Protein AF-A0A956GFX4-F1 (afdb_monomer_lite)

Structure (mmCIF, N/CA/C/O backbone):
data_AF-A0A956GFX4-F1
#
_entry.id   AF-A0A956GFX4-F1
#
loop_
_atom_site.group_PDB
_atom_site.id
_atom_site.type_symbol
_atom_site.label_atom_id
_atom_site.label_alt_id
_atom_site.label_comp_id
_atom_site.label_asym_id
_atom_site.label_entity_id
_atom_site.label_seq_id
_atom_site.pdbx_PDB_ins_code
_atom_site.Cartn_x
_atom_site.Cartn_y
_atom_site.Cartn_z
_atom_site.occupancy
_atom_site.B_iso_or_equiv
_atom_site.auth_seq_id
_atom_site.auth_comp_id
_atom_site.auth_asym_id
_atom_site.auth_atom_id
_atom_site.pdbx_PDB_model_num
ATOM 1 N N . MET A 1 1 ? 74.857 12.981 -63.190 1.00 52.34 1 MET A N 1
ATOM 2 C CA . MET A 1 1 ? 74.518 12.936 -61.744 1.00 52.34 1 MET A CA 1
ATOM 3 C C . MET A 1 1 ? 73.145 13.539 -61.383 1.00 52.34 1 MET A C 1
ATOM 5 O O . MET A 1 1 ? 72.634 13.207 -60.323 1.00 52.34 1 MET A O 1
ATOM 9 N N . ALA A 1 2 ? 72.503 14.352 -62.241 1.00 52.97 2 ALA A N 1
ATOM 10 C CA . ALA A 1 2 ? 71.226 15.023 -61.932 1.00 52.97 2 ALA A CA 1
ATOM 11 C C . ALA A 1 2 ? 69.951 14.153 -62.091 1.00 52.97 2 ALA A C 1
ATOM 13 O O . ALA A 1 2 ? 68.999 14.310 -61.334 1.00 52.97 2 ALA A O 1
ATOM 14 N N . ILE A 1 3 ? 69.940 13.170 -63.001 1.00 49.12 3 ILE A N 1
ATOM 15 C CA . ILE A 1 3 ? 68.730 12.380 -63.335 1.00 49.12 3 ILE A CA 1
ATOM 16 C C . ILE A 1 3 ? 68.320 11.391 -62.219 1.00 49.12 3 ILE A C 1
ATOM 18 O O . ILE A 1 3 ? 67.143 11.067 -62.072 1.00 49.12 3 ILE A O 1
ATOM 22 N N . ARG A 1 4 ? 69.258 10.944 -61.368 1.00 53.25 4 ARG A N 1
ATOM 23 C CA . ARG A 1 4 ? 68.954 10.044 -60.234 1.00 53.25 4 ARG A CA 1
ATOM 24 C C . ARG A 1 4 ? 68.366 10.760 -59.010 1.00 53.25 4 ARG A C 1
ATOM 26 O O . ARG A 1 4 ? 67.753 10.094 -58.185 1.00 53.25 4 ARG A O 1
ATOM 33 N N . ARG A 1 5 ? 68.521 12.086 -58.887 1.00 55.22 5 ARG A N 1
ATOM 34 C CA . ARG A 1 5 ? 67.976 12.856 -57.751 1.00 55.22 5 ARG A CA 1
ATOM 35 C C . ARG A 1 5 ? 66.478 13.141 -57.893 1.00 55.22 5 ARG A C 1
ATOM 37 O O . ARG A 1 5 ? 65.774 13.077 -56.894 1.00 55.22 5 ARG A O 1
ATOM 44 N N . HIS A 1 6 ? 65.985 13.358 -59.115 1.00 56.47 6 HIS A N 1
ATOM 45 C CA . HIS A 1 6 ? 64.557 13.603 -59.354 1.00 56.47 6 HIS A CA 1
ATOM 46 C C . HIS A 1 6 ? 63.686 12.385 -59.029 1.00 56.47 6 HIS A C 1
ATOM 48 O O . HIS A 1 6 ? 62.737 12.508 -58.266 1.00 56.47 6 HIS A O 1
ATOM 54 N N . ARG A 1 7 ? 64.089 11.183 -59.464 1.00 62.91 7 ARG A N 1
ATOM 55 C CA . ARG A 1 7 ? 63.339 9.949 -59.161 1.00 62.91 7 ARG A CA 1
ATOM 56 C C . ARG A 1 7 ? 63.282 9.614 -57.669 1.00 62.91 7 ARG A C 1
ATOM 58 O O . ARG A 1 7 ? 62.342 8.962 -57.232 1.00 62.91 7 ARG A O 1
ATOM 65 N N . LEU A 1 8 ? 64.280 10.043 -56.892 1.00 69.25 8 LEU A N 1
ATOM 66 C CA . LEU A 1 8 ? 64.287 9.854 -55.441 1.00 69.25 8 LEU A CA 1
ATOM 67 C C . LEU A 1 8 ? 63.318 10.823 -54.749 1.00 69.25 8 LEU A C 1
ATOM 69 O O . LEU A 1 8 ? 62.628 10.428 -53.814 1.00 69.25 8 LEU A O 1
ATOM 73 N N . LEU A 1 9 ? 63.242 12.070 -55.228 1.00 71.88 9 LEU A N 1
ATOM 74 C CA . LEU A 1 9 ? 62.288 13.060 -54.726 1.00 71.88 9 LEU A CA 1
ATOM 75 C C . LEU A 1 9 ? 60.841 12.658 -55.034 1.00 71.88 9 LEU A C 1
ATOM 77 O O . LEU A 1 9 ? 59.994 12.737 -54.150 1.00 71.88 9 LEU A O 1
ATOM 81 N N . ASP A 1 10 ? 60.579 12.164 -56.245 1.00 73.88 10 ASP A N 1
ATOM 82 C CA . ASP A 1 10 ? 59.245 11.707 -56.649 1.00 73.88 10 ASP A CA 1
ATOM 83 C C . ASP A 1 10 ? 58.792 10.494 -55.821 1.00 73.88 10 ASP A C 1
ATOM 85 O O . ASP A 1 10 ? 57.645 10.422 -55.380 1.00 73.88 10 ASP A O 1
ATOM 89 N N . LEU A 1 11 ? 59.714 9.566 -55.531 1.00 75.31 11 LEU A N 1
ATOM 90 C CA . LEU A 1 11 ? 59.439 8.412 -54.673 1.00 75.31 11 LEU A CA 1
ATOM 91 C C . LEU A 1 11 ? 59.169 8.831 -53.218 1.00 75.31 11 LEU A C 1
ATOM 93 O O . LEU A 1 11 ? 58.274 8.280 -52.579 1.00 75.31 11 LEU A O 1
ATOM 97 N N . LEU A 1 12 ? 59.902 9.823 -52.702 1.00 78.25 12 LEU A N 1
ATOM 98 C CA . LEU A 1 12 ? 59.688 10.377 -51.361 1.00 78.25 12 LEU A CA 1
ATOM 99 C C . LEU A 1 12 ? 58.359 11.138 -51.255 1.00 78.25 12 LEU A C 1
ATOM 101 O O . LEU A 1 12 ? 57.678 11.019 -50.240 1.00 78.25 12 LEU A O 1
ATOM 105 N N . LEU A 1 13 ? 57.955 11.864 -52.301 1.00 78.75 13 LEU A N 1
ATOM 106 C CA . LEU A 1 13 ? 56.661 12.550 -52.366 1.00 78.75 13 LEU A CA 1
ATOM 107 C C . LEU A 1 13 ? 55.491 11.560 -52.430 1.00 78.75 13 LEU A C 1
ATOM 109 O O . LEU A 1 13 ? 54.494 11.750 -51.735 1.00 78.75 13 LEU A O 1
ATOM 113 N N . LEU A 1 14 ? 55.626 10.468 -53.188 1.00 78.19 14 LEU A N 1
ATOM 114 C CA . LEU A 1 14 ? 54.627 9.394 -53.235 1.00 78.19 14 LEU A CA 1
ATOM 115 C C . LEU A 1 14 ? 54.511 8.650 -51.897 1.00 78.19 14 LEU A C 1
ATOM 117 O O . LEU A 1 14 ? 53.400 8.371 -51.447 1.00 78.19 14 LEU A O 1
ATOM 121 N N . LEU A 1 15 ? 55.634 8.381 -51.224 1.00 76.81 15 LEU A N 1
ATOM 122 C CA . LEU A 1 15 ? 55.649 7.802 -49.875 1.00 76.81 15 LEU A CA 1
ATOM 123 C C . LEU A 1 15 ? 55.027 8.743 -48.840 1.00 76.81 15 LEU A C 1
ATOM 125 O O . LEU A 1 15 ? 54.250 8.292 -48.000 1.00 76.81 15 LEU A O 1
ATOM 129 N N . ALA A 1 16 ? 55.309 10.045 -48.919 1.00 75.38 16 ALA A N 1
ATOM 130 C CA . ALA A 1 16 ? 54.698 11.045 -48.051 1.00 75.38 16 ALA A CA 1
ATOM 131 C C . ALA A 1 16 ? 53.182 11.147 -48.281 1.00 75.38 16 ALA A C 1
ATOM 133 O O . ALA A 1 16 ? 52.432 11.182 -47.309 1.00 75.38 16 ALA A O 1
ATOM 134 N N . ALA A 1 17 ? 52.718 11.114 -49.535 1.00 74.56 17 ALA A N 1
ATOM 135 C CA . ALA A 1 17 ? 51.295 11.111 -49.877 1.00 74.56 17 ALA A CA 1
ATOM 136 C C . ALA A 1 17 ? 50.582 9.829 -49.411 1.00 74.56 17 ALA A C 1
ATOM 138 O O . ALA A 1 17 ? 49.481 9.902 -48.867 1.00 74.56 17 ALA A O 1
ATOM 139 N N . ALA A 1 18 ? 51.222 8.662 -49.549 1.00 73.62 18 ALA A N 1
ATOM 140 C CA . ALA A 1 18 ? 50.700 7.389 -49.051 1.00 73.62 18 ALA A CA 1
ATOM 141 C C . ALA A 1 18 ? 50.633 7.354 -47.514 1.00 73.62 18 ALA A C 1
ATOM 143 O O . ALA A 1 18 ? 49.636 6.902 -46.951 1.00 73.62 18 ALA A O 1
ATOM 144 N N . LEU A 1 19 ? 51.647 7.891 -46.826 1.00 71.69 19 LEU A N 1
ATOM 145 C CA . LEU A 1 19 ? 51.642 8.065 -45.371 1.00 71.69 19 LEU A CA 1
ATOM 146 C C . LEU A 1 19 ? 50.577 9.072 -44.920 1.00 71.69 19 LEU A C 1
ATOM 148 O O . LEU A 1 19 ? 49.949 8.850 -43.890 1.00 71.69 19 LEU A O 1
ATOM 152 N N . TRP A 1 20 ? 50.314 10.127 -45.696 1.00 64.00 20 TRP A N 1
ATOM 153 C CA . TRP A 1 20 ? 49.234 11.081 -45.426 1.00 64.00 20 TRP A CA 1
ATOM 154 C C . TRP A 1 20 ? 47.842 10.470 -45.632 1.00 64.00 20 TRP A C 1
ATOM 156 O O . TRP A 1 20 ? 46.945 10.713 -44.831 1.00 64.00 20 TRP A O 1
ATOM 166 N N . LEU A 1 21 ? 47.660 9.625 -46.650 1.00 61.19 21 LEU A N 1
ATOM 167 C CA . LEU A 1 21 ? 46.429 8.858 -46.877 1.00 61.19 21 LEU A CA 1
ATOM 168 C C . LEU A 1 21 ? 46.196 7.806 -45.784 1.00 61.19 21 LEU A C 1
ATOM 170 O O . LEU A 1 21 ? 45.077 7.677 -45.291 1.00 61.19 21 LEU A O 1
ATOM 174 N N . LEU A 1 22 ? 47.246 7.108 -45.342 1.00 56.41 22 LEU A N 1
ATOM 175 C CA . LEU A 1 22 ? 47.182 6.168 -44.217 1.00 56.41 22 LEU A CA 1
ATOM 176 C C . LEU A 1 22 ? 46.942 6.885 -42.880 1.00 56.41 22 LEU A C 1
ATOM 178 O O . LEU A 1 22 ? 46.139 6.419 -42.074 1.00 56.41 22 LEU A O 1
ATOM 182 N N . ALA A 1 23 ? 47.559 8.049 -42.662 1.00 56.53 23 ALA A N 1
ATOM 183 C CA . ALA A 1 23 ? 47.297 8.898 -41.503 1.00 56.53 23 ALA A CA 1
ATOM 184 C C . ALA A 1 23 ? 45.883 9.496 -41.542 1.00 56.53 23 ALA A C 1
ATOM 186 O O . ALA A 1 23 ? 45.242 9.586 -40.500 1.00 56.53 23 ALA A O 1
ATOM 187 N N . GLY A 1 24 ? 45.365 9.838 -42.727 1.00 49.81 24 GLY A N 1
ATOM 188 C CA . GLY A 1 24 ? 43.996 10.299 -42.958 1.00 49.81 24 GLY A CA 1
ATOM 189 C C . GLY A 1 24 ? 42.949 9.207 -42.729 1.00 49.81 24 GLY A C 1
ATOM 190 O O . GLY A 1 24 ? 41.923 9.475 -42.111 1.00 49.81 24 GLY A O 1
ATOM 191 N N . LEU A 1 25 ? 43.233 7.960 -43.122 1.00 48.28 25 LEU A N 1
ATOM 192 C CA . LEU A 1 25 ? 42.407 6.786 -42.814 1.00 48.28 25 LEU A CA 1
ATOM 193 C C . LEU A 1 25 ? 42.464 6.422 -41.319 1.00 48.28 25 LEU A C 1
ATOM 195 O O . LEU A 1 25 ? 41.432 6.102 -40.732 1.00 48.28 25 LEU A O 1
ATOM 199 N N . ALA A 1 26 ? 43.620 6.572 -40.663 1.00 46.38 26 ALA A N 1
ATOM 200 C CA . ALA A 1 26 ? 43.751 6.423 -39.211 1.00 46.38 26 ALA A CA 1
ATOM 201 C C . ALA A 1 26 ? 43.069 7.568 -38.427 1.00 46.38 26 ALA A C 1
ATOM 203 O O . ALA A 1 26 ? 42.498 7.338 -37.360 1.00 46.38 26 ALA A O 1
ATOM 204 N N . HIS A 1 27 ? 43.051 8.796 -38.964 1.00 42.56 27 HIS A N 1
ATOM 205 C CA . HIS A 1 27 ? 42.293 9.927 -38.409 1.00 42.56 27 HIS A CA 1
ATOM 206 C C . HIS A 1 27 ? 40.782 9.810 -38.659 1.00 42.56 27 HIS A C 1
ATOM 208 O O . HIS A 1 27 ? 39.989 10.255 -37.824 1.00 42.56 27 HIS A O 1
ATOM 214 N N . ALA A 1 28 ? 40.372 9.187 -39.768 1.00 42.34 28 ALA A N 1
ATOM 215 C CA . ALA A 1 28 ? 38.976 8.873 -40.061 1.00 42.34 28 ALA A CA 1
ATOM 216 C C . ALA A 1 28 ? 38.442 7.742 -39.162 1.00 42.34 28 ALA A C 1
ATOM 218 O O . ALA A 1 28 ? 37.292 7.808 -38.728 1.00 42.34 28 ALA A O 1
ATOM 219 N N . ASP A 1 29 ? 39.276 6.766 -38.785 1.00 43.75 29 ASP A N 1
ATOM 220 C CA . ASP A 1 29 ? 38.881 5.700 -37.849 1.00 43.75 29 ASP A CA 1
ATOM 221 C C . ASP A 1 29 ? 38.951 6.147 -36.369 1.00 43.75 29 ASP A C 1
ATOM 223 O O . ASP A 1 29 ? 38.190 5.671 -35.523 1.00 43.75 29 ASP A O 1
ATOM 227 N N . GLY A 1 30 ? 39.770 7.162 -36.055 1.00 36.91 30 GLY A N 1
ATOM 228 C CA . GLY A 1 30 ? 39.841 7.813 -34.737 1.00 36.91 30 GLY A CA 1
ATOM 229 C C . GLY A 1 30 ? 38.676 8.762 -34.408 1.00 36.91 30 GLY A C 1
ATOM 230 O O . GLY A 1 30 ? 38.505 9.154 -33.252 1.00 36.91 30 GLY A O 1
ATOM 231 N N . ARG A 1 31 ? 37.835 9.106 -35.396 1.00 41.16 31 ARG A N 1
ATOM 232 C CA . ARG A 1 31 ? 36.592 9.884 -35.227 1.00 41.16 31 ARG A CA 1
ATOM 233 C C . ARG A 1 31 ? 35.336 9.065 -35.529 1.00 41.16 31 ARG A C 1
ATOM 235 O O . ARG A 1 31 ? 34.325 9.619 -35.963 1.00 41.16 31 ARG A O 1
ATOM 242 N N . ARG A 1 32 ? 35.310 7.774 -35.180 1.00 44.44 32 ARG A N 1
ATOM 243 C CA . ARG A 1 32 ? 34.030 7.159 -34.791 1.00 44.44 32 ARG A CA 1
ATOM 244 C C . ARG A 1 32 ? 33.560 7.883 -33.538 1.00 44.44 32 ARG A C 1
ATOM 246 O O . ARG A 1 32 ? 33.966 7.541 -32.428 1.00 44.44 32 ARG A O 1
ATOM 253 N N . GLY A 1 33 ? 32.761 8.936 -33.723 1.00 39.31 33 GLY A N 1
ATOM 254 C CA . GLY A 1 33 ? 32.131 9.658 -32.628 1.00 39.31 33 GLY A CA 1
ATOM 255 C C . GLY A 1 33 ? 31.580 8.628 -31.654 1.00 39.31 33 GLY A C 1
ATOM 256 O O . GLY A 1 33 ? 30.800 7.766 -32.060 1.00 39.31 33 GLY A O 1
ATOM 257 N N . ARG A 1 34 ? 32.049 8.652 -30.397 1.00 47.78 34 ARG A N 1
ATOM 258 C CA . ARG A 1 34 ? 31.468 7.846 -29.317 1.00 47.78 34 ARG A CA 1
ATOM 259 C C . ARG A 1 34 ? 29.961 8.016 -29.451 1.00 47.78 34 ARG A C 1
ATOM 261 O O . ARG A 1 34 ? 29.477 9.120 -29.203 1.00 47.78 34 ARG A O 1
ATOM 268 N N . ALA A 1 35 ? 29.249 6.977 -29.900 1.00 54.50 35 ALA A N 1
ATOM 269 C CA . ALA A 1 35 ? 27.801 7.030 -30.025 1.00 54.50 35 ALA A CA 1
ATOM 270 C C . ALA A 1 35 ? 27.285 7.582 -28.697 1.00 54.50 35 ALA A C 1
ATOM 272 O O . ALA A 1 35 ? 27.585 7.005 -27.644 1.00 54.50 35 ALA A O 1
ATOM 273 N N . ARG A 1 36 ? 26.659 8.770 -28.729 1.00 57.44 36 ARG A N 1
ATOM 274 C CA . ARG A 1 36 ? 26.234 9.454 -27.505 1.00 57.44 36 ARG A CA 1
ATOM 275 C C . ARG A 1 36 ? 25.413 8.453 -26.710 1.00 57.44 36 ARG A C 1
ATOM 277 O O . ARG A 1 36 ? 24.407 7.943 -27.203 1.00 57.44 36 ARG A O 1
ATOM 284 N N . ARG A 1 37 ? 25.898 8.129 -25.513 1.00 71.38 37 ARG A N 1
ATOM 285 C CA . ARG A 1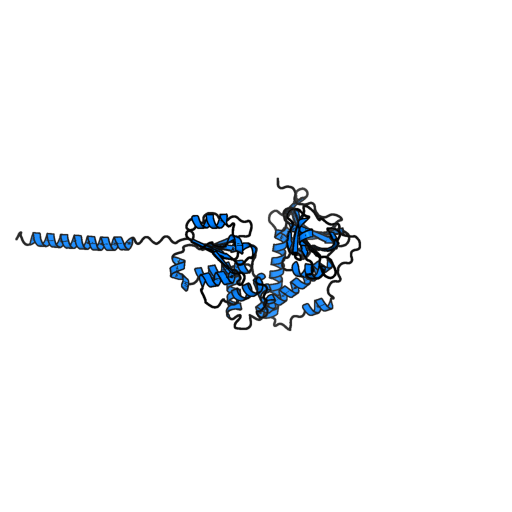 37 ? 25.248 7.170 -24.632 1.00 71.38 37 ARG A CA 1
ATOM 286 C C . ARG A 1 37 ? 23.842 7.688 -24.339 1.00 71.38 37 ARG A C 1
ATOM 288 O O . ARG A 1 37 ? 23.709 8.760 -23.755 1.00 71.38 37 ARG A O 1
ATOM 295 N N . ARG A 1 38 ? 22.812 6.978 -24.799 1.00 83.81 38 ARG A N 1
ATOM 296 C CA . ARG A 1 38 ? 21.419 7.442 -24.686 1.00 83.81 38 ARG A CA 1
ATOM 297 C C . ARG A 1 38 ? 20.920 7.195 -23.272 1.00 83.81 38 ARG A C 1
ATOM 299 O O . ARG A 1 38 ? 20.904 6.029 -22.906 1.00 83.81 38 ARG A O 1
ATOM 306 N N . PRO A 1 39 ? 20.521 8.211 -22.498 1.00 90.12 39 PRO A N 1
ATOM 307 C CA . PRO A 1 39 ? 20.087 8.006 -21.122 1.00 90.12 39 PRO A CA 1
ATOM 308 C C . PRO A 1 39 ? 18.814 7.153 -21.056 1.00 90.12 39 PRO A C 1
ATOM 310 O O . PRO A 1 39 ? 17.968 7.191 -21.954 1.00 90.12 39 PRO A O 1
ATOM 313 N N . VAL A 1 40 ? 18.658 6.398 -19.969 1.00 93.06 40 VAL A N 1
ATOM 314 C CA . VAL A 1 40 ? 17.483 5.547 -19.734 1.00 93.06 40 VAL A CA 1
ATOM 315 C C . VAL A 1 40 ? 16.709 6.072 -18.538 1.00 93.06 40 VAL A C 1
ATOM 317 O O . VAL A 1 40 ? 17.292 6.369 -17.496 1.00 93.06 40 VAL A O 1
ATOM 320 N N . THR A 1 41 ? 15.384 6.117 -18.652 1.00 96.12 41 THR A N 1
ATOM 321 C CA . THR A 1 41 ? 14.501 6.382 -17.513 1.00 96.12 41 THR A CA 1
ATOM 322 C C . THR A 1 41 ? 13.510 5.239 -17.350 1.00 96.12 41 THR A C 1
ATOM 324 O O . THR A 1 41 ? 12.754 4.932 -18.265 1.00 96.12 41 THR A O 1
ATOM 327 N N . VAL A 1 42 ? 13.484 4.631 -16.167 1.00 97.25 42 VAL A N 1
ATOM 328 C CA . VAL A 1 42 ? 12.468 3.660 -15.753 1.00 97.25 42 VAL A CA 1
ATOM 329 C C . VAL A 1 42 ? 11.535 4.341 -14.760 1.00 97.25 42 VAL A C 1
ATOM 331 O O . VAL A 1 42 ? 11.921 4.647 -13.631 1.00 97.25 42 VAL A O 1
ATOM 334 N N . ILE A 1 43 ? 10.307 4.581 -15.189 1.00 98.00 43 ILE A N 1
ATOM 335 C CA . ILE A 1 43 ? 9.221 5.113 -14.381 1.00 98.00 43 ILE A CA 1
ATOM 336 C C . ILE A 1 43 ? 8.380 3.927 -13.911 1.00 98.00 43 ILE A C 1
ATOM 338 O O . ILE A 1 43 ? 7.967 3.105 -14.723 1.00 98.00 43 ILE A O 1
ATOM 342 N N . TYR A 1 44 ? 8.151 3.803 -12.610 1.00 97.31 44 TYR A N 1
ATOM 343 C CA . TYR A 1 44 ? 7.480 2.638 -12.028 1.00 97.31 44 TYR A CA 1
ATOM 344 C C . TYR A 1 44 ? 6.421 3.047 -11.014 1.00 97.31 44 TYR A C 1
ATOM 346 O O . TYR A 1 44 ? 6.513 4.128 -10.424 1.00 97.31 44 TYR A O 1
ATOM 354 N N . HIS A 1 45 ? 5.452 2.165 -10.761 1.00 94.50 45 HIS A N 1
ATOM 355 C CA . HIS A 1 45 ? 4.409 2.454 -9.788 1.00 94.50 45 HIS A CA 1
ATOM 356 C C . HIS A 1 45 ? 4.972 2.588 -8.354 1.00 94.50 45 HIS A C 1
ATOM 358 O O . HIS A 1 45 ? 5.497 1.644 -7.758 1.00 94.50 45 HIS A O 1
ATOM 364 N N . GLY A 1 46 ? 4.890 3.804 -7.807 1.00 79.81 46 GLY A N 1
ATOM 365 C CA . GLY A 1 46 ? 5.639 4.291 -6.648 1.00 79.81 46 GLY A CA 1
ATOM 366 C C . GLY A 1 46 ? 4.898 4.313 -5.310 1.00 79.81 46 GLY A C 1
ATOM 367 O O . GLY A 1 46 ? 5.493 4.669 -4.296 1.00 79.81 46 GLY A O 1
ATOM 368 N N . ALA A 1 47 ? 3.633 3.895 -5.248 1.00 70.00 47 ALA A N 1
ATOM 369 C CA . ALA A 1 47 ? 2.788 3.983 -4.047 1.00 70.00 47 ALA A CA 1
ATOM 370 C C . ALA A 1 47 ? 3.083 2.904 -2.974 1.00 70.00 47 ALA A C 1
ATOM 372 O O . ALA A 1 47 ? 2.184 2.419 -2.286 1.00 70.00 47 ALA A O 1
ATOM 373 N N . GLY A 1 48 ? 4.341 2.468 -2.853 1.00 78.25 48 GLY A N 1
ATOM 374 C CA . GLY A 1 48 ? 4.712 1.294 -2.057 1.00 78.25 48 GLY A CA 1
ATOM 375 C C . GLY A 1 48 ? 4.249 -0.036 -2.668 1.00 78.25 48 GLY A C 1
ATOM 376 O O . GLY A 1 48 ? 4.308 -1.058 -1.979 1.00 78.25 48 GLY A O 1
ATOM 377 N N . CYS A 1 49 ? 3.819 -0.026 -3.939 1.00 89.44 49 CYS A N 1
ATOM 378 C CA . CYS A 1 49 ? 3.400 -1.212 -4.683 1.00 89.44 49 CYS A CA 1
ATOM 379 C C . CYS A 1 49 ? 4.530 -2.247 -4.717 1.00 89.44 49 CYS A C 1
ATOM 381 O O . CYS A 1 49 ? 5.691 -1.927 -4.997 1.00 89.44 49 CYS A O 1
ATOM 383 N N . THR A 1 50 ? 4.202 -3.496 -4.388 1.00 94.19 50 THR A N 1
ATOM 384 C CA . THR A 1 50 ? 5.188 -4.579 -4.435 1.00 94.19 50 THR A CA 1
ATOM 385 C C . THR A 1 50 ? 5.449 -5.011 -5.871 1.00 94.19 50 THR A C 1
ATOM 387 O O . THR A 1 50 ? 6.617 -5.215 -6.202 1.00 94.19 50 THR A O 1
ATOM 390 N N . ASP A 1 51 ? 4.428 -5.076 -6.728 1.00 96.94 51 ASP A N 1
ATOM 391 C CA . ASP A 1 51 ? 4.615 -5.411 -8.140 1.00 96.94 51 ASP A CA 1
ATOM 392 C C . ASP A 1 51 ? 5.425 -4.332 -8.878 1.00 96.94 51 ASP A C 1
ATOM 394 O O . ASP A 1 51 ? 6.474 -4.624 -9.453 1.00 96.94 51 ASP A O 1
ATOM 398 N N . GLY A 1 52 ? 5.077 -3.057 -8.699 1.00 96.94 52 GLY A N 1
ATOM 399 C CA . GLY A 1 52 ? 5.787 -1.931 -9.312 1.00 96.94 52 GLY A CA 1
ATOM 400 C C . GLY A 1 52 ? 7.239 -1.811 -8.885 1.00 96.94 52 GLY A C 1
ATOM 401 O O . GLY A 1 52 ? 8.129 -1.605 -9.718 1.00 96.94 52 GLY A O 1
ATOM 402 N N . TYR A 1 53 ? 7.535 -2.034 -7.602 1.00 97.69 53 TYR A N 1
ATOM 403 C CA . TYR A 1 53 ? 8.930 -2.077 -7.176 1.00 97.69 53 TYR A CA 1
ATOM 404 C C . TYR A 1 53 ? 9.661 -3.330 -7.687 1.00 97.69 53 TYR A C 1
ATOM 406 O O . TYR A 1 53 ? 10.857 -3.263 -7.982 1.00 97.69 53 TYR A O 1
ATOM 414 N N . THR A 1 54 ? 8.968 -4.465 -7.832 1.00 98.25 54 THR A N 1
ATOM 415 C CA . THR A 1 54 ? 9.542 -5.686 -8.421 1.00 98.25 54 THR A CA 1
ATOM 416 C C . THR A 1 54 ? 9.863 -5.465 -9.901 1.00 98.25 54 THR A C 1
ATOM 418 O O . THR A 1 54 ? 10.971 -5.792 -10.324 1.00 98.25 54 THR A O 1
ATOM 421 N N . SER A 1 55 ? 8.984 -4.804 -10.657 1.00 98.25 55 SER A N 1
ATOM 422 C CA . SER A 1 55 ? 9.220 -4.349 -12.034 1.00 98.25 55 SER A CA 1
ATOM 423 C C . SER A 1 55 ? 10.474 -3.481 -12.130 1.00 98.25 55 SER A C 1
ATOM 425 O O . SER A 1 55 ? 11.402 -3.775 -12.890 1.00 98.25 55 SER A O 1
ATOM 427 N N . ARG A 1 56 ? 10.582 -2.460 -11.273 1.00 97.38 56 ARG A N 1
ATOM 428 C CA . ARG A 1 56 ? 11.777 -1.611 -11.195 1.00 97.38 56 ARG A CA 1
ATOM 429 C C . ARG A 1 56 ? 13.040 -2.400 -10.840 1.00 97.38 56 ARG A C 1
ATOM 431 O O . ARG A 1 56 ? 14.096 -2.156 -11.423 1.00 97.38 56 ARG A O 1
ATOM 438 N N . TYR A 1 57 ? 12.958 -3.346 -9.903 1.00 97.38 57 TYR A N 1
ATOM 439 C CA . TYR A 1 57 ? 14.074 -4.225 -9.542 1.00 97.38 57 TYR A CA 1
ATOM 440 C C . TYR A 1 57 ? 14.526 -5.098 -10.723 1.00 97.38 57 TYR A C 1
ATOM 442 O O . TYR A 1 57 ? 15.729 -5.236 -10.949 1.00 97.38 57 TYR A O 1
ATOM 450 N N . VAL A 1 58 ? 13.587 -5.655 -11.493 1.00 96.94 58 VAL A N 1
ATOM 451 C CA . VAL A 1 58 ? 13.872 -6.448 -12.697 1.00 96.94 58 VAL A CA 1
ATOM 452 C C . VAL A 1 58 ? 14.594 -5.602 -13.746 1.00 96.94 58 VAL A C 1
ATOM 454 O O . VAL A 1 58 ? 15.637 -6.030 -14.248 1.00 96.94 58 VAL A O 1
ATOM 457 N N . ALA A 1 59 ? 14.094 -4.395 -14.024 1.00 95.56 59 ALA A N 1
ATOM 458 C CA . ALA A 1 59 ? 14.743 -3.462 -14.942 1.00 95.56 59 ALA A CA 1
ATOM 459 C C . ALA A 1 59 ? 16.167 -3.116 -14.472 1.00 95.56 59 ALA A C 1
ATOM 461 O O . ALA A 1 59 ? 17.121 -3.230 -15.242 1.00 95.56 59 ALA A O 1
ATOM 462 N N . GLU A 1 60 ? 16.353 -2.788 -13.187 1.00 94.25 60 GLU A N 1
ATOM 463 C CA . GLU A 1 60 ? 17.689 -2.490 -12.661 1.00 94.25 60 GLU A CA 1
ATOM 464 C C . GLU A 1 60 ? 18.633 -3.687 -12.729 1.00 94.25 60 GLU A C 1
ATOM 466 O O . GLU A 1 60 ? 19.800 -3.539 -13.094 1.00 94.25 60 GLU A O 1
ATOM 471 N N . ARG A 1 61 ? 18.145 -4.892 -12.431 1.00 92.25 61 ARG A N 1
ATOM 472 C CA . ARG A 1 61 ? 18.940 -6.113 -12.568 1.00 92.25 61 ARG A CA 1
ATOM 473 C C . ARG A 1 61 ? 19.406 -6.314 -14.006 1.00 92.25 61 ARG A C 1
ATOM 475 O O . ARG A 1 61 ? 20.543 -6.742 -14.199 1.00 92.25 61 ARG A O 1
ATOM 482 N N . PHE A 1 62 ? 18.558 -6.025 -14.993 1.00 91.88 62 PHE A N 1
ATOM 483 C CA . PHE A 1 62 ? 18.936 -6.101 -16.401 1.00 91.88 62 PHE A CA 1
ATOM 484 C C . PHE A 1 62 ? 20.068 -5.123 -16.713 1.00 91.88 62 PHE A C 1
ATOM 486 O O . PHE A 1 62 ? 21.136 -5.574 -17.124 1.00 91.88 62 PHE A O 1
ATOM 493 N N . PHE A 1 63 ? 19.875 -3.830 -16.436 1.00 89.19 63 PHE A N 1
ATOM 494 C CA . PHE A 1 63 ? 20.853 -2.784 -16.758 1.00 89.19 63 PHE A CA 1
ATOM 495 C C . PHE A 1 63 ? 22.163 -2.882 -15.961 1.00 89.19 63 PHE A C 1
ATOM 497 O O . PHE A 1 63 ? 23.197 -2.420 -16.431 1.00 89.19 63 PHE A O 1
ATOM 504 N N . ARG A 1 64 ? 22.150 -3.515 -14.780 1.00 86.44 64 ARG A N 1
ATOM 505 C CA . ARG A 1 64 ? 23.363 -3.815 -13.999 1.00 86.44 64 ARG A CA 1
ATOM 506 C C . ARG A 1 64 ? 24.095 -5.087 -14.437 1.00 86.44 64 ARG A C 1
ATOM 508 O O . ARG A 1 64 ? 25.216 -5.317 -13.991 1.00 86.44 64 ARG A O 1
ATOM 515 N N . SER A 1 65 ? 23.470 -5.969 -15.218 1.00 78.12 65 SER A N 1
ATOM 516 C CA . SER A 1 65 ? 24.048 -7.284 -15.525 1.00 78.12 65 SER A CA 1
ATOM 517 C C . SER A 1 65 ? 25.189 -7.201 -16.544 1.00 78.12 65 SER A C 1
ATOM 519 O O . SER A 1 65 ? 25.068 -6.515 -17.557 1.00 78.12 65 SER A O 1
ATOM 521 N N . SER A 1 66 ? 26.256 -7.985 -16.360 1.00 60.38 66 SER A N 1
ATOM 522 C CA . SER A 1 66 ? 27.363 -8.075 -17.332 1.00 60.38 66 SER A CA 1
ATOM 523 C C . SER A 1 66 ? 26.914 -8.596 -18.704 1.00 60.38 66 SER A C 1
ATOM 525 O O . SER A 1 66 ? 27.498 -8.233 -19.720 1.00 60.38 66 SER A O 1
ATOM 527 N N . ALA A 1 67 ? 25.828 -9.380 -18.757 1.00 56.88 67 ALA A N 1
ATOM 528 C CA . ALA A 1 67 ? 25.192 -9.830 -20.000 1.00 56.88 67 ALA A CA 1
ATOM 529 C C . ALA A 1 67 ? 24.592 -8.670 -20.814 1.00 56.88 67 ALA A C 1
ATOM 531 O O . ALA A 1 67 ? 24.536 -8.726 -22.040 1.00 56.88 67 ALA A O 1
ATOM 532 N N . SER A 1 68 ? 24.185 -7.591 -20.143 1.00 58.69 68 SER A N 1
ATOM 533 C CA . SER A 1 68 ? 23.816 -6.339 -20.797 1.00 58.69 68 SER A CA 1
ATOM 534 C C . SER A 1 68 ? 25.031 -5.470 -21.130 1.00 58.69 68 SER A C 1
ATOM 536 O O . SER A 1 68 ? 24.857 -4.485 -21.829 1.00 58.69 68 SER A O 1
ATOM 538 N N . GLY A 1 69 ? 26.249 -5.828 -20.700 1.00 51.03 69 GLY A N 1
ATOM 539 C CA . GLY A 1 69 ? 27.434 -4.964 -20.620 1.00 51.03 69 GLY A CA 1
ATOM 540 C C . GLY A 1 69 ? 27.670 -4.067 -21.834 1.00 51.03 69 GLY A C 1
ATOM 541 O O . GLY A 1 69 ? 27.774 -2.861 -21.667 1.00 51.03 69 GLY A O 1
ATOM 542 N N . ARG A 1 70 ? 27.624 -4.591 -23.067 1.00 53.69 70 ARG A N 1
ATOM 543 C CA . ARG A 1 70 ? 27.759 -3.746 -24.276 1.00 53.69 70 ARG A CA 1
ATOM 544 C C . ARG A 1 70 ? 26.527 -2.871 -24.564 1.00 53.69 70 ARG A C 1
ATOM 546 O O . ARG A 1 70 ? 26.673 -1.738 -25.005 1.00 53.69 70 ARG A O 1
ATOM 553 N N . ARG A 1 71 ? 25.311 -3.367 -24.299 1.00 56.94 71 ARG A N 1
ATOM 554 C CA . ARG A 1 71 ? 24.029 -2.650 -24.495 1.00 56.94 71 ARG A CA 1
ATOM 555 C C . ARG A 1 71 ? 23.734 -1.620 -23.398 1.00 56.94 71 ARG A C 1
ATOM 557 O O . ARG A 1 71 ? 23.181 -0.576 -23.712 1.00 56.94 71 ARG A O 1
ATOM 564 N N . ALA A 1 72 ? 24.081 -1.894 -22.144 1.00 57.66 72 ALA A N 1
ATOM 565 C CA . ALA A 1 72 ? 23.905 -0.994 -21.008 1.00 57.66 72 ALA A CA 1
ATOM 566 C C . ALA A 1 72 ? 24.985 0.094 -20.992 1.00 57.66 72 ALA A C 1
ATOM 568 O O . ALA A 1 72 ? 24.670 1.261 -20.796 1.00 57.66 72 ALA A O 1
ATOM 569 N N . GLN A 1 73 ? 26.236 -0.240 -21.330 1.00 53.94 73 GLN A N 1
ATOM 570 C CA . GLN A 1 73 ? 27.313 0.747 -21.458 1.00 53.94 73 GLN A CA 1
ATOM 571 C C . GLN A 1 73 ? 27.085 1.724 -22.628 1.00 53.94 73 GLN A C 1
ATOM 573 O O . GLN A 1 73 ? 27.568 2.853 -22.582 1.00 53.94 73 GLN A O 1
ATOM 578 N N . ALA A 1 74 ? 26.296 1.336 -23.638 1.00 57.06 74 ALA A N 1
ATOM 579 C CA . ALA A 1 74 ? 25.817 2.218 -24.707 1.00 57.06 74 ALA A CA 1
ATOM 580 C C . ALA A 1 74 ? 24.613 3.106 -24.305 1.00 57.06 74 ALA A C 1
ATOM 582 O O . ALA A 1 74 ? 24.287 4.049 -25.022 1.00 57.06 74 ALA A O 1
ATOM 583 N N . ARG A 1 75 ? 23.958 2.832 -23.168 1.00 63.78 75 ARG A N 1
ATOM 584 C CA . ARG A 1 75 ? 22.694 3.450 -22.716 1.00 63.78 75 ARG A CA 1
ATOM 585 C C . ARG A 1 75 ? 22.841 4.417 -21.521 1.00 63.78 75 ARG A C 1
ATOM 587 O O . ARG A 1 75 ? 21.878 4.712 -20.826 1.00 63.78 75 ARG A O 1
ATOM 594 N N . GLY A 1 76 ? 24.044 4.942 -21.295 1.00 67.62 76 GLY A N 1
ATOM 595 C CA . GLY A 1 76 ? 24.273 6.042 -20.343 1.00 67.62 76 GLY A CA 1
ATOM 596 C C . GLY A 1 76 ? 23.846 5.724 -18.907 1.00 67.62 76 GLY A C 1
ATOM 597 O O . GLY A 1 76 ? 23.777 4.558 -18.520 1.00 67.62 76 GLY A O 1
ATOM 598 N N . ASP A 1 77 ? 23.587 6.767 -18.117 1.00 79.75 77 ASP A N 1
ATOM 599 C CA . ASP A 1 77 ? 23.065 6.621 -16.756 1.00 79.75 77 ASP A CA 1
ATOM 600 C C . ASP A 1 77 ? 21.583 6.218 -16.777 1.00 79.75 77 ASP A C 1
ATOM 602 O O . ASP A 1 77 ? 20.786 6.729 -17.572 1.00 79.75 77 ASP A O 1
ATOM 606 N N . VAL A 1 78 ? 21.206 5.308 -15.872 1.00 90.56 78 VAL A N 1
ATOM 607 C CA . VAL A 1 78 ? 19.826 4.830 -15.723 1.00 90.56 78 VAL A CA 1
ATOM 608 C C . VAL A 1 78 ? 19.166 5.507 -14.526 1.00 90.56 78 VAL A C 1
ATOM 610 O O . VAL A 1 78 ? 19.596 5.331 -13.384 1.00 90.56 78 VAL A O 1
ATOM 613 N N . ARG A 1 79 ? 18.083 6.244 -14.775 1.00 94.19 79 ARG A N 1
ATOM 614 C CA . ARG A 1 79 ? 17.259 6.897 -13.750 1.00 94.19 79 ARG A CA 1
ATOM 615 C C . ARG A 1 79 ? 16.049 6.030 -13.413 1.00 94.19 79 ARG A C 1
ATOM 617 O O . ARG A 1 79 ? 15.388 5.520 -14.312 1.00 94.19 79 ARG A O 1
ATOM 624 N N . TYR A 1 80 ? 15.721 5.911 -12.128 1.00 95.25 80 TYR A N 1
ATOM 625 C CA . TYR A 1 80 ? 14.513 5.225 -11.654 1.00 95.25 80 TYR A CA 1
ATOM 626 C C . TYR A 1 80 ? 13.616 6.230 -10.938 1.00 95.25 80 TYR A C 1
ATOM 628 O O . TYR A 1 80 ? 14.037 6.800 -9.934 1.00 95.25 80 TYR A O 1
ATOM 636 N N . ILE A 1 81 ? 12.400 6.443 -11.435 1.00 96.00 81 ILE A N 1
ATOM 637 C CA . ILE A 1 81 ? 11.472 7.452 -10.909 1.00 96.00 81 ILE A CA 1
ATOM 638 C C . ILE A 1 81 ? 10.184 6.758 -10.470 1.00 96.00 81 ILE A C 1
ATOM 640 O O . ILE A 1 81 ? 9.535 6.084 -11.264 1.00 96.00 81 ILE A O 1
ATOM 644 N N . ALA A 1 82 ? 9.836 6.897 -9.193 1.00 95.94 82 ALA A N 1
ATOM 645 C CA . ALA A 1 82 ? 8.570 6.398 -8.670 1.00 95.94 82 ALA A CA 1
ATOM 646 C C . ALA A 1 82 ? 7.448 7.367 -9.074 1.00 95.94 82 ALA A C 1
ATOM 648 O O . ALA A 1 82 ? 7.646 8.576 -8.982 1.00 95.94 82 ALA A O 1
ATOM 649 N N . SER A 1 83 ? 6.297 6.854 -9.504 1.00 95.00 83 SER A N 1
ATOM 650 C CA . SER A 1 83 ? 5.134 7.669 -9.878 1.00 95.00 83 SER A CA 1
ATOM 651 C C . SER A 1 83 ? 3.816 6.962 -9.548 1.00 95.00 83 SER A C 1
ATOM 653 O O . SER A 1 83 ? 3.762 5.737 -9.420 1.00 95.00 83 SER A O 1
ATOM 655 N N . THR A 1 84 ? 2.742 7.716 -9.353 1.00 90.69 84 THR A N 1
ATOM 656 C CA . THR A 1 84 ? 1.398 7.212 -9.065 1.00 90.69 84 THR A CA 1
ATOM 657 C C . THR A 1 84 ? 0.366 7.797 -10.029 1.00 90.69 84 THR A C 1
ATOM 659 O O . THR A 1 84 ? 0.630 8.755 -10.751 1.00 90.69 84 THR A O 1
ATOM 662 N N . TYR A 1 85 ? -0.834 7.216 -10.048 1.00 86.12 85 TYR A N 1
ATOM 663 C CA . TYR A 1 85 ? -1.962 7.783 -10.783 1.00 86.12 85 TYR A CA 1
ATOM 664 C C . TYR A 1 85 ? -2.240 9.218 -10.318 1.00 86.12 85 TYR A C 1
ATOM 666 O O . TYR A 1 85 ? -2.329 9.467 -9.117 1.00 86.12 85 TYR A O 1
ATOM 674 N N . GLY A 1 86 ? -2.387 10.131 -11.279 1.00 86.00 86 GLY A N 1
ATOM 675 C CA . GLY A 1 86 ? -2.562 11.566 -11.041 1.00 86.00 86 GLY A CA 1
ATOM 676 C C . GLY A 1 86 ? -1.286 12.387 -11.238 1.00 86.00 86 GLY A C 1
ATOM 677 O O . GLY A 1 86 ? -1.385 13.577 -11.527 1.00 86.00 86 GLY A O 1
ATOM 678 N N . ASP A 1 87 ? -0.104 11.767 -11.171 1.00 90.31 87 ASP A N 1
ATOM 679 C CA . ASP A 1 87 ? 1.145 12.460 -11.484 1.00 90.31 87 ASP A CA 1
ATOM 680 C C . ASP A 1 87 ? 1.240 12.772 -12.983 1.00 90.31 87 ASP A C 1
ATOM 682 O O . ASP A 1 87 ? 0.870 11.962 -13.839 1.00 90.31 87 ASP A O 1
ATOM 686 N N . ALA A 1 88 ? 1.828 13.922 -13.309 1.00 93.75 88 ALA A N 1
ATOM 687 C CA . ALA A 1 88 ? 2.292 14.197 -14.662 1.00 93.75 88 ALA A CA 1
ATOM 688 C C . ALA A 1 88 ? 3.585 13.409 -14.967 1.00 93.75 88 ALA A C 1
ATOM 690 O O . ALA A 1 88 ? 4.373 13.138 -14.052 1.00 93.75 88 ALA A O 1
ATOM 691 N N . PRO A 1 89 ? 3.872 13.090 -16.246 1.00 94.62 89 PRO A N 1
ATOM 692 C CA . PRO A 1 89 ? 5.145 12.502 -16.627 1.00 94.62 89 PRO A CA 1
ATOM 693 C C . PRO A 1 89 ? 6.322 13.374 -16.154 1.00 94.62 89 PRO A C 1
ATOM 695 O O . PRO A 1 89 ? 6.247 14.604 -16.239 1.00 94.62 89 PRO A O 1
ATOM 698 N N . PRO A 1 90 ? 7.433 12.774 -15.684 1.00 94.00 90 PRO A N 1
ATOM 699 C CA . PRO A 1 90 ? 8.608 13.526 -15.265 1.00 94.00 90 PRO A CA 1
ATOM 700 C C . PRO A 1 90 ? 9.132 14.446 -16.374 1.00 94.00 90 PRO A C 1
ATOM 702 O O . PRO A 1 90 ? 9.133 14.092 -17.553 1.00 94.00 90 PRO A O 1
ATOM 705 N N . LYS A 1 91 ? 9.649 15.615 -15.990 1.00 92.38 91 LYS A N 1
ATOM 706 C CA . LYS A 1 91 ? 10.314 16.537 -16.922 1.00 92.38 91 LYS A CA 1
ATOM 707 C C . LYS A 1 91 ? 11.662 15.964 -17.397 1.00 92.38 91 LYS A C 1
ATOM 709 O O . LYS A 1 91 ? 12.249 15.097 -16.745 1.00 92.38 91 LYS A O 1
ATOM 714 N N . ASN A 1 92 ? 12.189 16.512 -18.495 1.00 91.31 92 ASN A N 1
ATOM 715 C CA . ASN A 1 92 ? 13.514 16.194 -19.054 1.00 91.31 92 ASN A CA 1
ATOM 716 C C . ASN A 1 92 ? 13.664 14.728 -19.499 1.00 91.31 92 ASN A C 1
ATOM 718 O O . ASN A 1 92 ? 14.570 14.024 -19.057 1.00 91.31 92 ASN A O 1
ATOM 722 N N . LEU A 1 93 ? 12.754 14.275 -20.368 1.00 94.12 93 LEU A N 1
ATOM 723 C CA . LEU A 1 93 ? 12.779 12.939 -20.984 1.00 94.12 93 LEU A CA 1
ATOM 724 C C . LEU A 1 93 ? 13.137 12.970 -22.479 1.00 94.12 93 LEU A C 1
ATOM 726 O O . LEU A 1 93 ? 13.139 11.927 -23.132 1.00 94.12 93 LEU A O 1
ATOM 730 N N . SER A 1 94 ? 13.454 14.150 -23.024 1.00 94.19 94 SER A N 1
ATOM 731 C CA . SER A 1 94 ? 13.798 14.301 -24.439 1.00 94.19 94 SER A CA 1
ATOM 732 C C . SER A 1 94 ? 15.042 13.480 -24.792 1.00 94.19 94 SER A C 1
ATOM 734 O O . SER A 1 94 ? 16.077 13.609 -24.139 1.00 94.19 94 SER A O 1
ATOM 736 N N . GLY A 1 95 ? 14.933 12.597 -25.785 1.00 90.56 95 GLY A N 1
ATOM 737 C CA . GLY A 1 95 ? 16.023 11.712 -26.210 1.00 90.56 95 GLY A CA 1
ATOM 738 C C . GLY A 1 95 ? 16.333 10.529 -25.276 1.00 90.56 95 GLY A C 1
ATOM 739 O O . GLY A 1 95 ? 17.292 9.799 -25.535 1.00 90.56 95 GLY A O 1
ATOM 740 N N . HIS A 1 96 ? 15.543 10.306 -24.217 1.00 93.56 96 HIS A N 1
ATOM 741 C CA . HIS A 1 96 ? 15.688 9.138 -23.338 1.00 93.56 96 HIS A CA 1
ATOM 742 C C . HIS A 1 96 ? 15.049 7.880 -23.940 1.00 93.56 96 HIS A C 1
ATOM 744 O O . HIS A 1 96 ? 14.034 7.955 -24.632 1.00 93.56 96 HIS A O 1
ATOM 750 N N . ASP A 1 97 ? 15.582 6.709 -23.592 1.00 94.38 97 ASP A N 1
ATOM 751 C CA . ASP A 1 97 ? 14.816 5.460 -23.640 1.00 94.38 97 ASP A CA 1
ATOM 752 C C . ASP A 1 97 ? 13.956 5.365 -22.372 1.00 94.38 97 ASP A C 1
ATOM 754 O O . ASP A 1 97 ? 14.479 5.174 -21.268 1.00 94.38 97 ASP A O 1
ATOM 758 N N . VAL A 1 98 ? 12.642 5.522 -22.519 1.00 97.25 98 VAL A N 1
ATOM 759 C CA . VAL A 1 98 ? 11.693 5.591 -21.406 1.00 97.25 98 VAL A CA 1
ATOM 760 C C . VAL A 1 98 ? 10.907 4.290 -21.280 1.00 97.25 98 VAL A C 1
ATOM 762 O O . VAL A 1 98 ? 10.246 3.846 -22.217 1.00 97.25 98 VAL A O 1
ATOM 765 N N . TYR A 1 99 ? 10.938 3.706 -20.087 1.00 98.19 99 TYR A N 1
ATOM 766 C CA . TYR A 1 99 ? 10.126 2.555 -19.706 1.00 98.19 99 TYR A CA 1
ATOM 767 C C . TYR A 1 99 ? 9.141 2.987 -18.627 1.00 98.19 99 TYR A C 1
ATOM 769 O O . TYR A 1 99 ? 9.563 3.513 -17.603 1.00 98.19 99 TYR A O 1
ATOM 777 N N . VAL A 1 100 ? 7.853 2.748 -18.835 1.00 98.38 100 VAL A N 1
ATOM 778 C CA . VAL A 1 100 ? 6.800 2.912 -17.830 1.00 98.38 100 VAL A CA 1
ATOM 779 C C . VAL A 1 100 ? 6.318 1.513 -17.460 1.00 98.38 100 VAL A C 1
ATOM 781 O O . VAL A 1 100 ? 5.910 0.764 -18.345 1.00 98.38 100 VAL A O 1
ATOM 784 N N . VAL A 1 101 ? 6.439 1.117 -16.192 1.00 98.25 101 VAL A N 1
ATOM 785 C CA . VAL A 1 101 ? 6.186 -0.266 -15.753 1.00 98.25 101 VAL A CA 1
ATOM 786 C C . VAL A 1 101 ? 5.231 -0.331 -14.563 1.00 98.25 101 VAL A C 1
ATOM 788 O O . VAL A 1 101 ? 5.383 0.433 -13.609 1.00 98.25 101 VAL A O 1
ATOM 791 N N . ASP A 1 102 ? 4.288 -1.276 -14.613 1.00 97.19 102 ASP A N 1
ATOM 792 C CA . ASP A 1 102 ? 3.247 -1.522 -13.595 1.00 97.19 102 ASP A CA 1
ATOM 793 C C . ASP A 1 102 ? 2.230 -0.374 -13.415 1.00 97.19 102 ASP A C 1
ATOM 795 O O . ASP A 1 102 ? 1.536 -0.281 -12.411 1.00 97.19 102 ASP A O 1
ATOM 799 N N . PHE A 1 103 ? 2.159 0.553 -14.370 1.00 95.88 103 PHE A N 1
ATOM 800 C CA . PHE A 1 103 ? 1.097 1.559 -14.473 1.00 95.88 103 PHE A CA 1
ATOM 801 C C . PHE A 1 103 ? 1.194 2.278 -15.823 1.00 95.88 103 PHE A C 1
ATOM 803 O O . PHE A 1 103 ? 2.124 2.054 -16.606 1.00 95.88 103 PHE A O 1
ATOM 810 N N . SER A 1 104 ? 0.273 3.209 -16.074 1.00 94.94 104 SER A N 1
ATOM 811 C CA . SER A 1 104 ? 0.301 4.048 -17.267 1.00 94.94 104 SER A CA 1
ATOM 812 C C . SER A 1 104 ? -0.248 5.466 -17.032 1.00 94.94 104 SER A C 1
ATOM 814 O O . SER A 1 104 ? -1.220 5.671 -16.308 1.00 94.94 104 SER A O 1
ATOM 816 N N . PHE A 1 105 ? 0.355 6.456 -17.702 1.00 96.25 105 PHE A N 1
ATOM 817 C CA . PHE A 1 105 ? -0.079 7.869 -17.743 1.00 96.25 105 PHE A CA 1
ATOM 818 C C . PHE A 1 105 ? -1.178 8.124 -18.770 1.00 96.25 105 PHE A C 1
ATOM 820 O O . PHE A 1 105 ? -1.210 7.355 -19.729 1.00 96.25 105 PHE A O 1
ATOM 827 N N . PRO A 1 106 ? -2.003 9.195 -18.654 1.00 95.88 106 PRO A N 1
ATOM 828 C CA . PRO A 1 106 ? -2.730 9.921 -19.717 1.00 95.88 106 PRO A CA 1
ATOM 829 C C . PRO A 1 106 ? -2.587 9.408 -21.167 1.00 95.88 106 PRO A C 1
ATOM 831 O O . PRO A 1 106 ? -1.444 9.320 -21.593 1.00 95.88 106 PRO A O 1
ATOM 834 N N . ARG A 1 107 ? -3.619 9.060 -21.962 1.00 96.44 107 ARG A N 1
ATOM 835 C CA . ARG A 1 107 ? -3.354 8.590 -23.353 1.00 96.44 107 ARG A CA 1
ATOM 836 C C . ARG A 1 107 ? -2.669 9.700 -24.155 1.00 96.44 107 ARG A C 1
ATOM 838 O O . ARG A 1 107 ? -1.652 9.478 -24.802 1.00 96.44 107 ARG A O 1
ATOM 845 N N . ASP A 1 108 ? -3.210 10.902 -24.035 1.00 96.81 108 ASP A N 1
ATOM 846 C CA . ASP A 1 108 ? -2.642 12.175 -24.470 1.00 96.81 108 ASP A CA 1
ATOM 847 C C . ASP A 1 108 ? -1.209 12.399 -23.952 1.00 96.81 108 ASP A C 1
ATOM 849 O O . ASP A 1 108 ? -0.315 12.769 -24.719 1.00 96.81 108 ASP A O 1
ATOM 853 N N . GLN A 1 109 ? -0.955 12.106 -22.674 1.00 97.06 109 GLN A N 1
ATOM 854 C CA . GLN A 1 109 ? 0.372 12.235 -22.072 1.00 97.06 109 GLN A CA 1
ATOM 855 C C . GLN A 1 109 ? 1.368 11.213 -22.637 1.00 97.06 109 GLN A C 1
ATOM 857 O O . GLN A 1 109 ? 2.514 11.569 -22.904 1.00 97.06 109 GLN A O 1
ATOM 862 N N . LEU A 1 110 ? 0.951 9.966 -22.876 1.00 97.31 110 LEU A N 1
ATOM 863 C CA . LEU A 1 110 ? 1.782 8.930 -23.500 1.00 97.31 110 LEU A CA 1
ATOM 864 C C . LEU A 1 110 ? 2.109 9.272 -24.952 1.00 97.31 110 LEU A C 1
ATOM 866 O O . LEU A 1 110 ? 3.258 9.134 -25.366 1.00 97.31 110 LEU A O 1
ATOM 870 N N . LEU A 1 111 ? 1.127 9.762 -25.712 1.00 97.56 111 LEU A N 1
ATOM 871 C CA . LEU A 1 111 ? 1.344 10.244 -27.075 1.00 97.56 111 LEU A CA 1
ATOM 872 C C . LEU A 1 111 ? 2.331 11.417 -27.090 1.00 97.56 111 LEU A C 1
ATOM 874 O O . LEU A 1 111 ? 3.256 11.426 -27.901 1.00 97.56 111 LEU A O 1
ATOM 878 N N . SER A 1 112 ? 2.197 12.366 -26.163 1.00 96.50 112 SER A N 1
ATOM 879 C CA . SER A 1 112 ? 3.128 13.495 -26.030 1.00 96.50 112 SER A CA 1
ATOM 880 C C . SER A 1 112 ? 4.536 13.030 -25.658 1.00 96.50 112 SER A C 1
ATOM 882 O O . SER A 1 112 ? 5.519 13.463 -26.257 1.00 96.50 112 SER A O 1
ATOM 884 N N . LEU A 1 113 ? 4.638 12.081 -24.725 1.00 96.44 113 LEU A N 1
ATOM 885 C CA . LEU A 1 113 ? 5.903 11.488 -24.310 1.00 96.44 113 LEU A CA 1
ATOM 886 C C . LEU A 1 113 ? 6.584 10.730 -25.459 1.00 96.44 113 LEU A C 1
ATOM 888 O O . LEU A 1 113 ? 7.797 10.842 -25.624 1.00 96.44 113 LEU A O 1
ATOM 892 N N . SER A 1 114 ? 5.815 10.014 -26.286 1.00 97.12 114 SER A N 1
ATOM 893 C CA . SER A 1 114 ? 6.336 9.263 -27.437 1.00 97.12 114 SER A CA 1
ATOM 894 C C . SER A 1 114 ? 6.975 10.150 -28.512 1.00 97.12 114 SER A C 1
ATOM 896 O O . SER A 1 114 ? 7.850 9.684 -29.233 1.00 97.12 114 SER A O 1
ATOM 898 N N . LYS A 1 115 ? 6.581 11.431 -28.593 1.00 96.94 115 LYS A N 1
ATOM 899 C CA . LYS A 1 115 ? 7.148 12.407 -29.539 1.00 96.94 115 LYS A CA 1
ATOM 900 C C . LYS A 1 115 ? 8.502 12.959 -29.090 1.00 96.94 115 LYS A C 1
ATOM 902 O O . LYS A 1 115 ? 9.284 13.383 -29.933 1.00 96.94 115 LYS A O 1
ATOM 907 N N . ILE A 1 116 ? 8.759 13.002 -27.780 1.00 95.94 116 ILE A N 1
ATOM 908 C CA . ILE A 1 116 ? 9.987 13.596 -27.222 1.00 95.94 116 ILE A CA 1
ATOM 909 C C . ILE A 1 116 ? 11.014 12.540 -26.801 1.00 95.94 116 ILE A C 1
ATOM 911 O O . ILE A 1 116 ? 12.218 12.783 -26.875 1.00 95.94 116 ILE A O 1
ATOM 915 N N . ALA A 1 117 ? 10.565 11.372 -26.340 1.00 96.25 117 ALA A N 1
ATOM 916 C CA . ALA A 1 117 ? 11.451 10.279 -25.968 1.00 96.25 117 ALA A CA 1
ATOM 917 C C . ALA A 1 117 ? 12.109 9.680 -27.218 1.00 96.25 117 ALA A C 1
ATOM 919 O O . ALA A 1 117 ? 11.505 9.623 -28.284 1.00 96.25 117 ALA A O 1
ATOM 920 N N . HIS A 1 118 ? 13.338 9.179 -27.084 1.00 94.81 118 HIS A N 1
ATOM 921 C CA . HIS A 1 118 ? 13.962 8.409 -28.161 1.00 94.81 118 HIS A CA 1
ATOM 922 C C . HIS A 1 118 ? 13.226 7.075 -28.376 1.00 94.81 118 HIS A C 1
ATOM 924 O O . HIS A 1 118 ? 13.027 6.638 -29.507 1.00 94.81 118 HIS A O 1
ATOM 930 N N . SER A 1 119 ? 12.822 6.418 -27.287 1.00 95.81 119 SER A N 1
ATOM 931 C CA . SER A 1 119 ? 11.897 5.289 -27.337 1.00 95.81 119 SER A CA 1
ATOM 932 C C . SER A 1 119 ? 10.993 5.289 -26.112 1.00 95.81 119 SER A C 1
ATOM 934 O O . SER A 1 119 ? 11.398 5.727 -25.034 1.00 95.81 119 SER A O 1
ATOM 936 N N . LEU A 1 120 ? 9.770 4.791 -26.278 1.00 98.12 120 LEU A N 1
ATOM 937 C CA . LEU A 1 120 ? 8.820 4.580 -25.194 1.00 98.12 120 LEU A CA 1
ATOM 938 C C . LEU A 1 120 ? 8.461 3.092 -25.138 1.00 98.12 120 LEU A C 1
ATOM 940 O O . LEU A 1 120 ? 8.331 2.426 -26.162 1.00 98.12 120 LEU A O 1
ATOM 944 N N . THR A 1 121 ? 8.345 2.542 -23.937 1.00 98.50 121 THR A N 1
ATOM 945 C CA . THR A 1 121 ? 7.782 1.214 -23.683 1.00 98.50 121 THR A CA 1
ATOM 946 C C . THR A 1 121 ? 6.902 1.312 -22.447 1.00 98.50 121 THR A C 1
ATOM 948 O O . THR A 1 121 ? 7.385 1.708 -21.391 1.00 98.50 121 THR A O 1
ATOM 951 N N . VAL A 1 122 ? 5.632 0.940 -22.563 1.00 98.62 122 VAL A N 1
ATOM 952 C CA . VAL A 1 122 ? 4.667 0.926 -21.456 1.00 98.62 122 VAL A CA 1
ATOM 953 C C . VAL A 1 122 ? 4.228 -0.512 -21.214 1.00 98.62 122 VAL A C 1
ATOM 955 O O . VAL A 1 122 ? 3.758 -1.165 -22.143 1.00 98.62 122 VAL A O 1
ATOM 958 N N . LEU A 1 123 ? 4.392 -1.003 -19.989 1.00 98.38 123 LEU A N 1
ATOM 959 C CA . LEU A 1 123 ? 4.023 -2.355 -19.570 1.00 98.38 123 LEU A CA 1
ATOM 960 C C . LEU A 1 123 ? 3.001 -2.251 -18.439 1.00 98.38 123 LEU A C 1
ATOM 962 O O . LEU A 1 123 ? 3.345 -1.796 -17.347 1.00 98.38 123 LEU A O 1
ATOM 966 N N . ASP A 1 124 ? 1.762 -2.655 -18.701 1.00 97.25 124 ASP A N 1
ATOM 967 C CA . ASP A 1 124 ? 0.662 -2.504 -17.748 1.00 97.25 124 ASP A CA 1
ATOM 968 C C . ASP A 1 124 ? -0.327 -3.678 -17.840 1.00 97.25 124 ASP A C 1
ATOM 970 O O . ASP A 1 124 ? -0.392 -4.392 -18.839 1.00 97.25 124 ASP A O 1
ATOM 974 N N . HIS A 1 125 ? -1.103 -3.878 -16.785 1.00 95.75 125 HIS A N 1
ATOM 975 C CA . HIS A 1 125 ? -2.087 -4.953 -16.653 1.00 95.75 125 HIS A CA 1
ATOM 976 C C . HIS A 1 125 ? -3.376 -4.497 -15.944 1.00 95.75 125 HIS A C 1
ATOM 978 O O . HIS A 1 125 ? -4.339 -5.260 -15.843 1.00 95.75 125 HIS A O 1
ATOM 984 N N . HIS A 1 126 ? -3.438 -3.245 -15.479 1.00 91.81 126 HIS A N 1
ATOM 985 C CA . HIS A 1 126 ? -4.603 -2.706 -14.785 1.00 91.81 126 HIS A CA 1
ATOM 986 C C . HIS A 1 126 ? -5.810 -2.596 -15.723 1.00 91.81 126 HIS A C 1
ATOM 988 O O . HIS A 1 126 ? -5.711 -2.044 -16.812 1.00 91.81 126 HIS A O 1
ATOM 994 N N . LYS A 1 127 ? -7.000 -3.042 -15.298 1.00 89.06 127 LYS A N 1
ATOM 995 C CA . LYS A 1 127 ? -8.216 -2.993 -16.138 1.00 89.06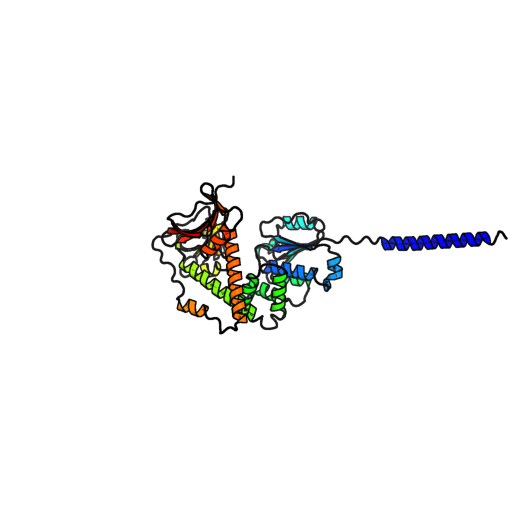 127 LYS A CA 1
ATOM 996 C C . LYS A 1 127 ? -8.506 -1.590 -16.693 1.00 89.06 127 LYS A C 1
ATOM 998 O O . LYS A 1 127 ? -8.851 -1.460 -17.864 1.00 89.06 127 LYS A O 1
ATOM 1003 N N . SER A 1 128 ? -8.329 -0.554 -15.870 1.00 84.56 128 SER A N 1
ATOM 1004 C CA . SER A 1 128 ? -8.483 0.854 -16.266 1.00 84.56 128 SER A CA 1
ATOM 1005 C C . SER A 1 128 ? -7.519 1.277 -17.378 1.00 84.56 128 SER A C 1
ATOM 1007 O O . SER A 1 128 ? -7.769 2.274 -18.046 1.00 84.56 128 SER A O 1
ATOM 1009 N N . ALA A 1 129 ? -6.438 0.523 -17.597 1.00 88.50 129 ALA A N 1
ATOM 1010 C CA . ALA A 1 129 ? -5.450 0.769 -18.629 1.00 88.50 129 ALA A CA 1
ATOM 1011 C C . ALA A 1 129 ? -5.748 0.141 -19.992 1.00 88.50 129 ALA A C 1
ATOM 1013 O O . ALA A 1 129 ? -5.078 0.470 -20.966 1.00 88.50 129 ALA A O 1
ATOM 1014 N N . LYS A 1 130 ? -6.769 -0.708 -20.110 1.00 91.94 130 LYS A N 1
ATOM 1015 C CA . LYS A 1 130 ? -7.030 -1.421 -21.363 1.00 91.94 130 LYS A CA 1
ATOM 1016 C C . LYS A 1 130 ? -7.312 -0.471 -22.536 1.00 91.94 130 LYS A C 1
ATOM 1018 O O . LYS A 1 130 ? -6.555 -0.441 -23.499 1.00 91.94 130 LYS A O 1
ATOM 1023 N N . GLU A 1 131 ? -8.363 0.338 -22.424 1.00 91.88 131 GLU A N 1
ATOM 1024 C CA . GLU A 1 131 ? -8.836 1.213 -23.511 1.00 91.88 131 GLU A CA 1
ATOM 1025 C C . GLU A 1 131 ? -7.810 2.300 -23.858 1.00 91.88 131 GLU A C 1
ATOM 1027 O O . GLU A 1 131 ? -7.523 2.581 -25.019 1.00 91.88 131 GLU A O 1
ATOM 1032 N N . ARG A 1 132 ? -7.178 2.892 -22.840 1.00 91.50 132 ARG A N 1
ATOM 1033 C CA . ARG A 1 132 ? -6.205 3.977 -23.037 1.00 91.50 132 ARG A CA 1
ATOM 1034 C C . ARG A 1 132 ? -4.933 3.527 -23.761 1.00 91.50 132 ARG A C 1
ATOM 1036 O O . ARG A 1 132 ? -4.330 4.350 -24.452 1.00 91.50 132 ARG A O 1
ATOM 1043 N N . LEU A 1 133 ? -4.530 2.262 -23.610 1.00 95.88 133 LEU A N 1
ATOM 1044 C CA . LEU A 1 133 ? -3.319 1.702 -24.221 1.00 95.88 133 LEU A CA 1
ATOM 1045 C C . LEU A 1 133 ? -3.576 1.028 -25.574 1.00 95.88 133 LEU A C 1
ATOM 1047 O O . LEU A 1 133 ? -2.627 0.746 -26.305 1.00 95.88 133 LEU A O 1
ATOM 1051 N N . GLU A 1 134 ? -4.838 0.792 -25.926 1.00 95.88 134 GLU A N 1
ATOM 1052 C CA . GLU A 1 134 ? -5.217 0.096 -27.150 1.00 95.88 134 GLU A CA 1
ATOM 1053 C C . GLU A 1 134 ? -4.688 0.802 -28.410 1.00 95.88 134 GLU A C 1
ATOM 1055 O O . GLU A 1 134 ? -4.723 2.034 -28.540 1.00 95.88 134 GLU A O 1
ATOM 1060 N N . GLY A 1 135 ? -4.131 0.007 -29.327 1.00 96.12 135 GLY A N 1
ATOM 1061 C CA . GLY A 1 135 ? -3.558 0.476 -30.590 1.00 96.12 135 GLY A CA 1
ATOM 1062 C C . GLY A 1 135 ? -2.242 1.259 -30.480 1.00 96.12 135 GLY A C 1
ATOM 1063 O O . GLY A 1 135 ? -1.719 1.684 -31.507 1.00 96.12 135 GLY A O 1
ATOM 1064 N N . LEU A 1 136 ? -1.680 1.470 -29.281 1.00 97.31 136 LEU A N 1
ATOM 1065 C CA . LEU A 1 136 ? -0.394 2.160 -29.136 1.00 97.31 136 LEU A CA 1
ATOM 1066 C C . LEU A 1 136 ? 0.775 1.179 -29.352 1.00 97.31 136 LEU A C 1
ATOM 1068 O O . LEU A 1 136 ? 0.924 0.232 -28.580 1.00 97.31 136 LEU A O 1
ATOM 1072 N N . PRO A 1 137 ? 1.662 1.407 -30.343 1.00 96.94 137 PRO A N 1
ATOM 1073 C CA . PRO A 1 137 ? 2.697 0.437 -30.727 1.00 96.94 137 PRO A CA 1
ATOM 1074 C C . PRO A 1 137 ? 3.809 0.272 -29.681 1.00 96.94 137 PRO A C 1
ATOM 1076 O O . PRO A 1 137 ? 4.590 -0.675 -29.731 1.00 96.94 137 PRO A O 1
ATOM 1079 N N . PHE A 1 138 ? 3.898 1.200 -28.729 1.00 97.38 138 PHE A N 1
ATOM 1080 C CA . PHE A 1 138 ? 4.855 1.182 -27.626 1.00 97.38 138 PHE A CA 1
ATOM 1081 C C . PHE A 1 138 ? 4.273 0.586 -26.333 1.00 97.38 138 PHE A C 1
ATOM 1083 O O . PHE A 1 138 ? 4.920 0.652 -25.286 1.00 97.38 138 PHE A O 1
ATOM 1090 N N . CYS A 1 139 ? 3.063 0.026 -26.373 1.00 98.00 139 CYS A N 1
ATOM 1091 C CA . CYS A 1 139 ? 2.377 -0.523 -25.208 1.00 98.00 139 CYS A CA 1
ATOM 1092 C C . CYS A 1 139 ? 2.287 -2.052 -25.269 1.00 98.00 139 CYS A C 1
ATOM 1094 O O . CYS A 1 139 ? 2.024 -2.645 -26.310 1.00 98.00 139 CYS A O 1
ATOM 1096 N N . THR A 1 140 ? 2.471 -2.702 -24.124 1.00 97.88 140 THR A N 1
ATOM 1097 C CA . THR A 1 140 ? 2.141 -4.113 -23.909 1.00 97.88 140 THR A CA 1
ATOM 1098 C C . THR A 1 140 ? 1.167 -4.190 -22.746 1.00 97.88 140 THR A C 1
ATOM 1100 O O . THR A 1 140 ? 1.486 -3.749 -21.641 1.00 97.88 140 THR A O 1
ATOM 1103 N N . PHE A 1 141 ? -0.014 -4.741 -23.016 1.00 97.50 141 PHE A N 1
ATOM 1104 C CA . PHE A 1 141 ? -1.091 -4.881 -22.048 1.00 97.50 141 PHE A CA 1
ATOM 1105 C C . PHE A 1 141 ? -1.530 -6.341 -21.938 1.00 97.50 141 PHE A C 1
ATOM 1107 O O . PHE A 1 141 ? -1.884 -6.947 -22.949 1.00 97.50 141 PHE A O 1
ATOM 1114 N N . ASP A 1 142 ? -1.524 -6.903 -20.729 1.00 97.00 142 ASP A N 1
ATOM 1115 C CA . ASP A 1 142 ? -2.000 -8.271 -20.490 1.00 97.00 142 ASP A CA 1
ATOM 1116 C C . ASP A 1 142 ? -2.523 -8.441 -19.059 1.00 97.00 142 ASP A C 1
ATOM 1118 O O . ASP A 1 142 ? -1.752 -8.542 -18.112 1.00 97.00 142 ASP A O 1
ATOM 1122 N N . MET A 1 143 ? -3.844 -8.551 -18.893 1.00 95.25 143 MET A N 1
ATOM 1123 C CA . MET A 1 143 ? -4.473 -8.776 -17.582 1.00 95.25 143 MET A CA 1
ATOM 1124 C C . MET A 1 143 ? -4.160 -10.147 -16.958 1.00 95.25 143 MET A C 1
ATOM 1126 O O . MET A 1 143 ? -4.498 -10.385 -15.799 1.00 95.25 143 MET A O 1
ATOM 1130 N N . LYS A 1 144 ? -3.560 -11.081 -17.705 1.00 96.88 144 LYS A N 1
ATOM 1131 C CA . LYS A 1 144 ? -3.158 -12.397 -17.190 1.00 96.88 144 LYS A CA 1
ATOM 1132 C C . LYS A 1 144 ? -1.745 -12.391 -16.609 1.00 96.88 144 LYS A C 1
ATOM 1134 O O . LYS A 1 144 ? -1.317 -13.434 -16.105 1.00 96.88 144 LYS A O 1
ATOM 1139 N N . LYS A 1 145 ? -1.029 -11.269 -16.675 1.00 97.06 145 LYS A N 1
ATOM 1140 C CA . LYS A 1 145 ? 0.345 -11.123 -16.191 1.00 97.06 145 LYS A CA 1
ATOM 1141 C C . LYS A 1 145 ? 0.447 -9.884 -15.316 1.00 97.06 145 LYS A C 1
ATOM 1143 O O . LYS A 1 145 ? -0.120 -8.856 -15.654 1.00 97.06 145 LYS A O 1
ATOM 1148 N N . ALA A 1 146 ? 1.180 -9.969 -14.215 1.00 97.19 146 ALA A N 1
ATOM 1149 C CA . ALA A 1 146 ? 1.474 -8.777 -13.418 1.00 97.19 146 ALA A CA 1
ATOM 1150 C C . ALA A 1 146 ? 2.530 -7.899 -14.117 1.00 97.19 146 ALA A C 1
ATOM 1152 O O . ALA A 1 146 ? 3.286 -8.381 -14.976 1.00 97.19 146 ALA A O 1
ATOM 1153 N N . GLY A 1 147 ? 2.641 -6.627 -13.732 1.00 97.62 147 GLY A N 1
ATOM 1154 C CA . GLY A 1 147 ? 3.655 -5.708 -14.254 1.00 97.62 147 GLY A CA 1
ATOM 1155 C C . GLY A 1 147 ? 5.082 -6.257 -14.124 1.00 97.62 147 GLY A C 1
ATOM 1156 O O . GLY A 1 147 ? 5.877 -6.160 -15.069 1.00 97.62 147 GLY A O 1
ATOM 1157 N N . ALA A 1 148 ? 5.406 -6.938 -13.019 1.00 97.88 148 ALA A N 1
ATOM 1158 C CA . ALA A 1 148 ? 6.723 -7.547 -12.822 1.00 97.88 148 ALA A CA 1
ATOM 1159 C C . ALA A 1 148 ? 7.006 -8.675 -13.822 1.00 97.88 148 ALA A C 1
ATOM 1161 O O . ALA A 1 148 ? 8.145 -8.823 -14.284 1.00 97.88 148 ALA A O 1
ATOM 1162 N N . ARG A 1 149 ? 5.979 -9.454 -14.189 1.00 97.94 149 ARG A N 1
ATOM 1163 C CA . ARG A 1 149 ? 6.084 -10.509 -15.204 1.00 97.94 149 ARG A CA 1
ATOM 1164 C C . ARG A 1 149 ? 6.303 -9.912 -16.587 1.00 97.94 149 ARG A C 1
ATOM 1166 O O . ARG A 1 149 ? 7.229 -10.340 -17.275 1.00 97.94 149 ARG A O 1
ATOM 1173 N N . LEU A 1 150 ? 5.513 -8.908 -16.966 1.00 98.31 150 LEU A N 1
ATOM 1174 C CA . LEU A 1 150 ? 5.675 -8.196 -18.238 1.00 98.31 150 LEU A CA 1
ATOM 1175 C C . LEU A 1 150 ? 7.071 -7.572 -18.351 1.00 98.31 150 LEU A C 1
ATOM 1177 O O . LEU A 1 150 ? 7.750 -7.705 -19.370 1.00 98.31 150 LEU A O 1
ATOM 1181 N N . THR A 1 151 ? 7.546 -6.958 -17.267 1.00 98.31 151 THR A N 1
ATOM 1182 C CA . THR A 1 151 ? 8.888 -6.370 -17.199 1.00 98.31 151 THR A CA 1
ATOM 1183 C C . THR A 1 151 ? 9.981 -7.429 -17.340 1.00 98.31 151 THR A C 1
ATOM 1185 O O . THR A 1 151 ? 10.973 -7.213 -18.040 1.00 98.31 151 THR A O 1
ATOM 1188 N N . TRP A 1 152 ? 9.806 -8.602 -16.725 1.00 97.19 152 TRP A N 1
ATOM 1189 C CA . TRP A 1 152 ? 10.728 -9.725 -16.892 1.00 97.19 152 TRP A CA 1
ATOM 1190 C C . TRP A 1 152 ? 10.800 -10.194 -18.344 1.00 97.19 152 TRP A C 1
ATOM 1192 O O . TRP A 1 152 ? 11.898 -10.287 -18.891 1.00 97.19 152 TRP A O 1
ATOM 1202 N N . GLU A 1 153 ? 9.656 -10.434 -18.982 1.00 97.12 153 GLU A N 1
ATOM 1203 C CA . GLU A 1 153 ? 9.597 -10.875 -20.379 1.00 97.12 153 GLU A CA 1
ATOM 1204 C C . GLU A 1 153 ? 10.224 -9.834 -21.322 1.00 97.12 153 GLU A C 1
ATOM 1206 O O . GLU A 1 153 ? 10.992 -10.190 -22.217 1.00 97.12 153 GLU A O 1
ATOM 1211 N N . ARG A 1 154 ? 10.017 -8.535 -21.061 1.00 96.25 154 ARG A N 1
ATOM 1212 C CA . ARG A 1 154 ? 10.609 -7.449 -21.857 1.00 96.25 154 ARG A CA 1
ATOM 1213 C C . ARG A 1 154 ? 12.139 -7.453 -21.859 1.00 96.25 154 ARG A C 1
ATOM 1215 O O . ARG A 1 154 ? 12.744 -7.169 -22.898 1.00 96.25 154 ARG A O 1
ATOM 1222 N N . PHE A 1 155 ? 12.759 -7.710 -20.707 1.00 94.19 155 PHE A N 1
ATOM 1223 C CA . PHE A 1 155 ? 14.211 -7.595 -20.524 1.00 94.19 155 PHE A CA 1
ATOM 1224 C C . PHE A 1 155 ? 14.957 -8.929 -20.633 1.00 94.19 155 PHE A C 1
ATOM 1226 O O . PHE A 1 155 ? 16.119 -8.956 -21.040 1.00 94.19 155 PHE A O 1
ATOM 1233 N N . PHE A 1 156 ? 14.311 -10.042 -20.294 1.00 93.12 156 PHE A N 1
ATOM 1234 C CA . PHE A 1 156 ? 14.926 -11.370 -20.246 1.00 93.12 156 PHE A CA 1
ATOM 1235 C C . PHE A 1 156 ? 14.294 -12.376 -21.221 1.00 93.12 156 PHE A C 1
ATOM 1237 O O . PHE A 1 156 ? 14.781 -13.507 -21.301 1.00 93.12 156 PHE A O 1
ATOM 1244 N N . GLY A 1 157 ? 13.281 -11.971 -21.996 1.00 92.88 157 GLY A N 1
ATOM 1245 C CA . GLY A 1 157 ? 12.596 -12.816 -22.975 1.00 92.88 157 GLY A CA 1
ATOM 1246 C C . GLY A 1 157 ? 11.857 -13.979 -22.315 1.00 92.88 157 GLY A C 1
ATOM 1247 O O . GLY A 1 157 ? 11.371 -13.873 -21.191 1.00 92.88 157 GLY A O 1
ATOM 1248 N N . ASN A 1 158 ? 11.851 -15.132 -22.983 1.00 89.25 158 ASN A N 1
ATOM 1249 C CA . ASN A 1 158 ? 11.132 -16.333 -22.536 1.00 89.25 158 ASN A CA 1
ATOM 1250 C C . ASN A 1 158 ? 11.840 -17.110 -21.411 1.00 89.25 158 ASN A C 1
ATOM 1252 O O . ASN A 1 158 ? 11.485 -18.253 -21.124 1.00 89.25 158 ASN A O 1
ATOM 1256 N N . LYS A 1 159 ? 12.859 -16.528 -20.765 1.00 91.31 159 LYS A N 1
ATOM 1257 C CA . LYS A 1 159 ? 13.527 -17.177 -19.629 1.00 91.31 159 LYS A CA 1
ATOM 1258 C C . LYS A 1 159 ? 12.526 -17.388 -18.484 1.00 91.31 159 LYS A C 1
ATOM 1260 O O . LYS A 1 159 ? 11.692 -16.507 -18.249 1.00 91.31 159 LYS A O 1
ATOM 1265 N N . PRO A 1 160 ? 12.627 -18.490 -17.719 1.00 91.00 160 PRO A N 1
ATOM 1266 C CA . PRO A 1 160 ? 11.792 -18.692 -16.540 1.00 91.00 160 PRO A CA 1
ATOM 1267 C C . PRO A 1 160 ? 11.902 -17.509 -15.573 1.00 91.00 160 PRO A C 1
ATOM 1269 O O . PRO A 1 160 ? 13.010 -17.066 -15.258 1.00 91.00 160 PRO A O 1
ATOM 1272 N N . ALA A 1 161 ? 10.760 -16.991 -15.115 1.00 91.94 161 ALA A N 1
ATOM 1273 C CA . ALA A 1 161 ? 10.748 -15.927 -14.118 1.00 91.94 161 ALA A CA 1
ATOM 1274 C C . ALA A 1 161 ? 11.326 -16.438 -12.787 1.00 91.94 161 ALA A C 1
ATOM 1276 O O . ALA A 1 161 ? 11.011 -17.557 -12.371 1.00 91.94 161 ALA A O 1
ATOM 1277 N N . PRO A 1 162 ? 12.159 -15.641 -12.096 1.00 93.94 162 PRO A N 1
ATOM 1278 C CA . PRO A 1 162 ? 12.659 -16.001 -10.781 1.00 93.94 162 PRO A CA 1
ATOM 1279 C C . PRO A 1 162 ? 11.515 -15.969 -9.764 1.00 93.94 162 PRO A C 1
ATOM 1281 O O . PRO A 1 162 ? 10.549 -15.221 -9.931 1.00 93.94 162 PRO A O 1
ATOM 1284 N N . GLY A 1 163 ? 11.662 -16.710 -8.664 1.00 96.38 163 GLY A N 1
ATOM 1285 C CA . GLY A 1 163 ? 10.620 -16.822 -7.643 1.00 96.38 163 GLY A CA 1
ATOM 1286 C C . GLY A 1 163 ? 10.099 -15.485 -7.112 1.00 96.38 163 GLY A C 1
ATOM 1287 O O . GLY A 1 163 ? 8.911 -15.375 -6.849 1.00 96.38 163 GLY A O 1
ATOM 1288 N N . LEU A 1 164 ? 10.935 -14.441 -7.017 1.00 97.44 164 LEU A N 1
ATOM 1289 C CA . LEU A 1 164 ? 10.471 -13.107 -6.611 1.00 97.44 164 LEU A CA 1
ATOM 1290 C C . LEU A 1 164 ? 9.398 -12.538 -7.558 1.00 97.44 164 LEU A C 1
ATOM 1292 O O . LEU A 1 164 ? 8.410 -11.992 -7.084 1.00 97.44 164 LEU A O 1
ATOM 1296 N N . VAL A 1 165 ? 9.574 -12.697 -8.874 1.00 97.38 165 VAL A N 1
ATOM 1297 C CA . VAL A 1 165 ? 8.597 -12.258 -9.885 1.00 97.38 165 VAL A CA 1
ATOM 1298 C C . VAL A 1 165 ? 7.363 -13.160 -9.861 1.00 97.38 165 VAL A C 1
ATOM 1300 O O . VAL A 1 165 ? 6.249 -12.657 -9.911 1.00 97.38 165 VAL A O 1
ATOM 1303 N N . ALA A 1 166 ? 7.549 -14.477 -9.724 1.00 96.81 166 ALA A N 1
ATOM 1304 C CA . ALA A 1 166 ? 6.438 -15.428 -9.678 1.00 96.81 166 ALA A CA 1
ATOM 1305 C C . ALA A 1 166 ? 5.525 -15.213 -8.456 1.00 96.81 166 ALA A C 1
ATOM 1307 O O . ALA A 1 166 ? 4.308 -15.222 -8.594 1.00 96.81 166 ALA A O 1
ATOM 1308 N N . TYR A 1 167 ? 6.095 -14.980 -7.268 1.00 97.62 167 TYR A N 1
ATOM 1309 C CA . TYR A 1 167 ? 5.311 -14.688 -6.063 1.00 97.62 167 TYR A CA 1
ATOM 1310 C C . TYR A 1 167 ? 4.637 -13.316 -6.111 1.00 97.62 167 TYR A C 1
ATOM 1312 O O . TYR A 1 167 ? 3.522 -13.207 -5.602 1.00 97.62 167 TYR A O 1
ATOM 1320 N N . ALA A 1 168 ? 5.279 -12.305 -6.712 1.00 96.75 168 ALA A N 1
ATOM 1321 C CA . ALA A 1 168 ? 4.647 -11.008 -6.943 1.00 96.75 168 ALA A CA 1
ATOM 1322 C C . ALA A 1 168 ? 3.420 -11.161 -7.856 1.00 96.75 168 ALA A C 1
ATOM 1324 O O . ALA A 1 168 ? 2.333 -10.752 -7.467 1.00 96.75 168 ALA A O 1
ATOM 1325 N N . GLU A 1 169 ? 3.564 -11.855 -8.991 1.00 97.00 169 GLU A N 1
ATOM 1326 C CA . GLU A 1 169 ? 2.460 -12.115 -9.923 1.00 97.00 169 GLU A CA 1
ATOM 1327 C C . GLU A 1 169 ? 1.320 -12.925 -9.292 1.00 97.00 169 GLU A C 1
ATOM 1329 O O . GLU A 1 169 ? 0.150 -12.585 -9.454 1.00 97.00 169 GLU A O 1
ATOM 1334 N N . ASP A 1 170 ? 1.647 -13.995 -8.566 1.00 96.56 170 ASP A N 1
ATOM 1335 C CA . ASP A 1 170 ? 0.654 -14.859 -7.922 1.00 96.56 170 ASP A CA 1
ATOM 1336 C C . ASP A 1 170 ? -0.224 -14.101 -6.913 1.00 96.56 170 ASP A C 1
ATOM 1338 O O . ASP A 1 170 ? -1.409 -14.405 -6.760 1.00 96.56 170 ASP A O 1
ATOM 1342 N N . TYR A 1 171 ? 0.346 -13.104 -6.235 1.00 95.06 171 TYR A N 1
ATOM 1343 C CA . TYR A 1 171 ? -0.370 -12.279 -5.266 1.00 95.06 171 TYR A CA 1
ATOM 1344 C C . TYR A 1 171 ? -1.122 -11.126 -5.915 1.00 95.06 171 TYR A C 1
ATOM 1346 O O . TYR A 1 171 ? -2.267 -10.865 -5.555 1.00 95.06 171 TYR A O 1
ATOM 1354 N N . ASP A 1 172 ? -0.483 -10.446 -6.861 1.00 94.56 172 ASP A N 1
ATOM 1355 C CA . ASP A 1 172 ? -1.042 -9.289 -7.547 1.00 94.56 172 ASP A CA 1
ATOM 1356 C C . ASP A 1 172 ? -2.284 -9.660 -8.379 1.00 94.56 172 ASP A C 1
ATOM 1358 O O . ASP A 1 172 ? -3.311 -8.986 -8.322 1.00 94.56 172 ASP A O 1
ATOM 1362 N N . LEU A 1 173 ? -2.262 -10.838 -9.010 1.00 94.12 173 LEU A N 1
ATOM 1363 C CA . LEU A 1 173 ? -3.415 -11.415 -9.709 1.00 94.12 173 LEU A CA 1
ATOM 1364 C C . LEU A 1 173 ? -4.366 -12.200 -8.788 1.00 94.12 173 LEU A C 1
ATOM 1366 O O . LEU A 1 173 ? -5.288 -12.855 -9.275 1.00 94.12 173 LEU A O 1
ATOM 1370 N N . TRP A 1 174 ? -4.141 -12.155 -7.469 1.00 93.12 174 TRP A N 1
ATOM 1371 C CA . TRP A 1 174 ? -4.979 -12.778 -6.436 1.00 93.12 174 TRP A CA 1
ATOM 1372 C C . TRP A 1 174 ? -5.200 -14.293 -6.611 1.00 93.12 174 TRP A C 1
ATOM 1374 O O . TRP A 1 174 ? -6.259 -14.828 -6.281 1.00 93.12 174 TRP A O 1
ATOM 1384 N N . ARG A 1 175 ? -4.198 -15.002 -7.144 1.00 94.50 175 ARG A N 1
ATOM 1385 C CA . ARG A 1 175 ? -4.269 -16.442 -7.445 1.00 94.50 175 ARG A CA 1
ATOM 1386 C C . ARG A 1 175 ? -3.994 -17.303 -6.218 1.00 94.50 175 ARG A C 1
ATOM 1388 O O . ARG A 1 175 ? -4.699 -18.281 -5.989 1.00 94.50 175 ARG A O 1
ATOM 1395 N N . PHE A 1 176 ? -2.972 -16.943 -5.440 1.00 94.19 176 PHE A N 1
ATOM 1396 C CA . PHE A 1 176 ? -2.489 -17.716 -4.285 1.00 94.19 176 PHE A CA 1
ATOM 1397 C C . PHE A 1 176 ? -2.197 -19.194 -4.581 1.00 94.19 176 PHE A C 1
ATOM 1399 O O . PHE A 1 176 ? -2.346 -20.043 -3.701 1.00 94.19 176 PHE A O 1
ATOM 1406 N N . ALA A 1 177 ? -1.792 -19.512 -5.808 1.00 95.12 177 ALA A N 1
ATOM 1407 C CA . ALA A 1 177 ? -1.534 -20.879 -6.237 1.00 95.12 177 ALA A CA 1
ATOM 1408 C C . ALA A 1 177 ? -0.168 -21.385 -5.747 1.00 95.12 177 ALA A C 1
ATOM 1410 O O . ALA A 1 177 ? 0.047 -22.593 -5.637 1.00 95.12 177 ALA A O 1
ATOM 1411 N N . LEU A 1 178 ? 0.772 -20.481 -5.445 1.00 95.19 178 LEU A N 1
ATOM 1412 C CA . LEU A 1 178 ? 2.109 -20.867 -5.001 1.00 95.19 178 LEU A CA 1
ATOM 1413 C C . LEU A 1 178 ? 2.147 -21.275 -3.514 1.00 95.19 178 LEU A C 1
ATOM 1415 O O . LEU A 1 178 ? 1.447 -20.685 -2.682 1.00 95.19 178 LEU A O 1
ATOM 1419 N N . PRO A 1 179 ? 3.029 -22.221 -3.122 1.00 94.38 179 PRO A N 1
ATOM 1420 C CA . PRO A 1 179 ? 3.174 -22.635 -1.729 1.00 94.38 179 PRO A CA 1
ATOM 1421 C C . PRO A 1 179 ? 3.471 -21.452 -0.807 1.00 94.38 179 PRO A C 1
ATOM 1423 O O . PRO A 1 179 ? 4.408 -20.685 -1.052 1.00 94.38 179 PRO A O 1
ATOM 1426 N N . SER A 1 180 ? 2.691 -21.323 0.267 1.00 94.81 180 SER A N 1
ATOM 1427 C CA . SER A 1 180 ? 2.812 -20.236 1.250 1.00 94.81 180 SER A CA 1
ATOM 1428 C C . SER A 1 180 ? 2.793 -18.831 0.626 1.00 94.81 180 SER A C 1
ATOM 1430 O O . SER A 1 180 ? 3.501 -17.931 1.082 1.00 94.81 180 SER A O 1
ATOM 1432 N N . SER A 1 181 ? 2.019 -18.635 -0.450 1.00 95.25 181 SER A N 1
ATOM 1433 C CA . SER A 1 181 ? 1.983 -17.374 -1.202 1.00 95.25 181 SER A CA 1
ATOM 1434 C C . SER A 1 181 ? 1.672 -16.159 -0.327 1.00 95.25 181 SER A C 1
ATOM 1436 O O . SER A 1 181 ? 2.373 -15.147 -0.407 1.00 95.25 181 SER A O 1
ATOM 1438 N N . LYS A 1 182 ? 0.685 -16.268 0.571 1.00 94.56 182 LYS A N 1
ATOM 1439 C CA . LYS A 1 182 ? 0.300 -15.176 1.479 1.00 94.56 182 LYS A CA 1
ATOM 1440 C C . LYS A 1 182 ? 1.425 -14.819 2.447 1.00 94.56 182 LYS A C 1
ATOM 1442 O O . LYS A 1 182 ? 1.701 -13.640 2.653 1.00 94.56 182 LYS A O 1
ATOM 1447 N N . GLU A 1 183 ? 2.103 -15.812 3.016 1.00 95.25 183 GLU A N 1
ATOM 1448 C CA . GLU A 1 183 ? 3.235 -15.604 3.916 1.00 95.25 183 GLU A CA 1
ATOM 1449 C C . GLU A 1 183 ? 4.418 -14.978 3.175 1.00 95.25 183 GLU A C 1
ATOM 1451 O O . GLU A 1 183 ? 4.970 -13.973 3.623 1.00 95.25 183 GLU A O 1
ATOM 1456 N N . ILE A 1 184 ? 4.802 -15.533 2.024 1.00 96.50 184 ILE A N 1
ATOM 1457 C CA . ILE A 1 184 ? 5.931 -15.020 1.244 1.00 96.50 184 ILE A CA 1
ATOM 1458 C C . ILE A 1 184 ? 5.678 -13.577 0.812 1.00 96.50 184 ILE A C 1
ATOM 1460 O O . ILE A 1 184 ? 6.560 -12.735 0.982 1.00 96.50 184 ILE A O 1
ATOM 1464 N N . ASN A 1 185 ? 4.473 -13.250 0.350 1.00 96.06 185 ASN A N 1
ATOM 1465 C CA . ASN A 1 185 ? 4.141 -11.885 -0.042 1.00 96.06 185 ASN A CA 1
ATOM 1466 C C . ASN A 1 185 ? 4.022 -10.928 1.147 1.00 96.06 185 ASN A C 1
ATOM 1468 O O . ASN A 1 185 ? 4.492 -9.792 1.057 1.00 96.06 185 ASN A O 1
ATOM 1472 N N . ALA A 1 186 ? 3.511 -11.378 2.297 1.00 94.44 186 ALA A N 1
ATOM 1473 C CA . ALA A 1 186 ? 3.574 -10.594 3.530 1.00 94.44 186 ALA A CA 1
ATOM 1474 C C . ALA A 1 186 ? 5.029 -10.285 3.924 1.00 94.44 186 ALA A C 1
ATOM 1476 O O . ALA A 1 186 ? 5.347 -9.147 4.283 1.00 94.44 186 ALA A O 1
ATOM 1477 N N . ALA A 1 187 ? 5.932 -11.264 3.791 1.00 95.94 187 ALA A N 1
ATOM 1478 C CA . ALA A 1 187 ? 7.355 -11.061 4.015 1.00 95.94 187 ALA A CA 1
ATOM 1479 C C . ALA A 1 187 ? 7.942 -10.056 3.011 1.00 95.94 187 ALA A C 1
ATOM 1481 O O . ALA A 1 187 ? 8.509 -9.063 3.461 1.00 95.94 187 ALA A O 1
ATOM 1482 N N . ILE A 1 188 ? 7.763 -10.243 1.695 1.00 95.75 188 ILE A N 1
ATOM 1483 C CA . ILE A 1 188 ? 8.253 -9.327 0.640 1.00 95.75 188 ILE A CA 1
ATOM 1484 C C . ILE A 1 188 ? 7.770 -7.889 0.890 1.00 95.75 188 ILE A C 1
ATOM 1486 O O . ILE A 1 188 ? 8.563 -6.944 0.843 1.00 95.75 188 ILE A O 1
ATOM 1490 N N . ALA A 1 189 ? 6.485 -7.712 1.208 1.00 92.94 189 ALA A N 1
ATOM 1491 C CA . ALA A 1 189 ? 5.892 -6.405 1.468 1.00 92.94 189 ALA A CA 1
ATOM 1492 C C . ALA A 1 189 ? 6.543 -5.681 2.664 1.00 92.94 189 ALA A C 1
ATOM 1494 O O . ALA A 1 189 ? 6.670 -4.456 2.628 1.00 92.94 189 ALA A O 1
ATOM 1495 N N . SER A 1 190 ? 7.010 -6.429 3.674 1.00 92.81 190 SER A N 1
ATOM 1496 C CA . SER A 1 190 ? 7.640 -5.885 4.890 1.00 92.81 190 SER A CA 1
ATOM 1497 C C . SER A 1 190 ? 9.060 -5.344 4.694 1.00 92.81 190 SER A C 1
ATOM 1499 O O . SER A 1 190 ? 9.573 -4.640 5.567 1.00 92.81 190 SER A O 1
ATOM 1501 N N . TYR A 1 191 ? 9.732 -5.685 3.589 1.00 93.75 191 TYR A N 1
ATOM 1502 C CA . TYR A 1 191 ? 11.074 -5.175 3.318 1.00 93.75 191 TYR A CA 1
ATOM 1503 C C . TYR A 1 191 ? 11.003 -3.754 2.746 1.00 93.75 191 TYR A C 1
ATOM 1505 O O . TYR A 1 191 ? 10.210 -3.504 1.827 1.00 93.75 191 TYR A O 1
ATOM 1513 N N . PRO A 1 192 ? 11.864 -2.828 3.220 1.00 92.25 192 PRO A N 1
ATOM 1514 C CA . PRO A 1 192 ? 12.017 -1.527 2.586 1.00 92.25 192 PRO A CA 1
ATOM 1515 C C . PRO A 1 192 ? 12.337 -1.693 1.102 1.00 92.25 192 PRO A C 1
ATOM 1517 O O . PRO A 1 192 ? 13.158 -2.536 0.725 1.00 92.25 192 PRO A O 1
ATOM 1520 N N . LYS A 1 193 ? 11.684 -0.884 0.272 1.00 92.56 193 LYS A N 1
ATOM 1521 C CA . LYS A 1 193 ? 11.797 -0.923 -1.183 1.00 92.56 193 LYS A CA 1
ATOM 1522 C C . LYS A 1 193 ? 13.157 -0.361 -1.617 1.00 92.56 193 LYS A C 1
ATOM 1524 O O . LYS A 1 193 ? 13.297 0.820 -1.899 1.00 92.56 193 LYS A O 1
ATOM 1529 N N . SER A 1 194 ? 14.176 -1.220 -1.594 1.00 94.44 194 SER A N 1
ATOM 1530 C CA . SER A 1 194 ? 15.545 -0.930 -2.035 1.00 94.44 194 SER A CA 1
ATOM 1531 C C . SER A 1 194 ? 16.070 -2.058 -2.922 1.00 94.44 194 SER A C 1
ATOM 1533 O O . SER A 1 194 ? 15.629 -3.208 -2.814 1.00 94.44 194 SER A O 1
ATOM 1535 N N . PHE A 1 195 ? 16.998 -1.740 -3.832 1.00 94.25 195 PHE A N 1
ATOM 1536 C CA . PHE A 1 195 ? 17.605 -2.749 -4.705 1.00 94.25 195 PHE A CA 1
ATOM 1537 C C . PHE A 1 195 ? 18.242 -3.875 -3.890 1.00 94.25 195 PHE A C 1
ATOM 1539 O O . PHE A 1 195 ? 18.053 -5.046 -4.200 1.00 94.25 195 PHE A O 1
ATOM 1546 N N . GLU A 1 196 ? 18.939 -3.529 -2.808 1.00 96.19 196 GLU A N 1
ATOM 1547 C CA . GLU A 1 196 ? 19.635 -4.491 -1.958 1.00 96.19 196 GLU A CA 1
ATOM 1548 C C . GLU A 1 196 ? 18.693 -5.455 -1.239 1.00 96.19 196 GLU A C 1
ATOM 1550 O O . GLU A 1 196 ? 18.940 -6.664 -1.212 1.00 96.19 196 GLU A O 1
ATOM 1555 N N . ASN A 1 197 ? 17.565 -4.954 -0.732 1.00 96.31 197 ASN A N 1
ATOM 1556 C CA . ASN A 1 197 ? 16.559 -5.803 -0.103 1.00 96.31 197 ASN A CA 1
ATOM 1557 C C . ASN A 1 197 ? 15.896 -6.735 -1.122 1.00 96.31 197 ASN A C 1
ATOM 1559 O O . ASN A 1 197 ? 15.743 -7.926 -0.854 1.00 96.31 197 ASN A O 1
ATOM 1563 N N . PHE A 1 198 ? 15.566 -6.237 -2.314 1.00 97.19 198 PHE A N 1
ATOM 1564 C CA . PHE A 1 198 ? 14.958 -7.062 -3.362 1.00 97.19 198 PHE A CA 1
ATOM 1565 C C . PHE A 1 198 ? 15.958 -8.058 -3.956 1.00 97.19 198 PHE A C 1
ATOM 1567 O O . PHE A 1 198 ? 15.602 -9.204 -4.210 1.00 97.19 198 PHE A O 1
ATOM 1574 N N . ARG A 1 199 ? 17.245 -7.702 -4.041 1.00 96.25 199 ARG A N 1
ATOM 1575 C CA . ARG A 1 199 ? 18.340 -8.628 -4.366 1.00 96.25 199 ARG A CA 1
ATOM 1576 C C . ARG A 1 199 ? 18.507 -9.716 -3.308 1.00 96.25 199 ARG A C 1
ATOM 1578 O O . ARG A 1 199 ? 18.801 -10.866 -3.637 1.00 96.25 199 ARG A O 1
ATOM 1585 N N . HIS A 1 200 ? 18.350 -9.379 -2.032 1.00 95.69 200 HIS A N 1
ATOM 1586 C CA . HIS A 1 200 ? 18.350 -10.359 -0.949 1.00 95.69 200 HIS A CA 1
ATOM 1587 C C . HIS A 1 200 ? 17.151 -11.319 -1.048 1.00 95.69 200 HIS A C 1
ATOM 1589 O O . HIS A 1 200 ? 17.344 -12.532 -0.945 1.00 95.69 200 HIS A O 1
ATOM 1595 N N . LEU A 1 201 ? 15.947 -10.799 -1.307 1.00 96.44 201 LEU A N 1
ATOM 1596 C CA . LEU A 1 201 ? 14.733 -11.597 -1.507 1.00 96.44 201 LEU A CA 1
ATOM 1597 C C . LEU A 1 201 ? 14.831 -12.502 -2.744 1.00 96.44 201 LEU A C 1
ATOM 1599 O O . LEU A 1 201 ? 14.596 -13.702 -2.625 1.00 96.44 201 LEU A O 1
ATOM 1603 N N . ASP A 1 202 ? 15.278 -11.975 -3.889 1.00 95.56 202 ASP A N 1
ATOM 1604 C CA . ASP A 1 202 ? 15.517 -12.741 -5.123 1.00 95.56 202 ASP A CA 1
ATOM 1605 C C . ASP A 1 202 ? 16.465 -13.920 -4.876 1.00 95.56 202 ASP A C 1
ATOM 1607 O O . ASP A 1 202 ? 16.186 -15.043 -5.283 1.00 95.56 202 ASP A O 1
ATOM 1611 N N . ARG A 1 203 ? 17.555 -13.716 -4.119 1.00 94.06 203 ARG A N 1
ATOM 1612 C CA . ARG A 1 203 ? 18.456 -14.819 -3.740 1.00 94.06 203 ARG A CA 1
ATOM 1613 C C . ARG A 1 203 ? 17.762 -15.886 -2.895 1.00 94.06 203 ARG A C 1
ATOM 1615 O O . ARG A 1 203 ? 18.005 -17.068 -3.126 1.00 94.06 203 ARG A O 1
ATOM 1622 N N . ARG A 1 204 ? 16.920 -15.494 -1.935 1.00 93.94 204 ARG A N 1
ATOM 1623 C CA . ARG A 1 204 ? 16.189 -16.428 -1.054 1.00 93.94 204 ARG A CA 1
ATOM 1624 C C . ARG A 1 204 ? 15.049 -17.158 -1.765 1.00 93.94 204 ARG A C 1
ATOM 1626 O O . ARG A 1 204 ? 14.673 -18.238 -1.317 1.00 93.94 204 ARG A O 1
ATOM 1633 N N . LEU A 1 205 ? 14.531 -16.592 -2.853 1.00 94.88 205 LEU A N 1
ATOM 1634 C CA . LEU A 1 205 ? 13.454 -17.154 -3.673 1.00 94.88 205 LEU A CA 1
ATOM 1635 C C . LEU A 1 205 ? 13.953 -17.771 -4.990 1.00 94.88 205 LEU A C 1
ATOM 1637 O O . LEU A 1 205 ? 13.148 -18.279 -5.757 1.00 94.88 205 LEU A O 1
ATOM 1641 N N . ARG A 1 206 ? 15.266 -17.774 -5.257 1.00 87.69 206 ARG A N 1
ATOM 1642 C CA . ARG A 1 206 ? 15.859 -18.165 -6.552 1.00 87.69 206 ARG A CA 1
ATOM 1643 C C . ARG A 1 206 ? 15.423 -19.538 -7.064 1.00 87.69 206 ARG A C 1
ATOM 1645 O O . ARG A 1 206 ? 15.332 -19.715 -8.270 1.00 87.69 206 ARG A O 1
ATOM 1652 N N . ARG A 1 207 ? 15.234 -20.505 -6.161 1.00 84.94 207 ARG A N 1
ATOM 1653 C CA . ARG A 1 207 ? 14.850 -21.886 -6.502 1.00 84.94 207 ARG A CA 1
ATOM 1654 C C . ARG A 1 207 ? 13.335 -22.102 -6.546 1.00 84.94 207 ARG A C 1
ATOM 1656 O O . ARG A 1 207 ? 12.909 -23.196 -6.894 1.00 84.94 207 ARG A O 1
ATOM 1663 N N . ALA A 1 208 ? 12.546 -21.108 -6.147 1.00 85.06 208 ALA A N 1
ATOM 1664 C CA . ALA A 1 208 ? 11.096 -21.166 -6.207 1.00 85.06 208 ALA A CA 1
ATOM 1665 C C . ALA A 1 208 ? 10.597 -20.681 -7.586 1.00 85.06 208 ALA A C 1
ATOM 1667 O O . ALA A 1 208 ? 11.242 -19.820 -8.188 1.00 85.06 208 ALA A O 1
ATOM 1668 N N . PRO A 1 209 ? 9.446 -21.183 -8.071 1.00 77.19 209 PRO A N 1
ATOM 1669 C CA . PRO A 1 209 ? 8.575 -22.163 -7.414 1.00 77.19 209 PRO A CA 1
ATOM 1670 C C . PRO A 1 209 ? 8.997 -23.628 -7.616 1.00 77.19 209 PRO A C 1
ATOM 1672 O O . PRO A 1 209 ? 8.329 -24.510 -7.093 1.00 77.19 209 PRO A O 1
ATOM 1675 N N . GLN A 1 210 ? 10.098 -23.911 -8.330 1.00 83.31 210 GLN A N 1
ATOM 1676 C CA . GLN A 1 210 ? 10.520 -25.295 -8.611 1.00 83.31 210 GLN A CA 1
ATOM 1677 C C . GLN A 1 210 ? 10.866 -26.092 -7.339 1.00 83.31 210 GLN A C 1
ATOM 1679 O O . GLN A 1 210 ? 10.772 -27.312 -7.324 1.00 83.31 210 GLN A O 1
ATOM 1684 N N . HIS A 1 211 ? 11.273 -25.402 -6.273 1.00 85.38 211 HIS A N 1
ATOM 1685 C CA . HIS A 1 211 ? 11.524 -25.955 -4.946 1.00 85.38 211 HIS A CA 1
ATOM 1686 C C . HIS A 1 211 ? 10.731 -25.189 -3.891 1.00 85.38 211 HIS A C 1
ATOM 1688 O O . HIS A 1 211 ? 10.381 -24.019 -4.081 1.00 85.38 211 HIS A O 1
ATOM 1694 N N . ALA A 1 212 ? 10.541 -25.829 -2.734 1.00 82.31 212 ALA A N 1
ATOM 1695 C CA . ALA A 1 212 ? 9.930 -25.198 -1.573 1.00 82.31 212 ALA A CA 1
ATOM 1696 C C . ALA A 1 212 ? 10.607 -23.849 -1.248 1.00 82.31 212 ALA A C 1
ATOM 1698 O O . ALA A 1 212 ? 11.843 -23.749 -1.268 1.00 82.31 212 ALA A O 1
ATOM 1699 N N . PRO A 1 213 ? 9.820 -22.806 -0.928 1.00 83.56 213 PRO A N 1
ATOM 1700 C CA . PRO A 1 213 ? 10.366 -21.500 -0.609 1.00 83.56 213 PRO A CA 1
ATOM 1701 C C . PRO A 1 213 ? 11.193 -21.542 0.680 1.00 83.56 213 PRO A C 1
ATOM 1703 O O . PRO A 1 213 ? 11.115 -22.463 1.497 1.00 83.56 213 PRO A O 1
ATOM 1706 N N . SER A 1 214 ? 11.993 -20.498 0.890 1.00 86.44 214 SER A N 1
ATOM 1707 C CA . SER A 1 214 ? 12.797 -20.347 2.103 1.00 86.44 214 SER A CA 1
ATOM 1708 C C . SER A 1 214 ? 11.928 -20.474 3.364 1.00 86.44 214 SER A C 1
ATOM 1710 O O . SER A 1 214 ? 11.118 -19.593 3.647 1.00 86.44 214 SER A O 1
ATOM 1712 N N . LYS A 1 215 ? 12.147 -21.528 4.170 1.00 87.56 215 LYS A N 1
ATOM 1713 C CA . LYS A 1 215 ? 11.417 -21.762 5.437 1.00 87.56 215 LYS A CA 1
ATOM 1714 C C . LYS A 1 215 ? 11.426 -20.538 6.357 1.00 87.56 215 LYS A C 1
ATOM 1716 O O . LYS A 1 215 ? 10.426 -20.233 6.998 1.00 87.56 215 LYS A O 1
ATOM 1721 N N . SER A 1 216 ? 12.541 -19.807 6.400 1.00 88.88 216 SER A N 1
ATOM 1722 C CA . SER A 1 216 ? 12.631 -18.579 7.188 1.00 88.88 216 SER A CA 1
ATOM 1723 C C . SER A 1 216 ? 11.780 -17.440 6.620 1.00 88.88 216 SER A C 1
ATOM 1725 O O . SER A 1 216 ? 11.213 -16.706 7.417 1.00 88.88 216 SER A O 1
ATOM 1727 N N . LEU A 1 217 ? 11.631 -17.298 5.293 1.00 92.75 217 LEU A N 1
ATOM 1728 C CA . LEU A 1 217 ? 10.714 -16.293 4.721 1.00 92.75 217 LEU A CA 1
ATOM 1729 C C . LEU A 1 217 ? 9.258 -16.625 5.037 1.00 92.75 217 LEU A C 1
ATOM 1731 O O . LEU A 1 217 ? 8.513 -15.732 5.425 1.00 92.75 217 LEU A O 1
ATOM 1735 N N . VAL A 1 218 ? 8.876 -17.901 4.923 1.00 92.19 218 VAL A N 1
ATOM 1736 C CA . VAL A 1 218 ? 7.523 -18.354 5.283 1.00 92.19 218 VAL A CA 1
ATOM 1737 C C . VAL A 1 218 ? 7.207 -17.984 6.733 1.00 92.19 218 VAL A C 1
ATOM 1739 O O . VAL A 1 218 ? 6.139 -17.465 7.029 1.00 92.19 218 VAL A O 1
ATOM 1742 N N . GLN A 1 219 ? 8.156 -18.172 7.649 1.00 89.62 219 GLN A N 1
ATOM 1743 C CA . GLN A 1 219 ? 7.962 -17.841 9.063 1.00 89.62 219 GLN A CA 1
ATOM 1744 C C . GLN A 1 219 ? 7.940 -16.340 9.349 1.00 89.62 219 GLN A C 1
ATOM 1746 O O . GLN A 1 219 ? 7.163 -15.899 10.194 1.00 89.62 219 GLN A O 1
ATOM 1751 N N . GLU A 1 220 ? 8.769 -15.551 8.660 1.00 93.88 220 GLU A N 1
ATOM 1752 C CA . GLU A 1 220 ? 8.680 -14.088 8.712 1.00 93.88 220 GLU A CA 1
ATOM 1753 C C . GLU A 1 220 ? 7.276 -13.627 8.293 1.00 93.88 220 GLU A C 1
ATOM 1755 O O . GLU A 1 220 ? 6.639 -12.859 9.013 1.00 93.88 220 GLU A O 1
ATOM 1760 N N . GLY A 1 221 ? 6.768 -14.170 7.186 1.00 94.50 221 GLY A N 1
ATOM 1761 C CA . GLY A 1 221 ? 5.421 -13.932 6.681 1.00 94.50 221 GLY A CA 1
ATOM 1762 C C . GLY A 1 221 ? 4.319 -14.337 7.652 1.00 94.50 221 GLY A C 1
ATOM 1763 O O . GLY A 1 221 ? 3.457 -13.528 7.981 1.00 94.50 221 GLY A O 1
ATOM 1764 N N . ALA A 1 222 ? 4.373 -15.562 8.171 1.00 92.94 222 ALA A N 1
ATOM 1765 C CA . ALA A 1 222 ? 3.402 -16.071 9.135 1.00 92.94 222 ALA A CA 1
ATOM 1766 C C . ALA A 1 222 ? 3.343 -15.204 10.405 1.00 92.94 222 ALA A C 1
ATOM 1768 O O . ALA A 1 222 ? 2.259 -14.911 10.910 1.00 92.94 222 ALA A O 1
ATOM 1769 N N . ALA A 1 223 ? 4.494 -14.734 10.898 1.00 90.50 223 ALA A N 1
ATOM 1770 C CA . ALA A 1 223 ? 4.557 -13.834 12.046 1.00 90.50 223 ALA A CA 1
ATOM 1771 C C . ALA A 1 223 ? 3.900 -12.472 11.756 1.00 90.50 223 ALA A C 1
ATOM 1773 O O . ALA A 1 223 ? 3.195 -11.934 12.612 1.00 90.50 223 ALA A O 1
ATOM 1774 N N . ILE A 1 224 ? 4.093 -11.937 10.546 1.00 93.06 224 ILE A N 1
ATOM 1775 C CA . ILE A 1 224 ? 3.443 -10.703 10.082 1.00 93.06 224 ILE A CA 1
ATOM 1776 C C . ILE A 1 224 ? 1.927 -10.891 9.982 1.00 93.06 224 ILE A C 1
ATOM 1778 O O . ILE A 1 224 ? 1.177 -10.073 10.510 1.00 93.06 224 ILE A O 1
ATOM 1782 N 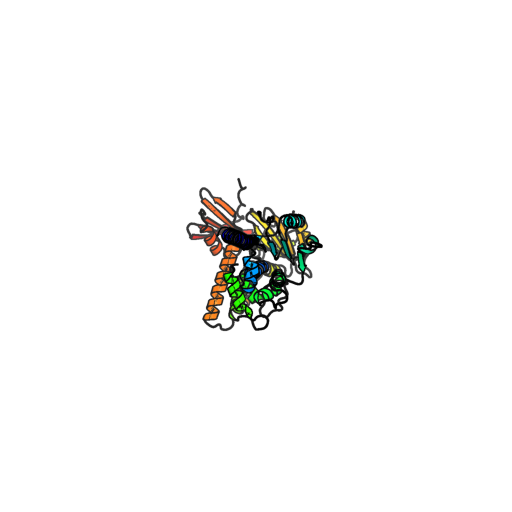N . LEU A 1 225 ? 1.463 -11.973 9.355 1.00 92.38 225 LEU A N 1
ATOM 1783 C CA . LEU A 1 225 ? 0.033 -12.268 9.222 1.00 92.38 225 LEU A CA 1
ATOM 1784 C C . LEU A 1 225 ? -0.638 -12.451 10.590 1.00 92.38 225 LEU A C 1
ATOM 1786 O O . LEU A 1 225 ? -1.727 -11.926 10.824 1.00 92.38 225 LEU A O 1
ATOM 1790 N N . ALA A 1 226 ? 0.033 -13.124 11.529 1.00 89.06 226 ALA A N 1
ATOM 1791 C CA . ALA A 1 226 ? -0.443 -13.259 12.902 1.00 89.06 226 ALA A CA 1
ATOM 1792 C C . ALA A 1 226 ? -0.557 -11.902 13.617 1.00 89.06 226 ALA A C 1
ATOM 1794 O O . ALA A 1 226 ? -1.485 -11.698 14.399 1.00 89.06 226 ALA A O 1
ATOM 1795 N N . GLU A 1 227 ? 0.360 -10.968 13.356 1.00 87.75 227 GLU A N 1
ATOM 1796 C CA . GLU A 1 227 ? 0.282 -9.609 13.893 1.00 87.75 227 GLU A CA 1
ATOM 1797 C C . GLU A 1 227 ? -0.859 -8.805 13.259 1.00 87.75 227 GLU A C 1
ATOM 1799 O O . GLU A 1 227 ? -1.653 -8.208 13.985 1.00 87.75 227 GLU A O 1
ATOM 1804 N N . ARG A 1 228 ? -1.017 -8.857 11.930 1.00 90.06 228 ARG A N 1
ATOM 1805 C CA . ARG A 1 228 ? -2.137 -8.215 11.221 1.00 90.06 228 ARG A CA 1
ATOM 1806 C C . ARG A 1 228 ? -3.484 -8.701 11.735 1.00 90.06 228 ARG A C 1
ATOM 1808 O O . ARG A 1 228 ? -4.361 -7.887 11.993 1.00 90.06 228 ARG A O 1
ATOM 1815 N N . LYS A 1 229 ? -3.626 -10.001 11.996 1.00 89.25 229 LYS A N 1
ATOM 1816 C CA . LYS A 1 229 ? -4.854 -10.566 12.567 1.00 89.25 229 LYS A CA 1
ATOM 1817 C C . LYS A 1 229 ? -5.201 -9.986 13.945 1.00 89.25 229 LYS A C 1
ATOM 1819 O O . LYS A 1 229 ? -6.380 -9.829 14.250 1.00 89.25 229 LYS A O 1
ATOM 1824 N N . LYS A 1 230 ? -4.207 -9.632 14.772 1.00 86.19 230 LYS A N 1
ATOM 1825 C CA . LYS A 1 230 ? -4.457 -8.928 16.045 1.00 86.19 230 LYS A CA 1
ATOM 1826 C C . LYS A 1 230 ? -4.941 -7.503 15.811 1.00 86.19 230 LYS A C 1
ATOM 1828 O O . LYS A 1 230 ? -5.837 -7.063 16.518 1.00 86.19 230 LYS A O 1
ATOM 1833 N N . LEU A 1 231 ? -4.364 -6.805 14.832 1.00 87.62 231 LEU A N 1
ATOM 1834 C CA . LEU A 1 231 ? -4.796 -5.457 14.463 1.00 87.62 231 LEU A CA 1
ATOM 1835 C C . LEU A 1 231 ? -6.227 -5.463 13.914 1.00 87.62 231 LEU A C 1
ATOM 1837 O O . LEU A 1 231 ? -7.021 -4.630 14.328 1.00 87.62 231 LEU A O 1
ATOM 1841 N N . VAL A 1 232 ? -6.581 -6.444 13.076 1.00 89.69 232 VAL A N 1
ATOM 1842 C CA . VAL A 1 232 ? -7.963 -6.661 12.613 1.00 89.69 232 VAL A CA 1
ATOM 1843 C C . VAL A 1 232 ? -8.893 -6.901 13.800 1.00 89.69 232 VAL A C 1
ATOM 1845 O O . VAL A 1 232 ? -9.907 -6.229 13.924 1.00 89.69 232 VAL A O 1
ATOM 1848 N N . ALA A 1 233 ? -8.544 -7.813 14.713 1.00 87.81 233 ALA A N 1
ATOM 1849 C CA . ALA A 1 233 ? -9.371 -8.088 15.889 1.00 87.81 233 ALA A CA 1
ATOM 1850 C C . ALA A 1 233 ? -9.561 -6.848 16.781 1.00 87.81 233 ALA A C 1
ATOM 1852 O O . ALA A 1 233 ? -10.660 -6.621 17.281 1.00 87.81 233 ALA A O 1
ATOM 1853 N N . ALA A 1 234 ? -8.513 -6.038 16.956 1.00 84.12 234 ALA A N 1
ATOM 1854 C CA . ALA A 1 234 ? -8.591 -4.782 17.694 1.00 84.12 234 ALA A CA 1
ATOM 1855 C C . ALA A 1 234 ? -9.484 -3.754 16.980 1.00 84.12 234 ALA A C 1
ATOM 1857 O O . ALA A 1 234 ? -10.343 -3.163 17.623 1.00 84.12 234 ALA A O 1
ATOM 1858 N N . ALA A 1 235 ? -9.340 -3.593 15.661 1.00 87.44 235 ALA A N 1
ATOM 1859 C CA . ALA A 1 235 ? -10.171 -2.689 14.866 1.00 87.44 235 ALA A CA 1
ATOM 1860 C C . ALA A 1 235 ? -11.649 -3.107 14.874 1.00 87.44 235 ALA A C 1
ATOM 1862 O O . ALA A 1 235 ? -12.523 -2.263 15.029 1.00 87.44 235 ALA A O 1
ATOM 1863 N N . VAL A 1 236 ? -11.927 -4.412 14.779 1.00 88.44 236 VAL A N 1
ATOM 1864 C CA . VAL A 1 236 ? -13.284 -4.961 14.900 1.00 88.44 236 VAL A CA 1
ATOM 1865 C C . VAL A 1 236 ? -13.860 -4.687 16.287 1.00 88.44 236 VAL A C 1
ATOM 1867 O O . VAL A 1 236 ? -14.994 -4.240 16.398 1.00 88.44 236 VAL A O 1
ATOM 1870 N N . SER A 1 237 ? -13.077 -4.909 17.345 1.00 83.81 237 SER A N 1
ATOM 1871 C CA . SER A 1 237 ? -13.505 -4.647 18.724 1.00 83.81 237 SER A CA 1
ATOM 1872 C C . SER A 1 237 ? -13.702 -3.160 19.026 1.00 83.81 237 SER A C 1
ATOM 1874 O O . SER A 1 237 ? -14.449 -2.831 19.940 1.00 83.81 237 SER A O 1
ATOM 1876 N N . GLY A 1 238 ? -12.997 -2.276 18.320 1.00 80.81 238 GLY A N 1
ATOM 1877 C CA . GLY A 1 238 ? -13.139 -0.824 18.430 1.00 80.81 238 GLY A CA 1
ATOM 1878 C C . GLY A 1 238 ? -14.162 -0.237 17.459 1.00 80.81 238 GLY A C 1
ATOM 1879 O O . GLY A 1 238 ? -14.297 0.983 17.401 1.00 80.81 238 GLY A O 1
ATOM 1880 N N . ALA A 1 239 ? -14.848 -1.073 16.673 1.00 89.00 239 ALA A N 1
ATOM 1881 C CA . ALA A 1 239 ? -15.852 -0.606 15.735 1.00 89.00 239 ALA A CA 1
ATOM 1882 C C . ALA A 1 239 ? -17.051 -0.012 16.481 1.00 89.00 239 ALA A C 1
ATOM 1884 O O . ALA A 1 239 ? -17.474 -0.509 17.526 1.00 89.00 239 ALA A O 1
ATOM 1885 N N . VAL A 1 240 ? -17.606 1.044 15.903 1.00 86.62 240 VAL A N 1
ATOM 1886 C CA . VAL A 1 240 ? -18.745 1.784 16.432 1.00 86.62 240 VAL A CA 1
ATOM 1887 C C . VAL A 1 240 ? -19.960 1.562 15.547 1.00 86.62 240 VAL A C 1
ATOM 1889 O O . VAL A 1 240 ? -19.832 1.406 14.333 1.00 86.62 240 VAL A O 1
ATOM 1892 N N . GLU A 1 241 ? -21.144 1.522 16.148 1.00 89.56 241 GLU A N 1
ATOM 1893 C CA . GLU A 1 241 ? -22.386 1.453 15.386 1.00 89.56 241 GLU A CA 1
ATOM 1894 C C . GLU A 1 241 ? -22.793 2.855 14.937 1.00 89.56 241 GLU A C 1
ATOM 1896 O O . GLU A 1 241 ? -22.744 3.809 15.717 1.00 89.56 241 GLU A O 1
ATOM 1901 N N . VAL A 1 242 ? -23.140 2.977 13.660 1.00 90.38 242 VAL A N 1
ATOM 1902 C CA . VAL A 1 242 ? -23.426 4.255 13.009 1.00 90.38 242 VAL A CA 1
ATOM 1903 C C . VAL A 1 242 ? -24.643 4.119 12.110 1.00 90.38 242 VAL A C 1
ATOM 1905 O O . VAL A 1 242 ? -24.948 3.027 11.623 1.00 90.38 242 VAL A O 1
ATOM 1908 N N . GLU A 1 243 ? -25.306 5.239 11.856 1.00 90.56 243 GLU A N 1
ATOM 1909 C CA . GLU A 1 243 ? -26.310 5.335 10.804 1.00 90.56 243 GLU A CA 1
ATOM 1910 C C . GLU A 1 243 ? -25.707 6.033 9.585 1.00 90.56 243 GLU A C 1
ATOM 1912 O O . GLU A 1 243 ? -25.191 7.145 9.691 1.00 90.56 243 GLU A O 1
ATOM 1917 N N . LEU A 1 244 ? -25.742 5.365 8.431 1.00 91.12 244 LEU A N 1
ATOM 1918 C CA . LEU A 1 244 ? -25.281 5.923 7.164 1.00 91.12 244 LEU A CA 1
ATOM 1919 C C . LEU A 1 244 ? -26.262 5.549 6.056 1.00 91.12 244 LEU A C 1
ATOM 1921 O O . LEU A 1 244 ? -26.511 4.367 5.825 1.00 91.12 244 LEU A O 1
ATOM 1925 N N . ALA A 1 245 ? -26.798 6.563 5.371 1.00 88.75 245 ALA A N 1
ATOM 1926 C CA . ALA A 1 245 ? -27.779 6.402 4.295 1.00 88.75 245 ALA A CA 1
ATOM 1927 C C . ALA A 1 245 ? -28.982 5.518 4.699 1.00 88.75 245 ALA A C 1
ATOM 1929 O O . ALA A 1 245 ? -29.389 4.636 3.951 1.00 88.75 245 ALA A O 1
ATOM 1930 N N . GLY A 1 246 ? -29.511 5.713 5.914 1.00 88.69 246 GLY A N 1
ATOM 1931 C CA . GLY A 1 246 ? -30.647 4.946 6.443 1.00 88.69 246 GLY A CA 1
ATOM 1932 C C . GLY A 1 246 ? -30.316 3.522 6.908 1.00 88.69 246 GLY A C 1
ATOM 1933 O O . GLY A 1 246 ? -31.209 2.795 7.336 1.00 88.69 246 GLY A O 1
ATOM 1934 N N . HIS A 1 247 ? -29.046 3.105 6.866 1.00 91.38 247 HIS A N 1
ATOM 1935 C CA . HIS A 1 247 ? -28.618 1.790 7.337 1.00 91.38 247 HIS A CA 1
ATOM 1936 C C . HIS A 1 247 ? -27.848 1.878 8.656 1.00 91.38 247 HIS A C 1
ATOM 1938 O O . HIS A 1 247 ? -26.891 2.642 8.785 1.00 91.38 247 HIS A O 1
ATOM 1944 N N . ARG A 1 248 ? -28.206 1.008 9.608 1.00 91.81 248 ARG A N 1
ATOM 1945 C CA . ARG A 1 248 ? -27.431 0.770 10.833 1.00 91.81 248 ARG A CA 1
ATOM 1946 C C . ARG A 1 248 ? -26.297 -0.217 10.571 1.00 91.81 248 ARG A C 1
ATOM 1948 O O . ARG A 1 248 ? -26.519 -1.417 10.388 1.00 91.81 248 ARG A O 1
ATOM 1955 N N . VAL A 1 249 ? -25.068 0.283 10.563 1.00 93.62 249 VAL A N 1
ATOM 1956 C CA . VAL A 1 249 ? -23.868 -0.470 10.171 1.00 93.62 249 VAL A CA 1
ATOM 1957 C C . VAL A 1 249 ? -22.733 -0.282 11.170 1.00 93.62 249 VAL A C 1
ATOM 1959 O O . VAL A 1 249 ? -22.796 0.560 12.062 1.00 93.62 249 VAL A O 1
ATOM 1962 N N . LEU A 1 250 ? -21.677 -1.083 11.025 1.00 93.69 250 LEU A N 1
ATOM 1963 C CA . LEU A 1 250 ? -20.465 -0.946 11.828 1.00 93.69 250 LEU A CA 1
ATOM 1964 C C . LEU A 1 250 ? -19.407 -0.148 11.077 1.00 93.69 250 LEU A C 1
ATOM 1966 O O . LEU A 1 250 ? -19.064 -0.475 9.935 1.00 93.69 250 LEU A O 1
ATOM 1970 N N . ALA A 1 251 ? -18.856 0.852 11.758 1.00 92.50 251 ALA A N 1
ATOM 1971 C CA . ALA A 1 251 ? -17.761 1.668 11.280 1.00 92.50 251 ALA A CA 1
ATOM 1972 C C . ALA A 1 251 ? -16.493 1.438 12.104 1.00 92.50 251 ALA A C 1
ATOM 1974 O O . ALA A 1 251 ? -16.528 1.472 13.330 1.00 92.50 251 ALA A O 1
ATOM 1975 N N . ALA A 1 252 ? -15.352 1.252 11.445 1.00 91.81 252 ALA A N 1
ATOM 1976 C CA . ALA A 1 252 ? -14.059 1.137 12.111 1.00 91.81 252 ALA A CA 1
ATOM 1977 C C . ALA A 1 252 ? -13.054 2.121 11.527 1.00 91.81 252 ALA A C 1
ATOM 1979 O O . ALA A 1 252 ? -12.926 2.270 10.308 1.00 91.81 252 ALA A O 1
ATOM 1980 N N . ASN A 1 253 ? -12.295 2.760 12.415 1.00 90.00 253 ASN A N 1
ATOM 1981 C CA . ASN A 1 253 ? -11.165 3.564 11.999 1.00 90.00 253 ASN A CA 1
ATOM 1982 C C . ASN A 1 253 ? -10.017 2.638 11.562 1.00 90.00 253 ASN A C 1
ATOM 1984 O O . ASN A 1 253 ? -9.548 1.817 12.350 1.00 90.00 253 ASN A O 1
ATOM 1988 N N . VAL A 1 254 ? -9.578 2.722 10.304 1.00 90.38 254 VAL A N 1
ATOM 1989 C CA . VAL A 1 254 ? -8.540 1.835 9.760 1.00 90.38 254 VAL A CA 1
ATOM 1990 C C . VAL A 1 254 ? -7.617 2.573 8.789 1.00 90.38 254 VAL A C 1
ATOM 1992 O O . VAL A 1 254 ? -7.998 2.881 7.666 1.00 90.38 254 VAL A O 1
ATOM 1995 N N . ASN A 1 255 ? -6.351 2.760 9.174 1.00 83.31 255 ASN A N 1
ATOM 1996 C CA . ASN A 1 255 ? -5.333 3.437 8.350 1.00 83.31 255 ASN A CA 1
ATOM 1997 C C . ASN A 1 255 ? -4.521 2.490 7.434 1.00 83.31 255 ASN A C 1
ATOM 1999 O O . ASN A 1 255 ? -3.683 2.926 6.642 1.00 83.31 255 ASN A O 1
ATOM 2003 N N . GLY A 1 256 ? -4.721 1.174 7.559 1.00 75.31 256 GLY A N 1
ATOM 2004 C CA . GLY A 1 256 ? -3.928 0.144 6.880 1.00 75.31 256 GLY A CA 1
ATOM 2005 C C . GLY A 1 256 ? -4.675 -0.551 5.744 1.00 75.31 256 GLY A C 1
ATOM 2006 O O . GLY A 1 256 ? -5.628 -1.280 6.019 1.00 75.31 256 GLY A O 1
ATOM 2007 N N . LYS A 1 257 ? -4.208 -0.436 4.489 1.00 76.94 257 LYS A N 1
ATOM 2008 C CA . LYS A 1 257 ? -4.757 -1.214 3.353 1.00 76.94 257 LYS A CA 1
ATOM 2009 C C . LYS A 1 257 ? -4.710 -2.725 3.616 1.00 76.94 257 LYS A C 1
ATOM 2011 O O . LYS A 1 257 ? -5.590 -3.462 3.191 1.00 76.94 257 LYS A O 1
ATOM 2016 N N . GLU A 1 258 ? -3.703 -3.170 4.358 1.00 82.31 258 GLU A N 1
ATOM 2017 C CA . GLU A 1 258 ? -3.398 -4.570 4.649 1.00 82.31 258 GLU A CA 1
ATOM 2018 C C . GLU A 1 258 ? -4.341 -5.215 5.658 1.00 82.31 258 GLU A C 1
ATOM 2020 O O . GLU A 1 258 ? -4.381 -6.438 5.740 1.00 82.31 258 GLU A O 1
ATOM 2025 N N . ILE A 1 259 ? -5.051 -4.407 6.446 1.00 87.25 259 ILE A N 1
ATOM 2026 C CA . ILE A 1 259 ? -6.031 -4.882 7.430 1.00 87.25 259 ILE A CA 1
ATOM 2027 C C . ILE A 1 259 ? -7.449 -4.405 7.103 1.00 87.25 259 ILE A C 1
ATOM 2029 O O . ILE A 1 259 ? -8.405 -4.955 7.639 1.00 87.25 259 ILE A O 1
ATOM 2033 N N . SER A 1 260 ? -7.599 -3.407 6.223 1.00 88.88 260 SER A N 1
ATOM 2034 C CA . SER A 1 260 ? -8.885 -2.798 5.871 1.00 88.88 260 SER A CA 1
ATOM 2035 C C . SER A 1 260 ? -9.871 -3.813 5.304 1.00 88.88 260 SER A C 1
ATOM 2037 O O . SER A 1 260 ? -10.991 -3.884 5.794 1.00 88.88 260 SER A O 1
ATOM 2039 N N . ASN A 1 261 ? -9.457 -4.649 4.347 1.00 87.44 261 ASN A N 1
ATOM 2040 C CA . ASN A 1 261 ? -10.363 -5.627 3.744 1.00 87.44 261 ASN A CA 1
ATOM 2041 C C . ASN A 1 261 ? -10.826 -6.696 4.746 1.00 87.44 261 ASN A C 1
ATOM 2043 O O . ASN A 1 261 ? -12.018 -6.968 4.847 1.00 87.44 261 ASN A O 1
ATOM 2047 N N . ASP A 1 262 ? -9.895 -7.258 5.521 1.00 90.00 262 ASP A N 1
ATOM 2048 C CA . ASP A 1 262 ? -10.207 -8.283 6.524 1.00 90.00 262 ASP A CA 1
ATOM 2049 C C . ASP A 1 262 ? -11.090 -7.724 7.650 1.00 90.00 262 ASP A C 1
ATOM 2051 O O . ASP A 1 262 ? -12.019 -8.394 8.103 1.00 90.00 262 ASP A O 1
ATOM 2055 N N . THR A 1 263 ? -10.833 -6.481 8.073 1.00 92.62 263 THR A N 1
ATOM 2056 C CA . THR A 1 263 ? -11.671 -5.769 9.051 1.00 92.62 263 THR A CA 1
ATOM 2057 C C . THR A 1 263 ? -13.066 -5.539 8.487 1.00 92.62 263 THR A C 1
ATOM 2059 O O . THR A 1 263 ? -14.052 -5.864 9.140 1.00 92.62 263 THR A O 1
ATOM 2062 N N . ALA A 1 264 ? -13.162 -5.050 7.252 1.00 93.00 264 ALA A N 1
ATOM 2063 C CA . ALA A 1 264 ? -14.437 -4.763 6.620 1.00 93.00 264 ALA A CA 1
ATOM 2064 C C . ALA A 1 264 ? -15.287 -6.017 6.417 1.00 93.00 264 ALA A C 1
ATOM 2066 O O . ALA A 1 264 ? -16.456 -6.046 6.789 1.00 93.00 264 ALA A O 1
ATOM 2067 N N . HIS A 1 265 ? -14.682 -7.097 5.926 1.00 91.12 265 HIS A N 1
ATOM 2068 C CA . HIS A 1 265 ? -15.377 -8.369 5.789 1.00 91.12 265 HIS A CA 1
ATOM 2069 C C . HIS A 1 265 ? -15.863 -8.908 7.143 1.00 91.12 265 HIS A C 1
ATOM 2071 O O . HIS A 1 265 ? -16.979 -9.405 7.238 1.00 91.12 265 HIS A O 1
ATOM 2077 N N . ALA A 1 266 ? -15.071 -8.774 8.213 1.00 91.94 266 ALA A N 1
ATOM 2078 C CA . ALA A 1 266 ? -15.506 -9.174 9.550 1.00 91.94 266 ALA A CA 1
ATOM 2079 C C . ALA A 1 266 ? -16.693 -8.341 10.070 1.00 91.94 266 ALA A C 1
ATOM 2081 O O . ALA A 1 266 ? -17.553 -8.889 10.754 1.00 91.94 266 ALA A O 1
ATOM 2082 N N . LEU A 1 267 ? -16.744 -7.046 9.743 1.00 93.25 267 LEU A N 1
ATOM 2083 C CA . LEU A 1 267 ? -17.789 -6.119 10.189 1.00 93.25 267 LEU A CA 1
ATOM 2084 C C . LEU A 1 267 ? -19.068 -6.162 9.343 1.00 93.25 267 LEU A C 1
ATOM 2086 O O . LEU A 1 267 ? -20.122 -5.775 9.838 1.00 93.25 267 LEU A O 1
ATOM 2090 N N . ALA A 1 268 ? -18.989 -6.605 8.086 1.00 93.06 268 ALA A N 1
ATOM 2091 C CA . ALA A 1 268 ? -20.135 -6.649 7.175 1.00 93.06 268 ALA A CA 1
ATOM 2092 C C . ALA A 1 268 ? -21.100 -7.813 7.461 1.00 93.06 268 ALA A C 1
ATOM 2094 O O . ALA A 1 268 ? -22.247 -7.765 7.030 1.00 93.06 268 ALA A O 1
ATOM 2095 N N . LYS A 1 269 ? -20.660 -8.845 8.192 1.00 89.81 269 LYS A N 1
ATOM 2096 C CA . LYS A 1 269 ? -21.455 -10.053 8.456 1.00 89.81 269 LYS A CA 1
ATOM 2097 C C . LYS A 1 269 ? -22.787 -9.729 9.127 1.00 89.81 269 LYS A C 1
ATOM 2099 O O . LYS A 1 269 ? -22.809 -9.134 10.205 1.00 89.81 269 LYS A O 1
ATOM 2104 N N . GLY A 1 270 ? -23.882 -10.173 8.509 1.00 87.94 270 GLY A N 1
ATOM 2105 C CA . GLY A 1 270 ? -25.240 -9.956 9.020 1.00 87.94 270 GLY A CA 1
ATOM 2106 C C . GLY A 1 270 ? -25.693 -8.492 8.986 1.00 87.94 270 GLY A C 1
ATOM 2107 O O . GLY A 1 270 ? -26.617 -8.123 9.707 1.00 87.94 270 GLY A O 1
ATOM 2108 N N . ARG A 1 271 ? -25.030 -7.644 8.192 1.00 91.75 271 ARG A N 1
ATOM 2109 C CA . ARG A 1 271 ? -25.354 -6.225 8.016 1.00 91.75 271 ARG A CA 1
ATOM 2110 C C . ARG A 1 271 ? -25.406 -5.888 6.532 1.00 91.75 271 ARG A C 1
ATOM 2112 O O . ARG A 1 271 ? -24.790 -6.559 5.713 1.00 91.75 271 ARG A O 1
ATOM 2119 N N . ALA A 1 272 ? -26.096 -4.800 6.196 1.00 94.44 272 ALA A N 1
ATOM 2120 C CA . ALA A 1 272 ? -26.165 -4.315 4.818 1.00 94.44 272 ALA A CA 1
ATOM 2121 C C . ALA A 1 272 ? -24.760 -4.078 4.230 1.00 94.44 272 ALA A C 1
ATOM 2123 O O . ALA A 1 272 ? -24.482 -4.441 3.087 1.00 94.44 272 ALA A O 1
ATOM 2124 N N . PHE A 1 273 ? -23.871 -3.483 5.028 1.00 96.62 273 PHE A N 1
ATOM 2125 C CA . PHE A 1 273 ? -22.465 -3.259 4.708 1.00 96.62 273 PHE A CA 1
ATOM 2126 C C . PHE A 1 273 ? -21.677 -2.880 5.975 1.00 96.62 273 PHE A C 1
ATOM 2128 O O . PHE A 1 273 ? -22.213 -2.825 7.082 1.00 96.62 273 PHE A O 1
ATOM 2135 N N . SER A 1 274 ? -20.386 -2.604 5.800 1.00 96.31 274 SER A N 1
ATOM 2136 C CA . SER A 1 274 ? -19.468 -2.068 6.807 1.00 96.31 274 SER A CA 1
ATOM 2137 C C . SER A 1 274 ? -18.734 -0.828 6.290 1.00 96.31 274 SER A C 1
ATOM 2139 O O . SER A 1 274 ? -18.580 -0.654 5.077 1.00 96.31 274 SER A O 1
ATOM 2141 N N . VAL A 1 275 ? -18.260 0.021 7.206 1.00 95.62 275 VAL A N 1
ATOM 2142 C CA . VAL A 1 275 ? -17.634 1.319 6.901 1.00 95.62 275 VAL A CA 1
ATOM 2143 C C . VAL A 1 275 ? -16.219 1.400 7.466 1.00 95.62 275 VAL A C 1
ATOM 2145 O O . VAL A 1 275 ? -16.023 1.494 8.673 1.00 95.62 275 VAL A O 1
ATOM 2148 N N . MET A 1 276 ? -15.199 1.384 6.617 1.00 95.19 276 MET A N 1
ATOM 2149 C CA . MET A 1 276 ? -13.838 1.691 7.061 1.00 95.19 276 MET A CA 1
ATOM 2150 C C . MET A 1 276 ? -13.587 3.167 6.824 1.00 95.19 276 MET A C 1
ATOM 2152 O O . MET A 1 276 ? -13.860 3.653 5.727 1.00 95.19 276 MET A O 1
ATOM 2156 N N . TRP A 1 277 ? -13.061 3.876 7.814 1.00 92.75 277 TRP A N 1
ATOM 2157 C CA . TRP A 1 277 ? -12.802 5.305 7.673 1.00 92.75 277 TRP A CA 1
ATOM 2158 C C . TRP A 1 277 ? -11.424 5.710 8.190 1.00 92.75 277 TRP A C 1
ATOM 2160 O O . TRP A 1 277 ? -10.846 5.063 9.072 1.00 92.75 277 TRP A O 1
ATOM 2170 N N . LEU A 1 278 ? -10.893 6.786 7.620 1.00 91.44 278 LEU A N 1
ATOM 2171 C CA . LEU A 1 278 ? -9.673 7.449 8.069 1.00 91.44 278 LEU A CA 1
ATOM 2172 C C . LEU A 1 278 ? -9.729 8.937 7.719 1.00 91.44 278 LEU A C 1
ATOM 2174 O O . LEU A 1 278 ? -10.412 9.320 6.770 1.00 91.44 278 LEU A O 1
ATOM 2178 N N . GLN A 1 279 ? -9.001 9.759 8.467 1.00 89.25 279 GLN A N 1
ATOM 2179 C CA . GLN A 1 279 ? -8.787 11.165 8.125 1.00 89.25 279 GLN A CA 1
ATOM 2180 C C . GLN A 1 279 ? -7.544 11.315 7.237 1.00 89.25 279 GLN A C 1
ATOM 2182 O O . GLN A 1 279 ? -6.485 10.769 7.554 1.00 89.25 279 GLN A O 1
ATOM 2187 N N . GLU A 1 280 ? -7.684 12.032 6.126 1.00 88.12 280 GLU A N 1
ATOM 2188 C CA . GLU A 1 280 ? -6.594 12.394 5.217 1.00 88.12 280 GLU A CA 1
ATOM 2189 C C . GLU A 1 280 ? -5.866 13.664 5.728 1.00 88.12 280 GLU A C 1
ATOM 2191 O O . GLU A 1 280 ? -6.419 14.405 6.547 1.00 88.12 280 GLU A O 1
ATOM 2196 N N . PRO A 1 281 ? -4.632 13.959 5.264 1.00 86.31 281 PRO A N 1
ATOM 2197 C CA . PRO A 1 281 ? -3.863 15.129 5.716 1.00 86.31 281 PRO A CA 1
ATOM 2198 C C . PRO A 1 281 ? -4.535 16.490 5.482 1.00 86.31 281 PRO A C 1
ATOM 2200 O O . PRO A 1 281 ? -4.196 17.471 6.137 1.00 86.31 281 PRO A O 1
ATOM 2203 N N . ASP A 1 282 ? -5.471 16.570 4.539 1.00 86.12 282 ASP A N 1
ATOM 2204 C CA . ASP A 1 282 ? -6.262 17.775 4.275 1.00 86.12 282 ASP A CA 1
ATOM 2205 C C . ASP A 1 282 ? -7.465 17.924 5.224 1.00 86.12 282 ASP A C 1
ATOM 2207 O O . ASP A 1 282 ? -8.242 18.867 5.103 1.00 86.12 282 ASP A O 1
ATOM 2211 N N . GLY A 1 283 ? -7.609 17.015 6.193 1.00 83.31 283 GLY A N 1
ATOM 2212 C CA . GLY A 1 283 ? -8.670 17.017 7.191 1.00 83.31 283 GLY A CA 1
ATOM 2213 C C . GLY A 1 283 ? -9.919 16.252 6.789 1.00 83.31 283 GLY A C 1
ATOM 2214 O O . GLY A 1 283 ? -10.712 15.922 7.677 1.00 83.31 283 GLY A O 1
ATOM 2215 N N . ARG A 1 284 ? -10.082 15.930 5.501 1.00 88.94 284 ARG A N 1
ATOM 2216 C CA . ARG A 1 284 ? -11.263 15.229 5.005 1.00 88.94 284 ARG A CA 1
ATOM 2217 C C . ARG A 1 284 ? -11.285 13.784 5.488 1.00 88.94 284 ARG A C 1
ATOM 2219 O O . ARG A 1 284 ? -10.254 13.143 5.692 1.00 88.94 284 ARG A O 1
ATOM 2226 N N . ILE A 1 285 ? -12.486 13.248 5.653 1.00 90.81 285 ILE A N 1
ATOM 2227 C CA . ILE A 1 285 ? -12.731 11.865 6.038 1.00 90.81 285 ILE A CA 1
ATOM 2228 C C . ILE A 1 285 ? -12.937 11.039 4.783 1.00 90.81 285 ILE A C 1
ATOM 2230 O O . ILE A 1 285 ? -13.870 11.263 4.018 1.00 90.81 285 ILE A O 1
ATOM 2234 N N . LYS A 1 286 ? -12.084 10.041 4.592 1.00 93.19 286 LYS A N 1
ATOM 2235 C CA . LYS A 1 286 ? -12.227 9.049 3.536 1.00 93.19 286 LYS A CA 1
ATOM 2236 C C . LYS A 1 286 ? -12.958 7.830 4.069 1.00 93.19 286 LYS A C 1
ATOM 2238 O O . LYS A 1 286 ? -12.526 7.228 5.053 1.00 93.19 286 LYS A O 1
ATOM 2243 N N . LEU A 1 287 ? -14.019 7.429 3.378 1.00 94.56 287 LEU A N 1
ATOM 2244 C CA . LEU A 1 287 ? -14.834 6.267 3.700 1.00 94.56 287 LEU A CA 1
ATOM 2245 C C . LEU A 1 287 ? -14.671 5.188 2.628 1.00 94.56 287 LEU A C 1
ATOM 2247 O O . LEU A 1 287 ? -14.638 5.453 1.429 1.00 94.56 287 LEU A O 1
ATOM 2251 N N . SER A 1 288 ? -14.562 3.943 3.072 1.00 95.44 288 SER A N 1
ATOM 2252 C CA . SER A 1 288 ? -14.514 2.744 2.241 1.00 95.44 288 SER A CA 1
ATOM 2253 C C . SER A 1 288 ? -15.590 1.776 2.710 1.00 95.44 288 SER A C 1
ATOM 2255 O O . SER A 1 288 ? -15.514 1.234 3.810 1.00 95.44 288 SER A O 1
ATOM 2257 N N . LEU A 1 289 ? -16.582 1.554 1.859 1.00 95.88 289 LEU A N 1
ATOM 2258 C CA . LEU A 1 289 ? -17.723 0.690 2.115 1.00 95.88 289 LEU A CA 1
ATOM 2259 C C . LEU A 1 289 ? -17.455 -0.720 1.592 1.00 95.88 289 LEU A C 1
ATOM 2261 O O . LEU A 1 289 ? -16.921 -0.877 0.488 1.00 95.88 289 LEU A O 1
ATOM 2265 N N . ARG A 1 290 ? -17.831 -1.746 2.357 1.00 96.00 290 ARG A N 1
ATOM 2266 C CA . ARG A 1 290 ? -17.797 -3.147 1.906 1.00 96.00 290 ARG A CA 1
ATOM 2267 C C . ARG A 1 290 ? -19.068 -3.874 2.303 1.00 96.00 290 ARG A C 1
ATOM 2269 O O . ARG A 1 290 ? -19.448 -3.814 3.470 1.00 96.00 290 ARG A O 1
ATOM 2276 N N . SER A 1 291 ? -19.664 -4.594 1.363 1.00 95.31 291 SER A N 1
ATOM 2277 C CA . SER A 1 291 ? -20.799 -5.488 1.605 1.00 95.31 291 SER A CA 1
ATOM 2278 C C . SER A 1 291 ? -20.452 -6.924 1.217 1.00 95.31 291 SER A C 1
ATOM 2280 O O . SER A 1 291 ? -19.482 -7.169 0.491 1.00 95.31 291 SER A O 1
ATOM 2282 N N . GLU A 1 292 ? -21.208 -7.888 1.744 1.00 92.31 292 GLU A N 1
ATOM 2283 C CA . GLU A 1 292 ? -21.116 -9.276 1.289 1.00 92.31 292 GLU A CA 1
ATOM 2284 C C . GLU A 1 292 ? -21.672 -9.395 -0.134 1.00 92.31 292 GLU A C 1
ATOM 2286 O O . GLU A 1 292 ? -22.560 -8.641 -0.530 1.00 92.31 292 GLU A O 1
ATOM 2291 N N . LYS A 1 293 ? -21.113 -10.320 -0.924 1.00 85.62 293 LYS A N 1
ATOM 2292 C CA . LYS A 1 293 ? -21.527 -10.519 -2.319 1.00 85.62 293 LYS A CA 1
ATOM 2293 C C . LYS A 1 293 ? -22.994 -10.944 -2.411 1.00 85.62 293 LYS A C 1
ATOM 2295 O O . LYS A 1 293 ? -23.710 -10.459 -3.280 1.00 85.62 293 LYS A O 1
ATOM 2300 N N . ASP A 1 294 ? -23.411 -11.801 -1.484 1.00 84.50 294 ASP A N 1
ATOM 2301 C CA . ASP A 1 294 ? -24.759 -12.341 -1.397 1.00 84.50 294 ASP A CA 1
ATOM 2302 C C . ASP A 1 294 ? -25.456 -11.714 -0.182 1.0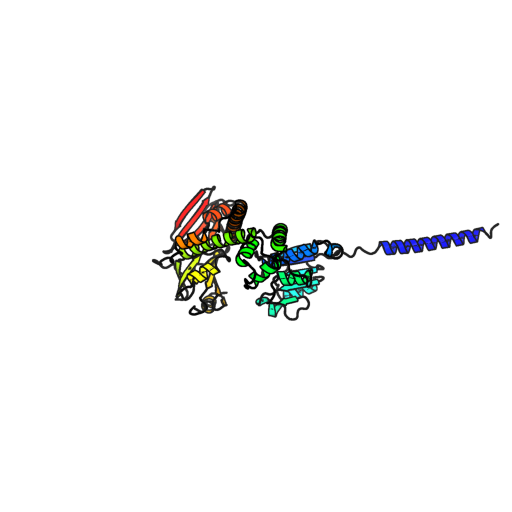0 84.50 294 ASP A C 1
ATOM 2304 O O . ASP A 1 294 ? -24.937 -11.767 0.931 1.00 84.50 294 ASP A O 1
ATOM 2308 N N . GLY A 1 295 ? -26.608 -11.072 -0.393 1.00 81.75 295 GLY A N 1
ATOM 2309 C CA . GLY A 1 295 ? -27.404 -10.451 0.677 1.00 81.75 295 GLY A CA 1
ATOM 2310 C C . GLY A 1 295 ? -26.903 -9.094 1.196 1.00 81.75 295 GLY A C 1
ATOM 2311 O O . GLY A 1 295 ? -27.569 -8.485 2.031 1.00 81.75 295 GLY A O 1
ATOM 2312 N N . GLY A 1 296 ? -25.766 -8.593 0.703 1.00 89.69 296 GLY A N 1
ATOM 2313 C CA . GLY A 1 296 ? -25.276 -7.247 0.998 1.00 89.69 296 GLY A CA 1
ATOM 2314 C C . GLY A 1 296 ? -25.945 -6.157 0.152 1.00 89.69 296 GLY A C 1
ATOM 2315 O O . GLY A 1 296 ? -26.433 -6.412 -0.947 1.00 89.69 296 GLY A O 1
ATOM 2316 N N . ALA A 1 297 ? -25.934 -4.917 0.644 1.00 93.44 297 ALA A N 1
ATOM 2317 C CA . ALA A 1 297 ? -26.412 -3.760 -0.113 1.00 93.44 297 ALA A CA 1
ATOM 2318 C C . ALA A 1 297 ? -25.439 -3.372 -1.242 1.00 93.44 297 ALA A C 1
ATOM 2320 O O . ALA A 1 297 ? -24.225 -3.582 -1.128 1.00 93.44 297 ALA A O 1
ATOM 2321 N N . ASP A 1 298 ? -25.963 -2.737 -2.297 1.00 94.88 298 ASP A N 1
ATOM 2322 C CA . ASP A 1 298 ? -25.146 -2.084 -3.324 1.00 94.88 298 ASP A CA 1
ATOM 2323 C C . ASP A 1 298 ? -24.505 -0.813 -2.745 1.00 94.88 298 ASP A C 1
ATOM 2325 O O . ASP A 1 298 ? -25.094 0.271 -2.712 1.00 94.88 298 ASP A O 1
ATOM 2329 N N . VAL A 1 299 ? -23.258 -0.940 -2.292 1.00 96.12 299 VAL A N 1
ATOM 2330 C CA . VAL A 1 299 ? -22.522 0.181 -1.703 1.00 96.12 299 VAL A CA 1
ATOM 2331 C C . VAL A 1 299 ? -22.064 1.205 -2.741 1.00 96.12 299 VAL A C 1
ATOM 2333 O O . VAL A 1 299 ? -21.705 2.322 -2.368 1.00 96.12 299 VAL A O 1
ATOM 2336 N N . SER A 1 300 ? -22.079 0.870 -4.036 1.00 93.50 300 SER A N 1
ATOM 2337 C CA . SER A 1 300 ? -21.755 1.833 -5.093 1.00 93.50 300 SER A CA 1
ATOM 2338 C C . SER A 1 300 ? -22.859 2.867 -5.267 1.00 93.50 300 SER A C 1
ATOM 2340 O O . SER A 1 300 ? -22.550 4.042 -5.460 1.00 93.50 300 SER A O 1
ATOM 2342 N N . ALA A 1 301 ? -24.123 2.456 -5.136 1.00 93.56 301 ALA A N 1
ATOM 2343 C CA . ALA A 1 301 ? -25.265 3.362 -5.141 1.00 93.56 301 ALA A CA 1
ATOM 2344 C C . ALA A 1 301 ? -25.207 4.326 -3.947 1.00 93.56 301 ALA A C 1
ATOM 2346 O O . ALA A 1 301 ? -25.334 5.535 -4.128 1.00 93.56 301 ALA A O 1
ATOM 2347 N N . ILE A 1 302 ? -24.897 3.805 -2.753 1.00 94.12 302 ILE A N 1
ATOM 2348 C CA . ILE A 1 302 ? -24.712 4.613 -1.538 1.00 94.12 302 ILE A CA 1
ATOM 2349 C C . ILE A 1 302 ? -23.579 5.626 -1.728 1.00 94.12 302 ILE A C 1
ATOM 2351 O O . ILE A 1 302 ? -23.749 6.806 -1.439 1.00 94.12 302 ILE A O 1
ATOM 2355 N N . ALA A 1 303 ? -22.424 5.189 -2.239 1.00 94.88 303 ALA A N 1
ATOM 2356 C CA . ALA A 1 303 ? -21.282 6.076 -2.439 1.00 94.88 303 ALA A CA 1
ATOM 2357 C C . ALA A 1 303 ? -21.570 7.191 -3.457 1.00 94.88 303 ALA A C 1
ATOM 2359 O O . ALA A 1 303 ? -21.160 8.322 -3.229 1.00 94.88 303 ALA A O 1
ATOM 2360 N N . LYS A 1 304 ? -22.298 6.901 -4.545 1.00 93.88 304 LYS A N 1
ATOM 2361 C CA . LYS A 1 304 ? -22.656 7.888 -5.583 1.00 93.88 304 LYS A CA 1
ATOM 2362 C C . LYS A 1 304 ? -23.572 9.011 -5.087 1.00 93.88 304 LYS A C 1
ATOM 2364 O O . LYS A 1 304 ? -23.643 10.045 -5.741 1.00 93.88 304 LYS A O 1
ATOM 2369 N N . ALA A 1 305 ? -24.246 8.830 -3.950 1.00 90.69 305 ALA A N 1
ATOM 2370 C CA . ALA A 1 305 ? -25.011 9.900 -3.313 1.00 90.69 305 ALA A CA 1
ATOM 2371 C C . ALA A 1 305 ? -24.112 10.999 -2.713 1.00 90.69 305 ALA A C 1
ATOM 2373 O O . ALA A 1 305 ? -24.594 12.086 -2.404 1.00 90.69 305 ALA A O 1
ATOM 2374 N N . PHE A 1 306 ? -22.809 10.737 -2.564 1.00 90.12 306 PHE A N 1
ATOM 2375 C CA . PHE A 1 306 ? -21.829 11.698 -2.072 1.00 90.12 306 PHE A CA 1
ATOM 2376 C C . PHE A 1 306 ? -20.964 12.235 -3.224 1.00 90.12 306 PHE A C 1
ATOM 2378 O O . PHE A 1 306 ? -20.571 11.465 -4.108 1.00 90.12 306 PHE A O 1
ATOM 2385 N N . PRO A 1 307 ? -20.608 13.535 -3.221 1.00 85.94 307 PRO A N 1
ATOM 2386 C CA . PRO A 1 307 ? -19.752 14.121 -4.248 1.00 85.94 307 PRO A CA 1
ATOM 2387 C C . PRO A 1 307 ? -18.442 13.346 -4.448 1.00 85.94 307 PRO A C 1
ATOM 2389 O O . PRO A 1 307 ? -17.705 13.074 -3.501 1.00 85.94 307 PRO A O 1
ATOM 2392 N N . GLY A 1 308 ? -18.154 12.976 -5.700 1.00 84.50 308 GLY A N 1
ATOM 2393 C CA . GLY A 1 308 ? -16.953 12.215 -6.065 1.00 84.50 308 GLY A CA 1
ATOM 2394 C C . GLY A 1 308 ? -16.936 10.757 -5.586 1.00 84.50 308 GLY A C 1
ATOM 2395 O O . GLY A 1 308 ? -15.917 10.081 -5.738 1.00 84.50 308 GLY A O 1
ATOM 2396 N N . GLY A 1 309 ? -18.032 10.262 -5.006 1.00 91.44 309 GLY A N 1
ATOM 2397 C CA . GLY A 1 309 ? -18.153 8.885 -4.554 1.00 91.44 309 GLY A CA 1
ATOM 2398 C C . GLY A 1 309 ? -18.438 7.895 -5.683 1.00 91.44 309 GLY A C 1
ATOM 2399 O O . GLY A 1 309 ? -19.046 8.215 -6.704 1.00 91.44 309 GLY A O 1
ATOM 2400 N N . GLY A 1 310 ? -17.991 6.653 -5.502 1.00 90.06 310 GLY A N 1
ATOM 2401 C CA . GLY A 1 310 ? -18.202 5.598 -6.487 1.00 90.06 310 GLY A CA 1
ATOM 2402 C C . GLY A 1 310 ? -17.488 4.290 -6.159 1.00 90.06 310 GLY A C 1
ATOM 2403 O O . GLY A 1 310 ? -16.876 4.128 -5.102 1.00 90.06 310 GLY A O 1
ATOM 2404 N N . GLY A 1 311 ? -17.586 3.332 -7.080 1.00 91.06 311 GLY A N 1
ATOM 2405 C CA . GLY A 1 311 ? -16.952 2.020 -6.970 1.00 91.06 311 GLY A CA 1
ATOM 2406 C C . GLY A 1 311 ? -17.821 0.898 -7.525 1.00 91.06 311 GLY A C 1
ATOM 2407 O O . GLY A 1 311 ? -18.640 1.112 -8.416 1.00 91.06 311 GLY A O 1
ATOM 2408 N N . HIS A 1 312 ? -17.619 -0.302 -6.992 1.00 90.62 312 HIS A N 1
ATOM 2409 C CA . HIS A 1 312 ? -18.347 -1.515 -7.352 1.00 90.62 312 HIS A CA 1
ATOM 2410 C C . HIS A 1 312 ? -19.428 -1.853 -6.318 1.00 90.62 312 HIS A C 1
ATOM 2412 O O . HIS A 1 312 ? -19.304 -1.418 -5.169 1.00 90.62 312 HIS A O 1
ATOM 2418 N N . PRO A 1 313 ? -20.433 -2.676 -6.676 1.00 92.00 313 PRO A N 1
ATOM 2419 C CA . PRO A 1 313 ? -21.560 -2.978 -5.794 1.00 92.00 313 PRO A CA 1
ATOM 2420 C C . PRO A 1 313 ? -21.189 -3.479 -4.396 1.00 92.00 313 PRO A C 1
ATOM 2422 O O . PRO A 1 313 ? -21.900 -3.187 -3.445 1.00 92.00 313 PRO A O 1
ATOM 2425 N N . ASN A 1 314 ? -20.051 -4.169 -4.244 1.00 93.06 314 ASN A N 1
ATOM 2426 C CA . ASN A 1 314 ? -19.579 -4.672 -2.946 1.00 93.06 314 ASN A CA 1
ATOM 2427 C C . ASN A 1 314 ? -18.355 -3.936 -2.381 1.00 93.06 314 ASN A C 1
ATOM 2429 O O . ASN A 1 314 ? -17.871 -4.263 -1.295 1.00 93.06 314 ASN A O 1
ATOM 2433 N N . ALA A 1 315 ? -17.820 -2.957 -3.111 1.00 93.06 315 ALA A N 1
ATOM 2434 C CA . ALA A 1 315 ? -16.651 -2.195 -2.700 1.00 93.06 315 ALA A CA 1
ATOM 2435 C C . ALA A 1 315 ? -16.665 -0.805 -3.335 1.00 93.06 315 ALA A C 1
ATOM 2437 O O . ALA A 1 315 ? -16.298 -0.631 -4.498 1.00 93.06 315 ALA A O 1
ATOM 2438 N N . ALA A 1 316 ? -17.041 0.189 -2.541 1.00 94.12 316 ALA A N 1
ATOM 2439 C CA . ALA A 1 316 ? -17.124 1.579 -2.962 1.00 94.12 316 ALA A CA 1
ATOM 2440 C C . ALA A 1 316 ? -16.527 2.502 -1.899 1.00 94.12 316 ALA A C 1
ATOM 2442 O O . ALA A 1 316 ? -16.118 2.051 -0.826 1.00 94.12 316 ALA A O 1
ATOM 2443 N N . GLY A 1 317 ? -16.431 3.789 -2.199 1.00 95.12 317 GLY A N 1
ATOM 2444 C CA . GLY A 1 317 ? -15.940 4.780 -1.255 1.00 95.12 317 GLY A CA 1
ATOM 2445 C C . GLY A 1 317 ? -16.248 6.198 -1.699 1.00 95.12 317 GLY A C 1
ATOM 2446 O O . GLY A 1 317 ? -16.598 6.438 -2.854 1.00 95.12 317 GLY A O 1
ATOM 2447 N N . PHE A 1 318 ? -16.127 7.120 -0.756 1.00 94.75 318 PHE A N 1
ATOM 2448 C CA . PHE A 1 318 ? -16.344 8.550 -0.946 1.00 94.75 318 PHE A CA 1
ATOM 2449 C C . PHE A 1 318 ? -15.578 9.327 0.134 1.00 94.75 318 PHE A C 1
ATOM 2451 O O . PHE A 1 318 ? -15.053 8.727 1.078 1.00 94.75 318 PHE A O 1
ATOM 2458 N N . THR A 1 319 ? -15.492 10.646 -0.014 1.00 93.88 319 THR A N 1
ATOM 2459 C CA . THR A 1 319 ? -14.762 11.528 0.906 1.00 93.88 319 THR A CA 1
ATOM 2460 C C . THR A 1 319 ? -15.656 12.692 1.331 1.00 93.88 319 THR A C 1
ATOM 2462 O O . THR A 1 319 ? -16.398 13.214 0.504 1.00 93.88 319 THR A O 1
ATOM 2465 N N . THR A 1 320 ? -15.587 13.102 2.598 1.00 92.25 320 THR A N 1
ATOM 2466 C CA . THR A 1 320 ? -16.416 14.167 3.196 1.00 92.25 320 THR A CA 1
ATOM 2467 C C . THR A 1 320 ? -15.589 15.103 4.080 1.00 92.25 320 THR A C 1
ATOM 2469 O O . THR A 1 320 ? -14.524 14.719 4.552 1.00 92.25 320 THR A O 1
ATOM 2472 N N . ASP A 1 321 ? -16.072 16.316 4.360 1.00 87.12 321 ASP A N 1
ATOM 2473 C CA . ASP A 1 321 ? -15.342 17.301 5.189 1.00 87.12 321 ASP A CA 1
ATOM 2474 C C . ASP A 1 321 ? -15.388 17.002 6.700 1.00 87.12 321 ASP A C 1
ATOM 2476 O O . ASP A 1 321 ? -14.629 17.559 7.489 1.00 87.12 321 ASP A O 1
ATOM 2480 N N . GLY A 1 322 ? -16.251 16.075 7.111 1.00 85.00 322 GLY A N 1
ATOM 2481 C CA . GLY A 1 322 ? -16.375 15.583 8.480 1.00 85.00 322 GLY A CA 1
ATOM 2482 C C . GLY A 1 322 ? -16.956 14.174 8.504 1.00 85.00 322 GLY A C 1
ATOM 2483 O O . GLY A 1 322 ? -17.212 13.589 7.450 1.00 85.00 322 GLY A O 1
ATOM 2484 N N . LEU A 1 323 ? -17.161 13.607 9.696 1.00 84.62 323 LEU A N 1
ATOM 2485 C CA . LEU A 1 323 ? -17.816 12.303 9.828 1.00 84.62 323 LEU A CA 1
ATOM 2486 C C . LEU A 1 323 ? -19.269 12.418 9.328 1.00 84.62 323 LEU A C 1
ATOM 2488 O O . LEU A 1 323 ? -20.039 13.171 9.921 1.00 84.62 323 LEU A O 1
ATOM 2492 N N . PRO A 1 324 ? -19.677 11.682 8.276 1.00 84.38 324 PRO A N 1
ATOM 2493 C CA . PRO A 1 324 ? -21.018 11.792 7.697 1.00 84.38 324 PRO A CA 1
ATOM 2494 C C . PRO A 1 324 ? -22.054 10.962 8.469 1.00 84.38 324 PRO A C 1
ATOM 2496 O O . PRO A 1 324 ? -23.095 10.600 7.928 1.00 84.38 324 PRO A O 1
ATOM 2499 N N . PHE A 1 325 ? -21.733 10.585 9.704 1.00 82.00 325 PHE A N 1
ATOM 2500 C CA . PHE A 1 325 ? -22.550 9.731 10.545 1.00 82.00 325 PHE A CA 1
ATOM 2501 C C . PHE A 1 325 ? -22.410 10.130 12.012 1.00 82.00 325 PHE A C 1
ATOM 2503 O O . PHE A 1 325 ? -21.342 10.553 12.464 1.00 82.00 325 PHE A O 1
ATOM 2510 N N . ALA A 1 326 ? -23.486 9.932 12.767 1.00 75.38 326 ALA A N 1
ATOM 2511 C CA . ALA A 1 326 ? -23.447 9.966 14.220 1.00 75.38 326 ALA A CA 1
ATOM 2512 C C . ALA A 1 326 ? -23.057 8.582 14.761 1.00 75.38 326 ALA A C 1
ATOM 2514 O O . ALA A 1 326 ? -23.495 7.550 14.246 1.00 75.38 326 ALA A O 1
ATOM 2515 N N . VAL A 1 327 ? -22.241 8.560 15.816 1.00 75.75 327 VAL A N 1
ATOM 2516 C CA . VAL A 1 327 ? -21.979 7.336 16.582 1.00 75.75 327 VAL A CA 1
ATOM 2517 C C . VAL A 1 327 ? -23.166 7.094 17.506 1.00 75.75 327 VAL A C 1
ATOM 2519 O O . VAL A 1 327 ? -23.483 7.943 18.337 1.00 75.75 327 VAL A O 1
ATOM 2522 N N . LEU A 1 328 ? -23.820 5.942 17.370 1.00 77.44 328 LEU A N 1
ATOM 2523 C CA . LEU A 1 328 ? -25.002 5.613 18.160 1.00 77.44 328 LEU A CA 1
ATOM 2524 C C . LEU A 1 328 ? -24.613 5.270 19.609 1.00 77.44 328 LEU A C 1
ATOM 2526 O O . LEU A 1 328 ? -23.679 4.501 19.865 1.00 77.44 328 LEU A O 1
ATOM 2530 N N . SER A 1 329 ? -25.341 5.836 20.574 1.00 58.91 329 SER A N 1
ATOM 2531 C CA . SER A 1 329 ? -25.200 5.518 21.996 1.00 58.91 329 SER A CA 1
ATOM 2532 C C . SER A 1 329 ? -25.714 4.098 22.278 1.00 58.91 329 SER A C 1
ATOM 2534 O O . SER A 1 329 ? -26.796 3.713 21.846 1.00 58.91 329 SER A O 1
ATOM 2536 N N . GLY A 1 330 ? -24.916 3.286 22.983 1.00 54.00 330 GLY A N 1
ATOM 2537 C CA . GLY A 1 330 ? -25.293 1.917 23.375 1.00 54.00 330 GLY A CA 1
ATOM 2538 C C . GLY A 1 330 ? -24.935 0.799 22.385 1.00 54.00 330 GLY A C 1
ATOM 2539 O O . GLY A 1 330 ? -25.241 -0.362 22.659 1.00 54.00 330 GLY A O 1
ATOM 2540 N N . GLY A 1 331 ? -24.255 1.103 21.273 1.00 51.91 331 GLY A N 1
ATOM 2541 C CA . GLY A 1 331 ? -23.788 0.082 20.332 1.00 51.91 331 GLY A CA 1
ATOM 2542 C C . GLY A 1 331 ? -22.863 -0.935 21.013 1.00 51.91 331 GLY A C 1
ATOM 2543 O O . GLY A 1 331 ? -21.780 -0.583 21.488 1.00 51.91 331 GLY A O 1
ATOM 2544 N N . LYS A 1 332 ? -23.271 -2.211 21.064 1.00 49.22 332 LYS A N 1
ATOM 2545 C CA . LYS A 1 332 ? -22.379 -3.300 21.484 1.00 49.22 332 LYS A CA 1
ATOM 2546 C C . LYS A 1 332 ? -21.269 -3.424 20.445 1.00 49.22 332 LYS A C 1
ATOM 2548 O O . LYS A 1 332 ? -21.542 -3.742 19.287 1.00 49.22 332 LYS A O 1
ATOM 2553 N N . ALA A 1 333 ? -20.023 -3.213 20.867 1.00 54.25 333 ALA A N 1
ATOM 2554 C CA . ALA A 1 333 ? -18.873 -3.563 20.048 1.00 54.25 333 ALA A CA 1
ATOM 2555 C C . ALA A 1 333 ? -19.007 -5.030 19.588 1.00 54.25 333 ALA A C 1
ATOM 2557 O O . ALA A 1 333 ? -19.432 -5.882 20.381 1.00 54.25 333 ALA A O 1
ATOM 2558 N N . PRO A 1 334 ? -18.660 -5.354 18.332 1.00 56.12 334 PRO A N 1
ATOM 2559 C CA . PRO A 1 334 ? -18.660 -6.729 17.857 1.00 56.12 334 PRO A CA 1
ATOM 2560 C C . PRO A 1 334 ? -17.843 -7.608 18.799 1.00 56.12 334 PRO A C 1
ATOM 2562 O O . PRO A 1 334 ? -16.758 -7.220 19.240 1.00 56.12 334 PRO A O 1
ATOM 2565 N N . THR A 1 335 ? -18.340 -8.808 19.103 1.00 51.84 335 THR A N 1
ATOM 2566 C CA . THR A 1 335 ? -17.602 -9.747 19.950 1.00 51.84 335 THR A CA 1
ATOM 2567 C C . THR A 1 335 ? -16.271 -10.081 19.284 1.00 51.84 335 THR A C 1
ATOM 2569 O O . THR A 1 335 ? -16.234 -10.759 18.253 1.00 51.84 335 THR A O 1
ATOM 2572 N N . ALA A 1 336 ? -15.172 -9.597 19.866 1.00 53.00 336 ALA A N 1
ATOM 2573 C CA . ALA A 1 336 ? -13.831 -9.928 19.413 1.00 53.00 336 ALA A CA 1
ATOM 2574 C C . ALA A 1 336 ? -13.624 -11.458 19.433 1.00 53.00 336 ALA A C 1
ATOM 2576 O O . ALA A 1 336 ? -14.196 -12.147 20.285 1.00 53.00 336 ALA A O 1
ATOM 2577 N N . PRO A 1 337 ? -12.791 -12.022 18.536 1.00 50.16 337 PRO A N 1
ATOM 2578 C CA . PRO A 1 337 ? -12.453 -13.440 18.591 1.00 50.16 337 PRO A CA 1
ATOM 2579 C C . PRO A 1 337 ? -11.921 -13.815 19.982 1.00 50.16 337 PRO A C 1
ATOM 2581 O O . PRO A 1 337 ? -11.122 -13.085 20.571 1.00 50.16 337 PRO A O 1
ATOM 2584 N N . SER A 1 338 ? -12.358 -14.965 20.506 1.00 51.91 338 SER A N 1
ATOM 2585 C CA . SER A 1 338 ? -12.064 -15.381 21.883 1.00 51.91 338 SER A CA 1
ATOM 2586 C C . SER A 1 338 ? -10.559 -15.410 22.189 1.00 51.91 338 SER A C 1
ATOM 2588 O O . SER A 1 338 ? -9.726 -15.667 21.311 1.00 51.91 338 SER A O 1
ATOM 2590 N N . LYS A 1 339 ? -10.183 -15.231 23.467 1.00 55.41 339 LYS A N 1
ATOM 2591 C CA . LYS A 1 339 ? -8.783 -15.367 23.922 1.00 55.41 339 LYS A CA 1
ATOM 2592 C C . LYS A 1 339 ? -8.154 -16.693 23.462 1.00 55.41 339 LYS A C 1
ATOM 2594 O O . LYS A 1 339 ? -6.978 -16.710 23.103 1.00 55.41 339 LYS A O 1
ATOM 2599 N N . ALA A 1 340 ? -8.935 -17.776 23.400 1.00 54.03 340 ALA A N 1
ATOM 2600 C CA . ALA A 1 340 ? -8.504 -19.082 22.900 1.00 54.03 340 ALA A CA 1
ATOM 2601 C C . ALA A 1 340 ? -8.236 -19.086 21.381 1.00 54.03 340 ALA A C 1
ATOM 2603 O O . ALA A 1 340 ? -7.223 -19.633 20.938 1.00 54.03 340 ALA A O 1
ATOM 2604 N N . ALA A 1 341 ? -9.081 -18.428 20.580 1.00 52.44 341 ALA A N 1
ATOM 2605 C CA . ALA A 1 341 ? -8.846 -18.249 19.147 1.00 52.44 341 ALA A CA 1
ATOM 2606 C C . ALA A 1 341 ? -7.574 -17.421 18.888 1.00 52.44 341 ALA A C 1
ATOM 2608 O O . ALA A 1 341 ? -6.746 -17.802 18.058 1.00 52.44 341 ALA A O 1
ATOM 2609 N N . ILE A 1 342 ? -7.362 -16.349 19.663 1.00 47.91 342 ILE A N 1
ATOM 2610 C CA . ILE A 1 342 ? -6.138 -15.529 19.638 1.00 47.91 342 ILE A CA 1
ATOM 2611 C C . ILE A 1 342 ? -4.908 -16.350 20.062 1.00 47.91 342 ILE A C 1
ATOM 2613 O O . ILE A 1 342 ? -3.848 -16.247 19.441 1.00 47.91 342 ILE A O 1
ATOM 2617 N N . ALA A 1 343 ? -5.031 -17.205 21.081 1.00 49.94 343 ALA A N 1
ATOM 2618 C CA . ALA A 1 343 ? -3.949 -18.066 21.559 1.00 49.94 343 ALA A CA 1
ATOM 2619 C C . ALA A 1 343 ? -3.544 -19.157 20.551 1.00 49.94 343 ALA A C 1
ATOM 2621 O O . ALA A 1 343 ? -2.355 -19.450 20.426 1.00 49.94 343 ALA A O 1
ATOM 2622 N N . ARG A 1 344 ? -4.488 -19.713 19.779 1.00 52.84 344 ARG A N 1
ATOM 2623 C CA . ARG A 1 344 ? -4.184 -20.671 18.696 1.00 52.84 344 ARG A CA 1
ATOM 2624 C C . ARG A 1 344 ? -3.384 -20.031 17.559 1.00 52.84 344 ARG A C 1
ATOM 2626 O O . ARG A 1 344 ? -2.471 -20.655 17.038 1.00 52.84 344 ARG A O 1
ATOM 2633 N N . ILE A 1 345 ? -3.648 -18.762 17.245 1.00 45.47 345 ILE A N 1
ATOM 2634 C CA . ILE A 1 345 ? -2.858 -17.976 16.274 1.00 45.47 345 ILE A CA 1
ATOM 2635 C C . ILE A 1 345 ? -1.455 -17.658 16.824 1.00 45.47 345 ILE A C 1
ATOM 2637 O O . ILE A 1 345 ? -0.500 -17.508 16.066 1.00 45.47 345 ILE A O 1
ATOM 2641 N N . ARG A 1 346 ? -1.314 -17.549 18.154 1.00 44.62 346 ARG A N 1
ATOM 2642 C CA . ARG A 1 346 ? -0.057 -17.204 18.839 1.00 44.62 346 ARG A CA 1
ATOM 2643 C C . ARG A 1 346 ? 0.975 -18.326 18.895 1.00 44.62 346 ARG A C 1
ATOM 2645 O O . ARG A 1 346 ? 2.111 -18.014 19.241 1.00 44.62 346 ARG A O 1
ATOM 2652 N N . ARG A 1 347 ? 0.618 -19.585 18.626 1.00 46.72 347 ARG A N 1
ATOM 2653 C CA . ARG A 1 347 ? 1.560 -20.713 18.678 1.00 46.72 347 ARG A CA 1
ATOM 2654 C C . ARG A 1 347 ? 2.092 -21.016 17.274 1.00 46.72 347 ARG A C 1
ATOM 2656 O O . ARG A 1 347 ? 1.512 -21.855 16.589 1.00 46.72 347 ARG A O 1
ATOM 2663 N N . PRO A 1 348 ? 3.188 -20.374 16.820 1.00 50.47 348 PRO A N 1
ATOM 2664 C CA . PRO A 1 348 ? 3.953 -20.964 15.737 1.00 50.47 348 PRO A CA 1
ATOM 2665 C C . PRO A 1 348 ? 4.441 -22.353 16.193 1.00 50.47 348 PRO A C 1
ATOM 2667 O O . PRO A 1 348 ? 4.673 -22.547 17.393 1.00 50.47 348 PRO A O 1
ATOM 2670 N N . PRO A 1 349 ? 4.603 -23.320 15.274 1.00 53.25 349 PRO A N 1
ATOM 2671 C CA . PRO A 1 349 ? 5.243 -24.596 15.597 1.00 53.25 349 PRO A CA 1
ATOM 2672 C C . PRO A 1 349 ? 6.603 -24.343 16.257 1.00 53.25 349 PRO A C 1
ATOM 2674 O O . PRO A 1 349 ? 7.215 -23.314 15.983 1.00 53.25 349 PRO A O 1
ATOM 2677 N N . ALA A 1 350 ? 7.074 -25.245 17.125 1.00 59.50 350 ALA A N 1
ATOM 2678 C CA . ALA A 1 350 ? 8.334 -25.079 17.855 1.00 59.50 350 ALA A CA 1
ATOM 2679 C C . ALA A 1 350 ? 9.465 -24.600 16.917 1.00 59.50 350 ALA A C 1
ATOM 2681 O O . ALA A 1 350 ? 9.886 -25.308 16.002 1.00 59.50 350 ALA A O 1
ATOM 2682 N N . LEU A 1 351 ? 9.906 -23.350 17.101 1.00 63.81 351 LEU A N 1
ATOM 2683 C CA . LEU A 1 351 ? 10.880 -22.699 16.225 1.00 63.81 351 LEU A CA 1
ATOM 2684 C C . LEU A 1 351 ? 12.275 -22.784 16.833 1.00 63.81 351 LEU A C 1
ATOM 2686 O O . LEU A 1 351 ? 12.468 -22.517 18.018 1.00 63.81 351 LEU A O 1
ATOM 2690 N N . SER A 1 352 ? 13.280 -23.030 15.994 1.00 74.31 352 SER A N 1
ATOM 2691 C CA . SER A 1 352 ? 14.669 -22.842 16.412 1.00 74.31 352 SER A CA 1
ATOM 2692 C C . SER A 1 352 ? 14.940 -21.371 16.770 1.00 74.31 352 SER A C 1
ATOM 2694 O O . SER A 1 352 ? 14.304 -20.451 16.241 1.00 74.31 352 SER A O 1
ATOM 2696 N N . ARG A 1 353 ? 15.935 -21.112 17.633 1.00 80.19 353 ARG A N 1
ATOM 2697 C CA . ARG A 1 353 ? 16.302 -19.746 18.072 1.00 80.19 353 ARG A CA 1
ATOM 2698 C C . ARG A 1 353 ? 16.544 -18.785 16.900 1.00 80.19 353 ARG A C 1
ATOM 2700 O O . ARG A 1 353 ? 16.112 -17.633 16.936 1.00 80.19 353 ARG A O 1
ATOM 2707 N N . LYS A 1 354 ? 17.195 -19.265 15.833 1.00 78.19 354 LYS A N 1
ATOM 2708 C CA . LYS A 1 354 ? 17.474 -18.475 14.621 1.00 78.19 354 LYS A CA 1
ATOM 2709 C C . LYS A 1 354 ? 16.188 -18.069 13.897 1.00 78.19 354 LYS A C 1
ATOM 2711 O O . LYS A 1 354 ? 16.062 -16.932 13.453 1.00 78.19 354 LYS A O 1
ATOM 2716 N N . LEU A 1 355 ? 15.224 -18.979 13.814 1.00 74.00 355 LEU A N 1
ATOM 2717 C CA . LEU A 1 355 ? 13.930 -18.733 13.184 1.00 74.00 355 LEU A CA 1
ATOM 2718 C C . LEU A 1 355 ? 13.081 -17.753 14.008 1.00 74.00 355 LEU A C 1
ATOM 2720 O O . LEU A 1 355 ? 12.530 -16.802 13.455 1.00 74.00 355 LEU A O 1
ATOM 2724 N N . ALA A 1 356 ? 13.085 -17.889 15.337 1.00 80.25 356 ALA A N 1
ATOM 2725 C CA . ALA A 1 356 ? 12.440 -16.933 16.238 1.00 80.25 356 ALA A CA 1
ATOM 2726 C C . ALA A 1 356 ? 13.027 -15.511 16.114 1.00 80.25 356 ALA A C 1
ATOM 2728 O O . ALA A 1 356 ? 12.283 -14.528 16.133 1.00 80.25 356 ALA A O 1
ATOM 2729 N N . LYS A 1 357 ? 14.351 -15.382 15.928 1.00 85.75 357 LYS A N 1
ATOM 2730 C CA . LYS A 1 357 ? 15.009 -14.088 15.669 1.00 85.75 357 LYS A CA 1
ATOM 2731 C C . LYS A 1 357 ? 14.476 -13.424 14.395 1.00 85.75 357 LYS A C 1
ATOM 2733 O O . LYS A 1 357 ? 14.178 -12.231 14.423 1.00 85.75 357 LYS A O 1
ATOM 2738 N N . HIS A 1 358 ? 14.323 -14.176 13.302 1.00 85.25 358 HIS A N 1
ATOM 2739 C CA . HIS A 1 358 ? 13.775 -13.636 12.053 1.00 85.25 358 HIS A CA 1
ATOM 2740 C C . HIS A 1 358 ? 12.318 -13.189 12.208 1.00 85.25 358 HIS A C 1
ATOM 2742 O O . HIS A 1 358 ? 11.989 -12.079 11.800 1.00 85.25 358 HIS A O 1
ATOM 2748 N N . ALA A 1 359 ? 11.475 -13.985 12.873 1.00 86.81 359 ALA A N 1
ATOM 2749 C CA . ALA A 1 359 ? 10.083 -13.622 13.143 1.00 86.81 359 ALA A CA 1
ATOM 2750 C C . ALA A 1 359 ? 9.966 -12.317 13.957 1.00 86.81 359 ALA A C 1
ATOM 2752 O O . ALA A 1 359 ? 9.207 -11.421 13.591 1.00 86.81 359 ALA A O 1
ATOM 2753 N N . ARG A 1 360 ? 10.771 -12.154 15.019 1.00 87.56 360 ARG A N 1
ATOM 2754 C CA . ARG A 1 360 ? 10.810 -10.905 15.808 1.00 87.56 360 ARG A CA 1
ATOM 2755 C C . ARG A 1 360 ? 11.244 -9.707 14.964 1.00 87.56 360 ARG A C 1
ATOM 2757 O O . ARG A 1 360 ? 10.642 -8.638 15.059 1.00 87.56 360 ARG A O 1
ATOM 2764 N N . ALA A 1 361 ? 12.269 -9.882 14.128 1.00 90.19 361 ALA A N 1
ATOM 2765 C CA . ALA A 1 361 ? 12.725 -8.833 13.221 1.00 90.19 361 ALA A CA 1
ATOM 2766 C C . ALA A 1 361 ? 11.642 -8.457 12.194 1.00 90.19 361 ALA A C 1
ATOM 2768 O O . ALA A 1 361 ? 11.447 -7.273 11.934 1.00 90.19 361 ALA A O 1
ATOM 2769 N N . ALA A 1 362 ? 10.909 -9.438 11.660 1.00 91.88 362 ALA A N 1
ATOM 2770 C CA . ALA A 1 362 ? 9.804 -9.218 10.731 1.00 91.88 362 ALA A CA 1
ATOM 2771 C C . ALA A 1 362 ? 8.651 -8.434 11.372 1.00 91.88 362 ALA A C 1
ATOM 2773 O O . ALA A 1 362 ? 8.217 -7.434 10.808 1.00 91.88 362 ALA A O 1
ATOM 2774 N N . ILE A 1 363 ? 8.232 -8.803 12.589 1.00 90.50 363 ILE A N 1
ATOM 2775 C CA . ILE A 1 363 ? 7.214 -8.052 13.346 1.00 90.50 363 ILE A CA 1
ATOM 2776 C C . ILE A 1 363 ? 7.672 -6.610 13.590 1.00 90.50 363 ILE A C 1
ATOM 2778 O O . ILE A 1 363 ? 6.895 -5.675 13.402 1.00 90.50 363 ILE A O 1
ATOM 2782 N N . LYS A 1 364 ? 8.940 -6.405 13.979 1.00 91.69 364 LYS A N 1
ATOM 2783 C CA . LYS A 1 364 ? 9.492 -5.058 14.190 1.00 91.69 364 LYS A CA 1
ATOM 2784 C C . LYS A 1 364 ? 9.434 -4.218 12.910 1.00 91.69 364 LYS A C 1
ATOM 2786 O O . LYS A 1 364 ? 9.032 -3.060 12.977 1.00 91.69 364 LYS A O 1
ATOM 2791 N N . ARG A 1 365 ? 9.810 -4.793 11.760 1.00 92.00 365 ARG A N 1
ATOM 2792 C CA . ARG A 1 365 ? 9.732 -4.108 10.458 1.00 92.00 365 ARG A CA 1
ATOM 2793 C C . ARG A 1 365 ? 8.295 -3.775 10.077 1.00 92.00 365 ARG A C 1
ATOM 2795 O O . ARG A 1 365 ? 8.043 -2.646 9.677 1.00 92.00 365 ARG A O 1
ATOM 2802 N N . GLU A 1 366 ? 7.364 -4.713 10.240 1.00 90.50 366 GLU A N 1
ATOM 2803 C CA . GLU A 1 366 ? 5.962 -4.468 9.894 1.00 90.50 366 GLU A CA 1
ATOM 2804 C C . GLU A 1 366 ? 5.346 -3.375 10.766 1.00 90.50 366 GLU A C 1
ATOM 2806 O O . GLU A 1 366 ? 4.721 -2.460 10.242 1.00 90.50 366 GLU A O 1
ATOM 2811 N N . ARG A 1 367 ? 5.581 -3.399 12.083 1.00 89.81 367 ARG A N 1
ATOM 2812 C CA . ARG A 1 367 ? 5.107 -2.332 12.976 1.00 89.81 367 ARG A CA 1
ATOM 2813 C C . ARG A 1 367 ? 5.686 -0.972 12.598 1.00 89.81 367 ARG A C 1
ATOM 2815 O O . ARG A 1 367 ? 4.939 -0.004 12.537 1.00 89.81 367 ARG A O 1
ATOM 2822 N N . ALA A 1 368 ? 6.987 -0.897 12.308 1.00 90.19 368 ALA A N 1
ATOM 2823 C CA . ALA A 1 368 ? 7.608 0.346 11.853 1.00 90.19 368 ALA A CA 1
ATOM 2824 C C . ALA A 1 368 ? 6.971 0.844 10.546 1.00 90.19 368 ALA A C 1
ATOM 2826 O O . ALA A 1 368 ? 6.617 2.013 10.443 1.00 90.19 368 ALA A O 1
ATOM 2827 N N . ARG A 1 369 ? 6.752 -0.053 9.577 1.00 88.12 369 ARG A N 1
ATOM 2828 C CA . ARG A 1 369 ? 6.102 0.270 8.301 1.00 88.12 369 ARG A CA 1
ATOM 2829 C C . ARG A 1 369 ? 4.689 0.819 8.498 1.00 88.12 369 ARG A C 1
ATOM 2831 O O . ARG A 1 369 ? 4.355 1.832 7.892 1.00 88.12 369 ARG A O 1
ATOM 2838 N N . LEU A 1 370 ? 3.886 0.177 9.348 1.00 88.50 370 LEU A N 1
ATOM 2839 C CA . LEU A 1 370 ? 2.528 0.626 9.653 1.00 88.50 370 LEU A CA 1
ATOM 2840 C C . LEU A 1 370 ? 2.535 1.980 10.372 1.00 88.50 370 LEU A C 1
ATOM 2842 O O . LEU A 1 370 ? 1.752 2.849 10.015 1.00 88.50 370 LEU A O 1
ATOM 2846 N N . VAL A 1 371 ? 3.453 2.199 11.319 1.00 91.06 371 VAL A N 1
ATOM 2847 C CA . VAL A 1 371 ? 3.612 3.501 11.988 1.00 91.06 371 VAL A CA 1
ATOM 2848 C C . VAL A 1 371 ? 3.949 4.607 10.984 1.00 91.06 371 VAL A C 1
ATOM 2850 O O . VAL A 1 371 ? 3.303 5.647 11.012 1.00 91.06 371 VAL A O 1
ATOM 2853 N N . GLU A 1 372 ? 4.891 4.388 10.060 1.00 89.56 372 GLU A N 1
ATOM 2854 C CA . GLU A 1 372 ? 5.212 5.368 9.004 1.00 89.56 372 GLU A CA 1
ATOM 2855 C C . GLU A 1 372 ? 4.054 5.588 8.022 1.00 89.56 372 GLU A C 1
ATOM 2857 O O . GLU A 1 372 ? 3.911 6.663 7.443 1.00 89.56 372 GLU A O 1
ATOM 2862 N N . GLN A 1 373 ? 3.244 4.560 7.772 1.00 86.69 373 GLN A N 1
ATOM 2863 C CA . GLN A 1 373 ? 2.060 4.678 6.926 1.00 86.69 373 GLN A CA 1
ATOM 2864 C C . GLN A 1 373 ? 0.990 5.544 7.589 1.00 86.69 373 GLN A C 1
ATOM 2866 O O . GLN A 1 373 ? 0.455 6.428 6.931 1.00 86.69 373 GLN A O 1
ATOM 2871 N N . VAL A 1 374 ? 0.720 5.332 8.879 1.00 89.94 374 VAL A N 1
ATOM 2872 C CA . VAL A 1 374 ? -0.204 6.183 9.635 1.00 89.94 374 VAL A CA 1
ATOM 2873 C C . VAL A 1 374 ? 0.344 7.603 9.743 1.00 89.94 374 VAL A C 1
ATOM 2875 O O . VAL A 1 374 ? -0.372 8.544 9.438 1.00 89.94 374 VAL A O 1
ATOM 2878 N N . ALA A 1 375 ? 1.622 7.770 10.094 1.00 89.94 375 ALA A N 1
ATOM 2879 C CA . ALA A 1 375 ? 2.246 9.082 10.272 1.00 89.94 375 ALA A CA 1
ATOM 2880 C C . ALA A 1 375 ? 2.197 9.968 9.013 1.00 89.94 375 ALA A C 1
ATOM 2882 O O . ALA A 1 375 ? 2.148 11.186 9.134 1.00 89.94 375 ALA A O 1
ATOM 2883 N N . ARG A 1 376 ? 2.161 9.379 7.810 1.00 88.19 376 ARG A N 1
ATOM 2884 C CA . ARG A 1 376 ? 1.967 10.117 6.548 1.00 88.19 376 ARG A CA 1
ATOM 2885 C C . ARG A 1 376 ? 0.586 10.756 6.402 1.00 88.19 376 ARG A C 1
ATOM 2887 O O . ARG A 1 376 ? 0.440 11.665 5.598 1.00 88.19 376 ARG A O 1
ATOM 2894 N N . GLY A 1 377 ? -0.400 10.281 7.160 1.00 87.88 377 GLY A N 1
ATOM 2895 C CA . GLY A 1 377 ? -1.727 10.884 7.264 1.00 87.88 377 GLY A CA 1
ATOM 2896 C C . GLY A 1 377 ? -1.781 12.099 8.194 1.00 87.88 377 GLY A C 1
ATOM 2897 O O . GLY A 1 377 ? -2.858 12.649 8.391 1.00 87.88 377 GLY A O 1
ATOM 2898 N N . ALA A 1 378 ? -0.663 12.480 8.823 1.00 91.25 378 ALA A N 1
ATOM 2899 C CA . ALA A 1 378 ? -0.654 13.563 9.793 1.00 91.25 378 ALA A CA 1
ATOM 2900 C C . ALA A 1 378 ? -0.756 14.942 9.131 1.00 91.25 378 ALA A C 1
ATOM 2902 O O . ALA A 1 378 ? -0.195 15.173 8.060 1.00 91.25 378 ALA A O 1
ATOM 2903 N N . TYR A 1 379 ? -1.408 15.868 9.826 1.00 90.88 379 TYR A N 1
ATOM 2904 C CA . TYR A 1 379 ? -1.544 17.264 9.430 1.00 90.88 379 TYR A CA 1
ATOM 2905 C C . TYR A 1 379 ? -1.011 18.204 10.511 1.00 90.88 379 TYR A C 1
ATOM 2907 O O . TYR A 1 379 ? -0.943 17.853 11.692 1.00 90.88 379 TYR A O 1
ATOM 2915 N N . ALA A 1 380 ? -0.604 19.401 10.095 1.00 91.31 380 ALA A N 1
ATOM 2916 C CA . ALA A 1 380 ? -0.073 20.410 10.999 1.00 91.31 380 ALA A CA 1
ATOM 2917 C C . ALA A 1 380 ? -1.184 21.059 11.835 1.00 91.31 380 ALA A C 1
ATOM 2919 O O . ALA A 1 380 ? -2.278 21.339 11.343 1.00 91.31 380 ALA A O 1
ATOM 2920 N N . ARG A 1 381 ? -0.875 21.345 13.101 1.00 89.31 381 ARG A N 1
ATOM 2921 C CA . ARG A 1 381 ? -1.739 22.085 14.023 1.00 89.31 381 ARG A CA 1
ATOM 2922 C C . ARG A 1 381 ? -0.915 23.041 14.870 1.00 89.31 381 ARG A C 1
ATOM 2924 O O . ARG A 1 381 ? 0.225 22.744 15.211 1.00 89.31 381 ARG A O 1
ATOM 2931 N N . VAL A 1 382 ? -1.511 24.169 15.236 1.00 90.50 382 VAL A N 1
ATOM 2932 C CA . VAL A 1 382 ? -0.920 25.135 16.165 1.00 90.50 382 VAL A CA 1
ATOM 2933 C C . VAL A 1 382 ? -1.806 25.237 17.402 1.00 90.50 382 VAL A C 1
ATOM 2935 O O . VAL A 1 382 ? -3.023 25.372 17.287 1.00 90.50 382 VAL A O 1
ATOM 2938 N N . GLU A 1 383 ? -1.197 25.139 18.582 1.00 90.31 383 GLU A N 1
ATOM 2939 C CA . GLU A 1 383 ? -1.841 25.339 19.884 1.00 90.31 383 GLU A CA 1
ATOM 2940 C C . GLU A 1 383 ? -1.034 26.386 20.663 1.00 90.31 383 GLU A C 1
ATOM 2942 O O . GLU A 1 383 ? 0.048 26.098 21.177 1.00 90.31 383 GLU A O 1
ATOM 2947 N N . GLY A 1 384 ? -1.531 27.626 20.713 1.00 89.81 384 GLY A N 1
ATOM 2948 C CA . GLY A 1 384 ? -0.768 28.752 21.258 1.00 89.81 384 GLY A CA 1
ATOM 2949 C C . GLY A 1 384 ? 0.509 28.999 20.448 1.00 89.81 384 GLY A C 1
ATOM 2950 O O . GLY A 1 384 ? 0.442 29.241 19.247 1.00 89.81 384 GLY A O 1
ATOM 2951 N N . ASN A 1 385 ? 1.671 28.913 21.098 1.00 90.94 385 ASN A N 1
ATOM 2952 C CA . ASN A 1 385 ? 2.988 29.037 20.462 1.00 90.94 385 ASN A CA 1
ATOM 2953 C C . ASN A 1 385 ? 3.609 27.691 20.043 1.00 90.94 385 ASN A C 1
ATOM 2955 O O . ASN A 1 385 ? 4.742 27.675 19.566 1.00 90.94 385 ASN A O 1
ATOM 2959 N N . LYS A 1 386 ? 2.899 26.571 20.229 1.00 93.31 386 LYS A N 1
ATOM 2960 C CA . LYS A 1 386 ? 3.404 25.227 19.935 1.00 93.31 386 LYS A CA 1
ATOM 2961 C C . LYS A 1 386 ? 2.916 24.739 18.581 1.00 93.31 386 LYS A C 1
ATOM 2963 O O . LYS A 1 386 ? 1.723 24.808 18.275 1.00 93.31 386 LYS A O 1
ATOM 2968 N N . ARG A 1 387 ? 3.827 24.180 17.795 1.00 93.88 387 ARG A N 1
ATOM 2969 C CA . ARG A 1 387 ? 3.549 23.488 16.536 1.00 93.88 387 ARG A CA 1
ATOM 2970 C C . ARG A 1 387 ? 3.432 21.997 16.801 1.00 93.88 387 ARG A C 1
ATOM 2972 O O . ARG A 1 387 ? 4.292 21.399 17.437 1.00 93.88 387 ARG A O 1
ATOM 2979 N N . GLY A 1 388 ? 2.382 21.378 16.289 1.00 93.81 388 GLY A N 1
ATOM 2980 C CA . GLY A 1 388 ? 2.141 19.959 16.466 1.00 93.81 388 GLY A CA 1
ATOM 2981 C C . GLY A 1 388 ? 1.703 19.253 15.199 1.00 93.81 388 GLY A C 1
ATOM 2982 O O . GLY A 1 388 ? 1.314 19.875 14.210 1.00 93.81 388 GLY A O 1
ATOM 2983 N N . LEU A 1 389 ? 1.758 17.926 15.252 1.00 94.94 389 LEU A N 1
ATOM 2984 C CA . LEU A 1 389 ? 1.211 17.050 14.220 1.00 94.94 389 LEU A CA 1
ATOM 2985 C C . LEU A 1 389 ? 0.044 16.250 14.783 1.00 94.94 389 LEU A C 1
ATOM 2987 O O . LEU A 1 389 ? 0.168 15.612 15.830 1.00 94.94 389 LEU A O 1
ATOM 2991 N N . VAL A 1 390 ? -1.076 16.254 14.069 1.00 93.69 390 VAL A N 1
ATOM 2992 C CA . VAL A 1 390 ? -2.278 15.507 14.438 1.00 93.69 390 VAL A CA 1
ATOM 2993 C C . VAL A 1 390 ? -2.520 14.407 13.426 1.00 93.69 390 VAL A C 1
ATOM 2995 O O . VAL A 1 390 ? -2.385 14.630 12.228 1.00 93.69 390 VAL A O 1
ATOM 2998 N N . VAL A 1 391 ? -2.885 13.217 13.891 1.00 93.31 391 VAL A N 1
ATOM 2999 C CA . VAL A 1 391 ? -3.279 12.121 13.009 1.00 93.31 391 VAL A CA 1
ATOM 3000 C C . VAL A 1 391 ? -4.392 11.290 13.621 1.00 93.31 391 VAL A C 1
ATOM 3002 O O . VAL A 1 391 ? -4.431 11.042 14.825 1.00 93.31 391 VAL A O 1
ATOM 3005 N N . ASN A 1 392 ? -5.295 10.819 12.778 1.00 91.75 392 ASN A N 1
ATOM 3006 C CA . ASN A 1 392 ? -6.287 9.840 13.173 1.00 91.75 392 ASN A CA 1
ATOM 3007 C C . ASN A 1 392 ? -5.681 8.425 13.115 1.00 91.75 392 ASN A C 1
ATOM 3009 O O . ASN A 1 392 ? -5.133 8.050 12.079 1.00 91.75 392 ASN A O 1
ATOM 3013 N N . ALA A 1 393 ? -5.757 7.643 14.197 1.00 89.31 393 ALA A N 1
ATOM 3014 C CA . ALA A 1 393 ? -5.282 6.258 14.199 1.00 89.31 393 ALA A CA 1
ATOM 3015 C C . ALA A 1 393 ? -5.975 5.368 15.233 1.00 89.31 393 ALA A C 1
ATOM 3017 O O . ALA A 1 393 ? -6.032 5.708 16.411 1.00 89.31 393 ALA A O 1
ATOM 3018 N N . SER A 1 394 ? -6.375 4.165 14.819 1.00 81.62 394 SER A N 1
ATOM 3019 C CA . SER A 1 394 ? -7.061 3.195 15.688 1.00 81.62 394 SER A CA 1
ATOM 3020 C C . SER A 1 394 ? -6.152 2.223 16.434 1.00 81.62 394 SER A C 1
ATOM 3022 O O . SER A 1 394 ? -6.604 1.476 17.300 1.00 81.62 394 SER A O 1
ATOM 3024 N N . ALA A 1 395 ? -4.866 2.181 16.091 1.00 84.19 395 ALA A N 1
ATOM 3025 C CA . ALA A 1 395 ? -3.920 1.248 16.682 1.00 84.19 395 ALA A CA 1
ATOM 3026 C C . ALA A 1 395 ? -2.520 1.849 16.758 1.00 84.19 395 ALA A C 1
ATOM 3028 O O . ALA A 1 395 ? -2.142 2.703 15.959 1.00 84.19 395 ALA A O 1
ATOM 3029 N N . MET A 1 396 ? -1.723 1.331 17.699 1.00 86.69 396 MET A N 1
ATOM 3030 C CA . MET A 1 396 ? -0.338 1.763 17.924 1.00 86.69 396 MET A CA 1
ATOM 3031 C C . MET A 1 396 ? -0.225 3.274 18.198 1.00 86.69 396 MET A C 1
ATOM 3033 O O . MET A 1 396 ? 0.785 3.880 17.840 1.00 86.69 396 MET A O 1
ATOM 3037 N N . THR A 1 397 ? -1.240 3.865 18.839 1.00 89.06 397 THR A N 1
ATOM 3038 C CA . THR A 1 397 ? -1.361 5.315 19.058 1.00 89.06 397 THR A CA 1
ATOM 3039 C C . THR A 1 397 ? -0.116 5.895 19.727 1.00 89.06 397 THR A C 1
ATOM 3041 O O . THR A 1 397 ? 0.460 6.844 19.207 1.00 89.06 397 THR A O 1
ATOM 3044 N N . ASP A 1 398 ? 0.405 5.249 20.772 1.00 90.31 398 ASP A N 1
ATOM 3045 C CA . ASP A 1 398 ? 1.650 5.647 21.442 1.00 90.31 398 ASP A CA 1
ATOM 3046 C C . ASP A 1 398 ? 2.861 5.669 20.502 1.00 90.31 398 ASP A C 1
ATOM 3048 O O . ASP A 1 398 ? 3.675 6.593 20.525 1.00 90.31 398 ASP A O 1
ATOM 3052 N N . ALA A 1 399 ? 3.019 4.629 19.678 1.00 91.81 399 ALA A N 1
ATOM 3053 C CA . ALA A 1 399 ? 4.160 4.509 18.776 1.00 91.81 399 ALA A CA 1
ATOM 3054 C C . ALA A 1 399 ? 4.092 5.554 17.656 1.00 91.81 399 ALA A C 1
ATOM 3056 O O . ALA A 1 399 ? 5.123 6.127 17.294 1.00 91.81 399 ALA A O 1
ATOM 3057 N N . VAL A 1 400 ? 2.886 5.821 17.149 1.00 93.50 400 VAL A N 1
ATOM 3058 C CA . VAL A 1 400 ? 2.612 6.867 16.160 1.00 93.50 400 VAL A CA 1
ATOM 3059 C C . VAL A 1 400 ? 2.873 8.249 16.762 1.00 93.50 400 VAL A C 1
ATOM 3061 O O . VAL A 1 400 ? 3.657 9.008 16.195 1.00 93.50 400 VAL A O 1
ATOM 3064 N N . ALA A 1 401 ? 2.332 8.542 17.948 1.00 93.69 401 ALA A N 1
ATOM 3065 C CA . ALA A 1 401 ? 2.529 9.814 18.640 1.00 93.69 401 ALA A CA 1
ATOM 3066 C C . ALA A 1 401 ? 4.021 10.085 18.886 1.00 93.69 401 ALA A C 1
ATOM 3068 O O . ALA A 1 401 ? 4.543 11.138 18.523 1.00 93.69 401 ALA A O 1
ATOM 3069 N N . ARG A 1 402 ? 4.757 9.092 19.405 1.00 95.25 402 ARG A N 1
ATOM 3070 C CA . ARG A 1 402 ? 6.210 9.199 19.617 1.00 95.25 402 ARG A CA 1
ATOM 3071 C C . ARG A 1 402 ? 6.990 9.393 18.320 1.00 95.25 402 ARG A C 1
ATOM 3073 O O . ARG A 1 402 ? 8.034 10.034 18.338 1.00 95.25 402 ARG A O 1
ATOM 3080 N N . ARG A 1 403 ? 6.558 8.791 17.209 1.00 95.38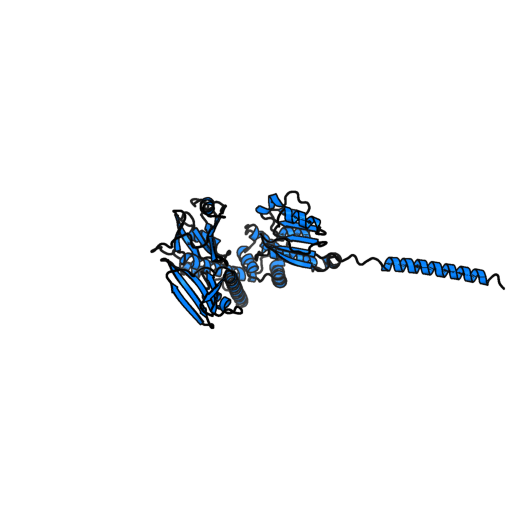 403 ARG A N 1
ATOM 3081 C CA . ARG A 1 403 ? 7.220 8.961 15.909 1.00 95.38 403 ARG A CA 1
ATOM 3082 C C . ARG A 1 403 ? 7.010 10.366 15.352 1.00 95.38 403 ARG A C 1
ATOM 3084 O O . ARG A 1 403 ? 7.970 10.939 14.840 1.00 95.38 403 ARG A O 1
ATOM 3091 N N . LEU A 1 404 ? 5.795 10.892 15.457 1.00 95.19 404 LEU A N 1
ATOM 3092 C CA . LEU A 1 404 ? 5.451 12.235 14.998 1.00 95.19 404 LEU A CA 1
ATOM 3093 C C . LEU A 1 404 ? 6.153 13.312 15.827 1.00 95.19 404 LEU A C 1
ATOM 3095 O O . LEU A 1 404 ? 6.755 14.203 15.240 1.00 95.19 404 LEU A O 1
ATOM 3099 N N . ALA A 1 405 ? 6.183 13.169 17.154 1.00 94.44 405 ALA A N 1
ATOM 3100 C CA . ALA A 1 405 ? 6.841 14.112 18.065 1.00 94.44 405 ALA A CA 1
ATOM 3101 C C . ALA A 1 405 ? 8.376 14.168 17.920 1.00 94.44 405 ALA A C 1
ATOM 3103 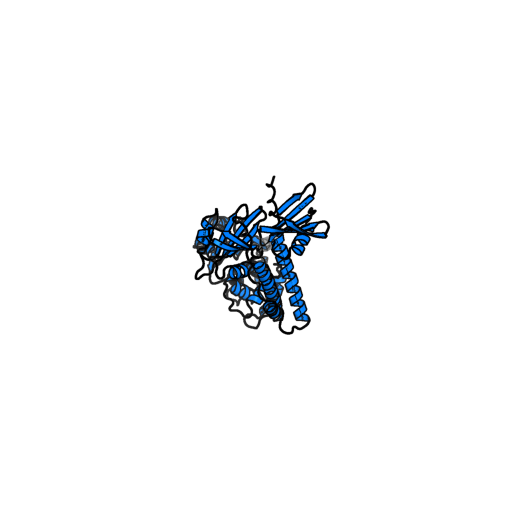O O . ALA A 1 405 ? 9.018 15.026 18.506 1.00 94.44 405 ALA A O 1
ATOM 3104 N N . ARG A 1 406 ? 8.985 13.242 17.164 1.00 95.19 406 ARG A N 1
ATOM 3105 C CA . ARG A 1 406 ? 10.412 13.297 16.791 1.00 95.19 406 ARG A CA 1
ATOM 3106 C C . ARG A 1 406 ? 10.665 14.018 15.465 1.00 95.19 406 ARG A C 1
ATOM 3108 O O . ARG A 1 406 ? 11.806 14.049 15.015 1.00 95.19 406 ARG A O 1
ATOM 3115 N N . SER A 1 407 ? 9.621 14.497 14.796 1.00 93.38 407 SER A N 1
ATOM 3116 C CA . SER A 1 407 ? 9.778 15.246 13.551 1.00 93.38 407 SER A CA 1
ATOM 3117 C C . SER A 1 407 ? 10.334 16.633 13.859 1.00 93.38 407 SER A C 1
ATOM 3119 O O . SER A 1 407 ? 10.069 17.200 14.917 1.00 93.38 407 SER A O 1
ATOM 3121 N N . GLU A 1 408 ? 11.129 17.166 12.941 1.00 92.69 408 GLU A N 1
ATOM 3122 C CA . GLU A 1 408 ? 11.766 18.467 13.109 1.00 92.69 408 GLU A CA 1
ATOM 3123 C C . GLU A 1 408 ? 10.723 19.583 13.284 1.00 92.69 408 GLU A C 1
ATOM 3125 O O . GLU A 1 408 ? 9.728 19.635 12.562 1.00 92.69 408 GLU A O 1
ATOM 3130 N N . GLY A 1 409 ? 10.942 20.463 14.266 1.00 91.19 409 GLY A N 1
ATOM 3131 C CA . GLY A 1 409 ? 10.064 21.606 14.534 1.00 91.19 409 GLY A CA 1
ATOM 3132 C C . GLY A 1 409 ? 8.701 21.268 15.152 1.00 91.19 409 GLY A C 1
ATOM 3133 O O . GLY A 1 409 ? 7.837 22.144 15.174 1.00 91.19 409 GLY A O 1
ATOM 3134 N N . VAL A 1 410 ? 8.504 20.037 15.638 1.00 94.88 410 VAL A N 1
ATOM 3135 C CA . VAL A 1 410 ? 7.262 19.573 16.274 1.00 94.88 410 VAL A CA 1
ATOM 3136 C C . VAL A 1 410 ? 7.410 19.552 17.796 1.00 94.88 410 VAL A C 1
ATOM 3138 O O . VAL A 1 410 ? 8.190 18.774 18.337 1.00 94.88 410 VAL A O 1
ATOM 3141 N N . ASP A 1 411 ? 6.609 20.362 18.483 1.00 96.06 411 ASP A N 1
ATOM 3142 C CA . ASP A 1 411 ? 6.548 20.452 19.946 1.00 96.06 411 ASP A CA 1
ATOM 3143 C C . ASP A 1 411 ? 5.667 19.346 20.552 1.00 96.06 411 ASP A C 1
ATOM 3145 O O . ASP A 1 411 ? 5.943 18.829 21.637 1.00 96.06 411 ASP A O 1
ATOM 3149 N N . PHE A 1 412 ? 4.604 18.948 19.844 1.00 95.94 412 PHE A N 1
ATOM 3150 C CA . PHE A 1 412 ? 3.710 17.874 20.276 1.00 95.94 412 PHE A CA 1
ATOM 3151 C C . PHE A 1 412 ? 3.151 17.049 19.114 1.00 95.94 412 PHE A C 1
ATOM 3153 O O . PHE A 1 412 ? 3.011 17.509 17.984 1.00 95.94 412 PHE A O 1
ATOM 3160 N N . ALA A 1 413 ? 2.752 15.818 19.407 1.00 96.38 413 ALA A N 1
ATOM 3161 C CA . ALA A 1 413 ? 1.944 15.006 18.512 1.00 96.38 413 ALA A CA 1
ATOM 3162 C C . ALA A 1 413 ? 0.635 14.608 19.184 1.00 96.38 413 ALA A C 1
ATOM 3164 O O . ALA A 1 413 ? 0.619 14.299 20.375 1.00 96.38 413 ALA A O 1
ATOM 3165 N N . LEU A 1 414 ? -0.443 14.568 18.411 1.00 95.12 414 LEU A N 1
ATOM 3166 C CA . LEU A 1 414 ? -1.762 14.156 18.865 1.00 95.12 414 LEU A CA 1
ATOM 3167 C C . LEU A 1 414 ? -2.285 13.048 17.957 1.00 95.12 414 LEU A C 1
ATOM 3169 O O . LEU A 1 414 ? -2.419 13.222 16.749 1.00 95.12 414 LEU A O 1
ATOM 3173 N N . VAL A 1 415 ? -2.592 11.901 18.540 1.00 94.06 415 VAL A N 1
ATOM 3174 C CA . VAL A 1 415 ? -3.242 10.792 17.849 1.00 94.06 415 VAL A CA 1
ATOM 3175 C C . VAL A 1 415 ? -4.651 10.662 18.386 1.00 94.06 415 VAL A C 1
ATOM 3177 O O . VAL A 1 415 ? -4.832 10.722 19.598 1.00 94.06 415 VAL A O 1
ATOM 3180 N N . TRP A 1 416 ? -5.645 10.482 17.523 1.00 91.81 416 TRP A N 1
ATOM 3181 C CA . TRP A 1 416 ? -7.031 10.377 17.972 1.00 91.81 416 TRP A CA 1
ATOM 3182 C C . TRP A 1 416 ? -7.812 9.262 17.272 1.00 91.81 416 TRP A C 1
ATOM 3184 O O . TRP A 1 416 ? -7.546 8.936 16.114 1.00 91.81 416 TRP A O 1
ATOM 3194 N N . THR A 1 417 ? -8.798 8.692 17.965 1.00 87.12 417 THR A N 1
ATOM 3195 C CA . THR A 1 417 ? -9.745 7.707 17.412 1.00 87.12 417 THR A CA 1
ATOM 3196 C C . THR A 1 417 ? -11.118 7.851 18.059 1.00 87.12 417 THR A C 1
ATOM 3198 O O . THR A 1 417 ? -11.222 8.236 19.224 1.00 87.12 417 THR A O 1
ATOM 3201 N N . ALA A 1 418 ? -12.174 7.512 17.317 1.00 83.38 418 ALA A N 1
ATOM 3202 C CA . ALA A 1 418 ? -13.514 7.383 17.880 1.00 83.38 418 ALA A CA 1
ATOM 3203 C C . ALA A 1 418 ? -13.601 6.161 18.809 1.00 83.38 418 ALA A C 1
ATOM 3205 O O . ALA A 1 418 ? -12.947 5.142 18.569 1.00 83.38 418 ALA A O 1
ATOM 3206 N N . LEU A 1 419 ? -14.421 6.282 19.849 1.00 79.19 419 LEU A N 1
ATOM 3207 C CA . LEU A 1 419 ? -14.786 5.232 20.792 1.00 79.19 419 LEU A CA 1
ATOM 3208 C C . LEU A 1 419 ? -16.293 4.935 20.703 1.00 79.19 419 LEU A C 1
ATOM 3210 O O . LEU A 1 419 ? -17.074 5.798 20.284 1.00 79.19 419 LEU A O 1
ATOM 3214 N N . PRO A 1 420 ? -16.732 3.742 21.145 1.00 71.25 420 PRO A N 1
ATOM 3215 C CA . PRO A 1 420 ? -18.149 3.471 21.371 1.00 71.25 420 PRO A CA 1
ATOM 3216 C C . PRO A 1 420 ? -18.788 4.529 22.283 1.00 71.25 420 PRO A C 1
ATOM 3218 O O . PRO A 1 420 ? -18.167 4.981 23.242 1.00 71.25 420 PRO A O 1
ATOM 3221 N N . GLY A 1 421 ? -20.031 4.924 21.988 1.00 70.50 421 GLY A N 1
ATOM 3222 C CA . GLY A 1 421 ? -20.758 5.931 22.773 1.00 70.50 421 GLY A CA 1
ATOM 3223 C C . GLY A 1 421 ? -20.480 7.391 22.394 1.00 70.50 421 GLY A C 1
ATOM 3224 O O . GLY A 1 421 ? -20.877 8.284 23.133 1.00 70.50 421 GLY A O 1
ATOM 3225 N N . GLY A 1 422 ? -19.817 7.646 21.260 1.00 72.69 422 GLY A N 1
ATOM 3226 C CA . GLY A 1 422 ? -19.649 9.000 20.709 1.00 72.69 422 GLY A CA 1
ATOM 3227 C C . GLY A 1 422 ? -18.525 9.822 21.341 1.00 72.69 422 GLY A C 1
ATOM 3228 O O . GLY A 1 422 ? -18.444 11.025 21.119 1.00 72.69 422 GLY A O 1
ATOM 3229 N N . GLN A 1 423 ? -17.649 9.180 22.114 1.00 83.50 423 GLN A N 1
ATOM 3230 C CA . GLN A 1 423 ? -16.455 9.803 22.679 1.00 83.50 423 GLN A CA 1
ATOM 3231 C C . GLN A 1 423 ? -15.229 9.579 21.785 1.00 83.50 423 GLN A C 1
ATOM 3233 O O . GLN A 1 423 ? -15.232 8.739 20.885 1.00 83.50 423 GLN A O 1
ATOM 3238 N N . PHE A 1 424 ? -14.150 10.308 22.056 1.00 85.44 424 PHE A N 1
ATOM 3239 C CA . PHE A 1 424 ? -12.906 10.239 21.294 1.00 85.44 424 PHE A CA 1
ATOM 3240 C C . PHE A 1 424 ? -11.715 10.105 22.236 1.00 85.44 424 PHE A C 1
ATOM 3242 O O . PHE A 1 424 ? -11.562 10.902 23.161 1.00 85.44 424 PHE A O 1
ATOM 3249 N N . LEU A 1 425 ? -10.868 9.105 21.989 1.00 87.75 425 LEU A N 1
ATOM 3250 C CA . LEU A 1 425 ? -9.598 8.930 22.689 1.00 87.75 425 LEU A CA 1
ATOM 3251 C C . LEU A 1 425 ? -8.532 9.775 22.006 1.00 87.75 425 LEU A C 1
ATOM 3253 O O . LEU A 1 425 ? -8.328 9.647 20.800 1.00 87.75 425 LEU A O 1
ATOM 3257 N N . TYR A 1 426 ? -7.813 10.560 22.794 1.00 91.88 426 TYR A N 1
ATOM 3258 C CA . TYR A 1 426 ? -6.663 11.345 22.378 1.00 91.88 426 TYR A CA 1
ATOM 3259 C C . TYR A 1 426 ? -5.420 10.809 23.068 1.00 91.88 426 TYR A C 1
ATOM 3261 O O . TYR A 1 426 ? -5.369 10.758 24.289 1.00 91.88 426 TYR A O 1
ATOM 3269 N N . THR A 1 427 ? -4.407 10.435 22.299 1.00 93.50 427 THR A N 1
ATOM 3270 C CA . THR A 1 427 ? -3.066 10.105 22.777 1.00 93.50 427 THR A CA 1
ATOM 3271 C C . THR A 1 427 ? -2.129 11.237 22.381 1.00 93.50 427 THR A C 1
ATOM 3273 O O . THR A 1 427 ? -1.848 11.433 21.198 1.00 93.50 427 THR A O 1
ATOM 3276 N N . ARG A 1 428 ? -1.633 11.988 23.360 1.00 94.31 428 ARG A N 1
ATOM 3277 C CA . ARG A 1 428 ? -0.713 13.105 23.139 1.00 94.31 428 ARG A CA 1
ATOM 3278 C C . ARG A 1 428 ? 0.707 12.683 23.487 1.00 94.31 428 ARG A C 1
ATOM 3280 O O . ARG A 1 428 ? 0.923 12.045 24.509 1.00 94.31 428 ARG A O 1
ATOM 3287 N N . CYS A 1 429 ? 1.681 13.047 22.658 1.00 96.44 429 CYS A N 1
ATOM 3288 C CA . CYS A 1 429 ? 3.101 12.945 22.977 1.00 96.44 429 CYS A CA 1
ATOM 3289 C C . CYS A 1 429 ? 3.724 14.339 22.954 1.00 96.44 429 CYS A C 1
ATOM 3291 O O . CYS A 1 429 ? 3.755 14.974 21.906 1.00 96.44 429 CYS A O 1
ATOM 3293 N N . GLU A 1 430 ? 4.251 14.792 24.083 1.00 95.25 430 GLU A N 1
ATOM 3294 C CA . GLU A 1 430 ? 4.876 16.107 24.238 1.00 95.25 430 GLU A CA 1
ATOM 3295 C C . GLU A 1 430 ? 6.072 15.972 25.184 1.00 95.25 430 GLU A C 1
ATOM 3297 O O . GLU A 1 430 ? 5.984 15.291 26.209 1.00 95.25 430 GLU A O 1
ATOM 3302 N N . ASN A 1 431 ? 7.225 16.543 24.818 1.00 89.44 431 ASN A N 1
ATOM 3303 C CA . ASN A 1 431 ? 8.478 16.411 25.581 1.00 89.44 431 ASN A CA 1
ATOM 3304 C C . ASN A 1 431 ? 8.844 14.946 25.921 1.00 89.44 431 ASN A C 1
ATOM 3306 O O . ASN A 1 431 ? 9.309 14.627 27.015 1.00 89.44 431 ASN A O 1
ATOM 3310 N N . GLY A 1 432 ? 8.560 14.016 25.000 1.00 86.81 432 GLY A N 1
ATOM 3311 C CA . GLY A 1 432 ? 8.814 12.576 25.158 1.00 86.81 432 GLY A CA 1
ATOM 3312 C C . GLY A 1 432 ? 7.853 11.826 26.095 1.00 86.81 432 GLY A C 1
ATOM 3313 O O . GLY A 1 432 ? 7.908 10.589 26.165 1.00 86.81 432 GLY A O 1
ATOM 3314 N N . ARG A 1 433 ? 6.947 12.535 26.777 1.00 92.62 433 ARG A N 1
ATOM 3315 C CA . ARG A 1 433 ? 5.911 11.955 27.639 1.00 92.62 433 ARG A CA 1
ATOM 3316 C C . ARG A 1 433 ? 4.647 11.710 26.830 1.00 92.62 433 ARG A C 1
ATOM 3318 O O . ARG A 1 433 ? 4.255 12.549 26.027 1.00 92.62 433 ARG A O 1
ATOM 3325 N N . VAL A 1 434 ? 4.032 10.548 27.042 1.00 92.44 434 VAL A N 1
ATOM 3326 C CA . VAL A 1 434 ? 2.756 10.187 26.417 1.00 92.44 434 VAL A CA 1
ATOM 3327 C C . VAL A 1 434 ? 1.662 10.266 27.471 1.00 92.44 434 VAL A C 1
ATOM 3329 O O . VAL A 1 434 ? 1.823 9.703 28.552 1.00 92.44 434 VAL A O 1
ATOM 3332 N N . SER A 1 435 ? 0.572 10.952 27.153 1.00 91.31 435 SER A N 1
ATOM 3333 C CA . SER A 1 435 ? -0.649 11.017 27.953 1.00 91.31 435 SER A CA 1
ATOM 3334 C C . SER A 1 435 ? -1.855 10.628 27.102 1.00 91.31 435 SER A C 1
ATOM 3336 O O . SER A 1 435 ? -1.795 10.648 25.869 1.00 91.31 435 SER A O 1
ATOM 3338 N N . ALA A 1 436 ? -2.949 10.253 27.763 1.00 91.06 436 ALA A N 1
ATOM 3339 C CA . ALA A 1 436 ? -4.202 9.946 27.098 1.00 91.06 436 ALA A CA 1
ATOM 3340 C C . ALA A 1 436 ? -5.382 10.613 27.807 1.00 91.06 436 ALA A C 1
ATOM 3342 O O . ALA A 1 436 ? -5.421 10.653 29.034 1.00 91.06 436 ALA A O 1
ATOM 3343 N N . GLU A 1 437 ? -6.336 11.120 27.033 1.00 92.31 437 GLU A N 1
ATOM 3344 C CA . GLU A 1 437 ? -7.562 11.748 27.531 1.00 92.31 437 GLU A CA 1
ATOM 3345 C C . GLU A 1 437 ? -8.754 11.405 26.627 1.00 92.31 437 GLU A C 1
ATOM 3347 O O . GLU A 1 437 ? -8.581 11.105 25.444 1.00 92.31 437 GLU A O 1
ATOM 3352 N N . ILE A 1 438 ? -9.968 11.443 27.178 1.00 87.44 438 ILE A N 1
ATOM 3353 C CA . ILE A 1 438 ? -11.211 11.227 26.430 1.00 87.44 438 ILE A CA 1
ATOM 3354 C C . ILE A 1 438 ? -11.942 12.564 26.303 1.00 87.44 438 ILE A C 1
ATOM 3356 O O . ILE A 1 438 ? -12.132 13.251 27.304 1.00 87.44 438 ILE A O 1
ATOM 3360 N N . LYS A 1 439 ? -12.377 12.927 25.090 1.00 86.56 439 LYS A N 1
ATOM 3361 C CA . LYS A 1 439 ? -13.197 14.129 24.842 1.00 86.56 439 LYS A CA 1
ATOM 3362 C C . LYS A 1 439 ? -14.479 13.787 24.093 1.00 86.56 439 LYS A C 1
ATOM 3364 O O . LYS A 1 439 ? -14.571 12.747 23.446 1.00 86.56 439 LYS A O 1
ATOM 3369 N N . GLY A 1 440 ? -15.459 14.686 24.164 1.00 81.62 440 GLY A N 1
ATOM 3370 C CA . GLY A 1 440 ? -16.762 14.530 23.501 1.00 81.62 440 GLY A CA 1
ATOM 3371 C C . GLY A 1 440 ? -16.802 14.940 22.026 1.00 81.62 440 GLY A C 1
ATOM 3372 O O . GLY A 1 440 ? -17.825 14.767 21.380 1.00 81.62 440 GLY A O 1
ATOM 3373 N N . GLN A 1 441 ? -15.720 15.496 21.483 1.00 81.81 441 GLN A N 1
ATOM 3374 C CA . GLN A 1 441 ? -15.651 15.949 20.090 1.00 81.81 441 GLN A CA 1
ATOM 3375 C C . GLN A 1 441 ? -14.339 15.490 19.447 1.00 81.81 441 GLN A C 1
ATOM 3377 O O . GLN A 1 441 ? -13.357 15.328 20.183 1.00 81.81 441 GLN A O 1
ATOM 3382 N N . PRO A 1 442 ? -14.296 15.274 18.116 1.00 81.38 442 PRO A N 1
ATOM 3383 C CA . PRO A 1 442 ? -13.058 15.030 17.379 1.00 81.38 442 PRO A CA 1
ATOM 3384 C C . PRO A 1 442 ? -12.213 16.315 17.288 1.00 81.38 442 PRO A C 1
ATOM 3386 O O . PRO A 1 442 ? -12.722 17.413 17.534 1.00 81.38 442 PRO A O 1
ATOM 3389 N N . PRO A 1 443 ? -10.914 16.222 16.949 1.00 81.06 443 PRO A N 1
ATOM 3390 C CA . PRO A 1 443 ? -10.098 17.412 16.795 1.00 81.06 443 PRO A CA 1
ATOM 3391 C C . PRO A 1 443 ? -10.596 18.231 15.608 1.00 81.06 443 PRO A C 1
ATOM 3393 O O . PRO A 1 443 ? -10.955 17.678 14.571 1.00 81.06 443 PRO A O 1
ATOM 3396 N N . ALA A 1 444 ? -10.525 19.558 15.741 1.00 75.12 444 ALA A N 1
ATOM 3397 C CA . ALA A 1 444 ? -10.653 20.449 14.596 1.00 75.12 444 ALA A CA 1
ATOM 3398 C C . ALA A 1 444 ? -9.710 20.009 13.460 1.00 75.12 444 ALA A C 1
ATOM 3400 O O . ALA A 1 444 ? -8.579 19.556 13.712 1.00 75.12 444 ALA A O 1
ATOM 3401 N N . GLY A 1 445 ? -10.201 20.133 12.225 1.00 72.69 445 GLY A N 1
ATOM 3402 C CA . GLY A 1 445 ? -9.422 19.881 11.017 1.00 72.69 445 GLY A CA 1
ATOM 3403 C C . GLY A 1 445 ? -8.189 20.791 10.917 1.00 72.69 445 GLY A C 1
ATOM 3404 O O . GLY A 1 445 ? -7.996 21.677 11.759 1.00 72.69 445 GLY A O 1
ATOM 3405 N N . PRO A 1 446 ? -7.322 20.572 9.917 1.00 74.50 446 PRO A N 1
ATOM 3406 C CA . PRO A 1 446 ? -6.210 21.472 9.656 1.00 74.50 446 PRO A CA 1
ATOM 3407 C C . PRO A 1 446 ? -6.733 22.899 9.479 1.00 74.50 446 PRO A C 1
ATOM 3409 O O . PRO A 1 446 ? -7.790 23.120 8.886 1.00 74.50 446 PRO A O 1
ATOM 3412 N N . ALA A 1 447 ? -5.987 23.874 10.000 1.00 63.56 447 ALA A N 1
ATOM 3413 C CA . ALA A 1 447 ? -6.253 25.267 9.671 1.00 63.56 447 ALA A CA 1
ATOM 3414 C C . ALA A 1 447 ? -6.146 25.443 8.141 1.00 63.56 447 ALA A C 1
ATOM 3416 O O . ALA A 1 447 ? -5.306 24.771 7.529 1.00 63.56 447 ALA A O 1
ATOM 3417 N N . PRO A 1 448 ? -6.953 26.326 7.519 1.00 56.16 448 PRO A N 1
ATOM 3418 C CA . PRO A 1 448 ? -6.786 26.645 6.108 1.00 56.16 448 PRO A CA 1
ATOM 3419 C C . PRO A 1 448 ? -5.321 27.006 5.862 1.00 56.16 448 PRO A C 1
ATOM 3421 O O . PRO A 1 448 ? -4.755 27.802 6.618 1.00 56.16 448 PRO A O 1
ATOM 3424 N N . GLN A 1 449 ? -4.697 26.392 4.854 1.00 51.34 449 GLN A N 1
ATOM 3425 C CA . GLN A 1 449 ? -3.348 26.776 4.448 1.00 51.34 449 GLN A CA 1
ATOM 3426 C C . GLN A 1 449 ? -3.403 28.257 4.055 1.00 51.34 449 GLN A C 1
ATOM 3428 O O . GLN A 1 449 ? -4.103 28.608 3.106 1.00 51.34 449 GLN A O 1
ATOM 3433 N N . LYS A 1 450 ? -2.754 29.115 4.847 1.00 32.44 450 LYS A N 1
ATOM 3434 C CA . LYS A 1 450 ? -2.507 30.511 4.484 1.00 32.44 450 LYS A CA 1
ATOM 3435 C C . LYS A 1 450 ? -1.280 30.601 3.599 1.00 32.44 450 LYS A C 1
ATOM 3437 O O . LYS A 1 450 ? -0.303 29.880 3.908 1.00 32.44 450 LYS A O 1
#

pLDDT: mean 85.43, std 14.6, range [32.44, 98.62]

Secondary structure (DSSP, 8-state):
--HHHHHHHHHHHHHHHHHHHHHHHHHHHTT--------EEEEEE-SS-HHHHHHHHHHHHHHHSGGGHHHHHTS-PEEEEEE-TTPPPPS--TT-EEEEESS---HHHHHHHHHHSSEEEEEE--GGGHHHHTT-TTEEE-TTS-HHHHHHHHHHTTSPPPHHHHHHHHHHTT---STTHHHHHHHHHHS-S-HHHHHHHHHHHTTTTTS---HHHHHHHHHHHHHHHHHHHHHHHT-EEEEETTEEEEEEE---HHHHHHHHHHHHTTSS-EEEEEE-TTSPEEEEEE--TTT---HHHHHHTSTT-EEETTEEEEEESS-SSPBPTTPPPP-PPPHHHHHHHT--S---HHHHHHHHHHHHHHHHHHHHHHHTT-EEEEETTEEEEEEE-SS-HHHHHHHHTTSTT-SEEEEEEE-TTS-EEEEEEETTEEEEEEESSPPPPPPP--

Sequence (450 aa):
MAIRRHRLLDLLLLLAAALWLLAGLAHADGRRGRARRRPVTVIYHGAGCTDGYTSRYVAERFFRSSASGRRAQARGDVRYIASTYGDAPPKNLSGHDVYVVDFSFPRDQLLSLSKIAHSLTVLDHHKSAKERLEGLPFCTFDMKKAGARLTWERFFGNKPAPGLVAYAEDYDLWRFALPSSKEINAAIASYPKSFENFRHLDRRLRRAPQHAPSKSLVQEGAAILAERKKLVAAAVSGAVEVELAGHRVLAANVNGKEISNDTAHALAKGRAFSVMWLQEPDGRIKLSLRSEKDGGADVSAIAKAFPGGGGHPNAAGFTTDGLPFAVLSGGKAPTAPSKAAIARIRRPPALSRKLAKHARAAIKRERARLVEQVARGAYARVEGNKRGLVVNASAMTDAVARRLARSEGVDFALVWTALPGGQFLYTRCENGRVSAEIKGQPPAGPAPQK

Radius of gyration: 29.81 Å; chains: 1; bounding box: 105×56×91 Å

Foldseek 3Di:
DPPVVVVVVVVVVVVVVVVVVVVVVVVVVVPPPLLQQQEAEEEFAAPLQLLRLLLVLLVVCLLPDVVCVVVNVSNPYYHYHHDHPPDQPDPDQARYAYEYFADDDDLVSQVVSCVRHPAYAYEYADPVCPVSCPPPPRYDYDVLFGRSRSSNCVRPNPPDDFQSRVLSGCVVNPPPPAVLSQLLVQLSSLDDSDSVRSVVSSVQRRCPPVDDGRPLSSLLSLLSVLVLLVVLLLQLQQWFFKAAPNFTFTEGEDLDPSNVVVNFVVRQPPGLWYWYWFAAQQQKIKIKIAHDPPPHAQVQVSQVVAVPWGDGRGIIIHIGNDDPIAGDAPDRRPPRPDPVVSVVSVDDDDDDPVSVVSNVVSNVSSVVVSLVSQLNRWYWDDDPPFIAIETEDSPPQVVNFLVRCPDPRHQKYWYWYAGHRQKMKIWMAGPNDIDIDIGNDDDDGHDPDD